Protein AF-A0A6C0ADB4-F1 (afdb_monomer_lite)

Sequence (403 aa):
MIQKIWNLPETEINKILLENSIPLQTEIKNKINCMFFSKLTIQESRILNHHKFETFLLNNNNLEETIDLIEKYNKTSLYQKAKKQWEEEWFEFIKNNLDKKWDWSGISCNPNVTWEIVKNNPQIPWDYYFLSRNPNITWEIVQNNPHIPWKYTALSSNPSITWEIVKNNPDLPWDYKHLSSNPNITWEIVKNNPHISWDYSYLSSNKNITYEIVQNNPDKKWLFAILSMNEKITLEIVKNNPDKKWEIMYLSKHISFEIFQENPNEDWDYGLLSINKNITWQIVQDNPDIPFDFSVLSENPNITFDIIKNNPDKEWNFYFLSTNPNITWEIVKNNPNIDWDYNCLSSNNPERIKEEYISKIIKEYYYKECILKVTSKRFINYMEDYNDIEGLNKYCNEKIDLL

pLDDT: mean 79.95, std 23.56, range [30.11, 98.5]

Secondary structure (DSSP, 8-state):
-HHHHTTS-HHHHHHHHHHTT----HHHHHHHHHHGGGS--HHHHHH---TTTHHHHTT---HHHHHHHHHHHHTSHHHHHHHHHHHHHHHHHHHTTTTS---HHHHHH-TT--HHHHHH-TTS---HHHHHH-TT--HHHHHH-TTS---HHHHTT-TT--HHHHHH-TTS---HHHHHT-TT--HHHHHH-TTS---HHHHTT-TT--HHHHHH-TTS---HHHHTTSTT--HHHHHH-TTS---GGGGGGT--HHHHHH-TTS---HHHHHT-TT--HHHHHH-TTS---HHHHTT-TT--HHHHHH-TTS---HHHHHH-TT--HHHHHH-TTS---HHHHHH---HHHHHHHHHHHHHHHHHHHHHHHHHHHHHHHHHHH---HHHHHHHHHHHTT--

Foldseek 3Di:
DVVVLVPDPPVVNVVVCVVVVPDPDPVVVVVVVVVVLPDDDPVRLLVPPDPVVVVVCVPDVDPVVVVVVSVVCCPDPLLVVLLLVVLVVQVVLCVVPVVADADLLLLLQFQSDAPVNCVVCVVDPHDLLSVLQHQNCAPVNCVVCVVDPHDQQNVLQHQNDAPVNCVVCVVDPHDQASVLLHQRDAPVNCVVCVVDPHDQASVLQHLRDAVVNCVVCVVDPHDQCNVLLHLRDDPVNCVVCVVDPHDPQNVLQEYAPVVCVVCVPDPHDLLSVLQHQNDAPVNCVVCVVRPHDQCSVLQHQRCAPVNCVVCVVTPHHQASVLQHLNDGSVNCVVCVVDPHRNHNVSNHHNPVVSSVSSSVSVSVVVVVVVCVVVVVVVVVVVVVVDPDPPVVVVVVVVCVVVD

Structure (mmCIF, N/CA/C/O backbone):
data_AF-A0A6C0ADB4-F1
#
_entry.id   AF-A0A6C0ADB4-F1
#
loop_
_atom_site.group_PDB
_atom_site.id
_atom_site.type_symbol
_atom_site.label_atom_id
_atom_site.label_alt_id
_atom_site.label_comp_id
_atom_site.label_asym_id
_atom_site.label_entity_id
_atom_site.label_seq_id
_atom_site.pdbx_PDB_ins_code
_atom_site.Cartn_x
_atom_site.Cartn_y
_atom_site.Cartn_z
_atom_site.occupancy
_atom_site.B_iso_or_equiv
_atom_site.auth_seq_id
_atom_site.auth_comp_id
_atom_site.auth_asym_id
_atom_site.auth_atom_id
_atom_site.pdbx_PDB_model_num
ATOM 1 N N . MET A 1 1 ? 10.273 13.196 49.709 1.00 34.47 1 MET A N 1
ATOM 2 C CA . MET A 1 1 ? 11.655 12.682 49.555 1.00 34.47 1 MET A CA 1
ATOM 3 C C . MET A 1 1 ? 11.838 12.020 48.191 1.00 34.47 1 MET A C 1
ATOM 5 O O . MET A 1 1 ? 12.609 12.536 47.401 1.00 34.47 1 MET A O 1
ATOM 9 N N . ILE A 1 2 ? 11.040 10.998 47.853 1.00 32.66 2 ILE A N 1
ATOM 10 C CA . ILE A 1 2 ? 11.085 10.282 46.558 1.00 32.66 2 ILE A CA 1
ATOM 11 C C . ILE A 1 2 ? 10.893 11.209 45.334 1.00 32.66 2 ILE A C 1
ATOM 13 O O . ILE A 1 2 ? 11.660 11.127 44.386 1.00 32.66 2 ILE A O 1
ATOM 17 N N . GLN A 1 3 ? 9.967 12.176 45.387 1.00 31.34 3 GLN A N 1
ATOM 18 C CA . GLN A 1 3 ? 9.755 13.156 44.302 1.00 31.34 3 GLN A CA 1
ATOM 19 C C . GLN A 1 3 ? 10.945 14.097 44.033 1.00 31.34 3 GLN A C 1
ATOM 21 O O . GLN A 1 3 ? 11.078 14.595 42.924 1.00 31.34 3 GLN A O 1
ATOM 26 N N . LYS A 1 4 ? 11.809 14.351 45.028 1.00 39.28 4 LYS A N 1
ATOM 27 C CA . LYS A 1 4 ? 13.002 15.201 44.852 1.00 39.28 4 LYS A CA 1
ATOM 28 C C . LYS A 1 4 ? 14.192 14.424 44.278 1.00 39.28 4 LYS A C 1
ATOM 30 O O . LYS A 1 4 ? 15.042 15.028 43.647 1.00 39.28 4 LYS A O 1
ATOM 35 N N . ILE A 1 5 ? 14.225 13.104 44.481 1.00 42.75 5 ILE A N 1
ATOM 36 C CA . ILE A 1 5 ? 15.261 12.195 43.961 1.00 42.75 5 ILE A CA 1
ATOM 37 C C . ILE A 1 5 ? 15.022 11.893 42.468 1.00 42.75 5 ILE A C 1
ATOM 39 O O . ILE A 1 5 ? 15.966 11.653 41.730 1.00 42.75 5 ILE A O 1
ATOM 43 N N . TRP A 1 6 ? 13.769 11.975 42.010 1.00 43.44 6 TRP A N 1
ATOM 44 C CA . TRP A 1 6 ? 13.327 11.606 40.658 1.00 43.44 6 TRP A CA 1
ATOM 45 C C . TRP A 1 6 ? 13.907 12.456 39.508 1.00 43.44 6 TRP A C 1
ATOM 47 O O . TRP A 1 6 ? 13.959 11.984 38.379 1.00 43.44 6 TRP A O 1
ATOM 57 N N . ASN A 1 7 ? 14.351 13.689 39.782 1.00 43.03 7 ASN A N 1
ATOM 58 C CA . ASN A 1 7 ? 14.869 14.619 38.765 1.00 43.03 7 ASN A CA 1
ATOM 59 C C . ASN A 1 7 ? 16.397 14.801 38.825 1.00 43.03 7 ASN A C 1
ATOM 61 O O . ASN A 1 7 ? 16.923 15.708 38.182 1.00 43.03 7 ASN A O 1
ATOM 65 N N . LEU A 1 8 ? 17.100 13.997 39.628 1.00 43.34 8 LEU A N 1
ATOM 66 C CA . LEU A 1 8 ? 18.549 14.104 39.792 1.00 43.34 8 LEU A CA 1
ATOM 67 C C . LEU A 1 8 ? 19.284 13.111 38.874 1.00 43.34 8 LEU A C 1
ATOM 69 O O . LEU A 1 8 ? 18.779 12.011 38.638 1.00 43.34 8 LEU A O 1
ATOM 73 N N . PRO A 1 9 ? 20.483 13.454 38.376 1.00 49.09 9 PRO A N 1
ATOM 74 C CA . PRO A 1 9 ? 21.352 12.518 37.670 1.00 49.09 9 PRO A CA 1
ATOM 75 C C . PRO A 1 9 ? 21.715 11.301 38.536 1.00 49.09 9 PRO A C 1
ATOM 77 O O . PRO A 1 9 ? 21.880 11.409 39.752 1.00 49.09 9 PRO A O 1
ATOM 80 N N . GLU A 1 10 ? 21.905 10.140 37.905 1.00 43.78 10 GLU A N 1
ATOM 81 C CA . GLU A 1 10 ? 22.172 8.850 38.571 1.00 43.78 10 GLU A CA 1
ATOM 82 C C . GLU A 1 10 ? 23.351 8.902 39.563 1.00 43.78 10 GLU A C 1
ATOM 84 O O . GLU A 1 10 ? 23.330 8.269 40.621 1.00 43.78 10 GLU A O 1
ATOM 89 N N . THR 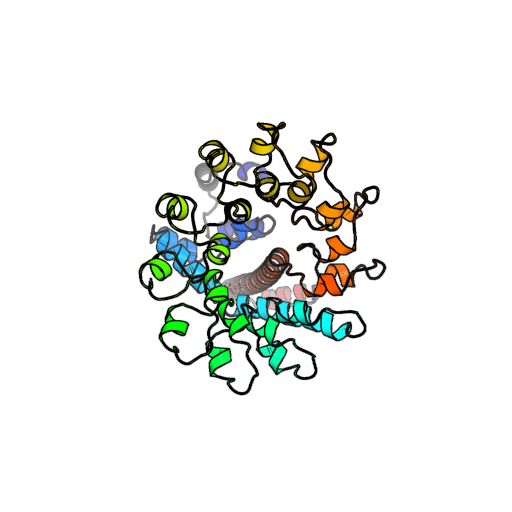A 1 11 ? 24.363 9.715 39.266 1.00 50.94 11 THR A N 1
ATOM 90 C CA . THR A 1 11 ? 25.536 9.931 40.120 1.00 50.94 11 THR A CA 1
ATOM 91 C C . THR A 1 11 ? 25.194 10.616 41.448 1.00 50.94 11 THR A C 1
ATOM 93 O O . THR A 1 11 ? 25.764 10.256 42.480 1.00 50.94 11 THR A O 1
ATOM 96 N N . GLU A 1 12 ? 24.236 11.544 41.466 1.00 51.84 12 GLU A N 1
ATOM 97 C CA . GLU A 1 12 ? 23.754 12.200 42.689 1.00 51.84 12 GLU A CA 1
ATOM 98 C C . GLU A 1 12 ? 22.813 11.301 43.490 1.00 51.84 12 GLU A C 1
ATOM 100 O O . GLU A 1 12 ? 22.896 11.268 44.717 1.00 51.84 12 GLU A O 1
ATOM 105 N N . ILE A 1 13 ? 21.979 10.505 42.815 1.00 51.22 13 ILE A N 1
ATOM 106 C CA . ILE A 1 13 ? 21.108 9.522 43.474 1.00 51.22 13 ILE A CA 1
ATOM 107 C C . ILE A 1 13 ? 21.956 8.494 44.233 1.00 51.22 13 ILE A C 1
ATOM 109 O O . ILE A 1 13 ? 21.712 8.240 45.413 1.00 51.22 13 ILE A O 1
ATOM 113 N N . ASN A 1 14 ? 22.995 7.955 43.593 1.00 51.50 14 ASN A N 1
ATOM 114 C CA . ASN A 1 14 ? 23.898 6.987 44.216 1.00 51.50 14 ASN A CA 1
ATOM 115 C C . ASN A 1 14 ? 24.648 7.582 45.416 1.00 51.50 14 ASN A C 1
ATOM 117 O O . ASN A 1 14 ? 24.813 6.906 46.431 1.00 51.50 14 ASN A O 1
ATOM 121 N N . LYS A 1 15 ? 25.038 8.860 45.340 1.00 53.69 15 LYS A N 1
ATOM 122 C CA . LYS A 1 15 ? 25.683 9.581 46.444 1.00 53.69 15 LYS A CA 1
ATOM 123 C C . LYS A 1 15 ? 24.743 9.770 47.639 1.00 53.69 15 LYS A C 1
ATOM 125 O O . LYS A 1 15 ? 25.134 9.466 48.761 1.00 53.69 15 LYS A O 1
ATOM 130 N N . ILE A 1 16 ? 23.493 10.176 47.405 1.00 55.81 16 ILE A N 1
ATOM 131 C CA . ILE A 1 16 ? 22.473 10.331 48.459 1.00 55.81 16 ILE A CA 1
ATOM 132 C C . ILE A 1 16 ? 22.200 8.993 49.161 1.00 55.81 16 ILE A C 1
ATOM 134 O O . ILE A 1 16 ? 22.056 8.950 50.383 1.00 55.81 16 ILE A O 1
ATOM 138 N N . LEU A 1 17 ? 22.136 7.894 48.405 1.00 52.66 17 LEU A N 1
ATOM 139 C CA . LEU A 1 17 ? 21.907 6.554 48.956 1.00 52.66 17 LEU A CA 1
ATOM 140 C C . LEU A 1 17 ? 23.078 6.083 49.835 1.00 52.66 17 LEU A C 1
ATOM 142 O O . LEU A 1 17 ? 22.845 5.542 50.917 1.00 52.66 17 LEU A O 1
ATOM 146 N N . LEU A 1 18 ? 24.315 6.360 49.410 1.00 53.22 18 LEU A N 1
ATOM 147 C CA . LEU A 1 18 ? 25.540 6.098 50.175 1.00 53.22 18 LEU A CA 1
ATOM 148 C C . LEU A 1 18 ? 25.619 6.931 51.462 1.00 53.22 18 LEU A C 1
ATOM 150 O O . LEU A 1 18 ? 25.933 6.390 52.518 1.00 53.22 18 LEU A O 1
ATOM 154 N N . GLU A 1 19 ? 25.292 8.222 51.397 1.00 53.72 19 GLU A N 1
ATOM 155 C CA . GLU A 1 19 ? 25.334 9.137 52.548 1.00 53.72 19 GLU A CA 1
ATOM 156 C C . GLU A 1 19 ? 24.292 8.801 53.626 1.00 53.72 19 GLU A C 1
ATOM 158 O O . GLU A 1 19 ? 24.505 9.089 54.802 1.00 53.72 19 GLU A O 1
ATOM 163 N N . ASN A 1 20 ? 23.183 8.158 53.250 1.00 55.97 20 ASN A N 1
ATOM 164 C CA . ASN A 1 20 ? 22.130 7.743 54.182 1.00 55.97 20 ASN A CA 1
ATOM 165 C C . ASN A 1 20 ? 22.253 6.275 54.621 1.00 55.97 20 ASN A C 1
ATOM 167 O O . ASN A 1 20 ? 21.330 5.750 55.246 1.00 55.97 20 ASN A O 1
ATOM 171 N N . SER A 1 21 ? 23.367 5.603 54.303 1.00 47.84 21 SER A N 1
ATOM 172 C CA . SER A 1 21 ? 23.598 4.182 54.610 1.00 47.84 21 SER A CA 1
ATOM 173 C C . SER A 1 21 ? 22.460 3.267 54.135 1.00 47.84 21 SER A C 1
ATOM 175 O O . SER A 1 21 ? 22.171 2.245 54.758 1.00 47.84 21 SER A O 1
ATOM 177 N N . ILE A 1 22 ? 21.790 3.636 53.038 1.00 49.16 22 ILE A N 1
ATOM 178 C CA . ILE A 1 22 ? 20.719 2.835 52.444 1.00 49.16 22 ILE A CA 1
ATOM 179 C C . ILE A 1 22 ? 21.397 1.789 51.550 1.00 49.16 22 ILE A C 1
ATOM 181 O O . ILE A 1 22 ? 22.058 2.168 50.579 1.00 49.16 22 ILE A O 1
ATOM 185 N N . PRO A 1 23 ? 21.271 0.480 51.840 1.00 45.97 23 PRO A N 1
ATOM 186 C CA . PRO A 1 23 ? 21.972 -0.547 51.084 1.00 45.97 23 PRO A CA 1
ATOM 187 C C . PRO A 1 23 ? 21.552 -0.520 49.614 1.00 45.97 23 PRO A C 1
ATOM 189 O O . PRO A 1 23 ? 20.361 -0.563 49.298 1.00 45.97 23 PRO A O 1
ATOM 192 N N . LEU A 1 24 ? 22.532 -0.522 48.709 1.00 45.38 24 LEU A N 1
ATOM 193 C CA . LEU A 1 24 ? 22.334 -0.667 47.264 1.00 45.38 24 LEU A CA 1
ATOM 194 C C . LEU A 1 24 ? 21.999 -2.133 46.933 1.00 45.38 24 LEU A C 1
ATOM 196 O O . LEU A 1 24 ? 22.671 -2.799 46.153 1.00 45.38 24 LEU A O 1
ATOM 200 N N . GLN A 1 25 ? 20.983 -2.685 47.595 1.00 42.66 25 GLN A N 1
ATOM 201 C CA . GLN A 1 25 ? 20.485 -4.015 47.292 1.00 42.66 25 GLN A CA 1
ATOM 202 C C . GLN A 1 25 ? 19.661 -3.954 46.006 1.00 42.66 25 GLN A C 1
ATOM 204 O O . GLN A 1 25 ? 18.804 -3.085 45.818 1.00 42.66 25 GLN A O 1
ATOM 209 N N . THR A 1 26 ? 19.903 -4.932 45.133 1.00 40.53 26 THR A N 1
ATOM 210 C CA . THR A 1 26 ? 19.229 -5.219 43.854 1.00 40.53 26 THR A CA 1
ATOM 211 C C . THR A 1 26 ? 17.698 -5.077 43.915 1.00 40.53 26 THR A C 1
ATOM 213 O O . THR A 1 26 ? 17.037 -4.808 42.915 1.00 40.53 26 THR A O 1
ATOM 216 N N . GLU A 1 27 ? 17.118 -5.208 45.104 1.00 36.97 27 GLU A N 1
ATOM 217 C CA . GLU A 1 27 ? 15.690 -5.132 45.388 1.00 36.97 27 GLU A CA 1
ATOM 218 C C . GLU A 1 27 ? 15.066 -3.729 45.239 1.00 36.97 27 GLU A C 1
ATOM 220 O O . GLU A 1 27 ? 13.923 -3.616 44.787 1.00 36.97 27 GLU A O 1
ATOM 225 N N . ILE A 1 28 ? 15.806 -2.649 45.532 1.00 37.28 28 ILE A N 1
ATOM 226 C CA . ILE A 1 28 ? 15.326 -1.265 45.328 1.00 37.28 28 ILE A CA 1
ATOM 227 C C . ILE A 1 28 ? 15.392 -0.893 43.840 1.00 37.28 28 ILE A C 1
ATOM 229 O O . ILE A 1 28 ? 14.445 -0.309 43.312 1.00 37.28 28 ILE A O 1
ATOM 233 N N . LYS A 1 29 ? 16.449 -1.329 43.140 1.00 36.91 29 LYS A N 1
ATOM 234 C CA . LYS A 1 29 ? 16.604 -1.174 41.681 1.00 36.91 29 LYS A CA 1
ATOM 235 C C . LYS A 1 29 ? 15.442 -1.843 40.928 1.00 36.91 29 LYS A C 1
ATOM 237 O O . LYS A 1 29 ? 14.834 -1.242 40.047 1.00 36.91 29 LYS A O 1
ATOM 242 N N . ASN A 1 30 ? 15.026 -3.028 41.382 1.00 37.62 30 ASN A N 1
ATOM 243 C CA . ASN A 1 30 ? 13.865 -3.744 40.845 1.00 37.62 30 ASN A CA 1
ATOM 244 C C . ASN A 1 30 ? 12.519 -3.052 41.137 1.00 37.62 30 ASN A C 1
ATOM 246 O O . ASN A 1 30 ? 11.629 -3.064 40.285 1.00 37.62 30 ASN A O 1
ATOM 250 N N . LYS A 1 31 ? 12.350 -2.429 42.314 1.00 35.28 31 LYS A N 1
ATOM 251 C CA . LYS A 1 31 ? 11.133 -1.665 42.663 1.00 35.28 31 LYS A CA 1
ATOM 252 C C . LYS A 1 31 ? 10.981 -0.386 41.833 1.00 35.28 31 LYS A C 1
ATOM 254 O O . LYS A 1 31 ? 9.856 -0.057 41.465 1.00 35.28 31 LYS A O 1
ATOM 259 N N . ILE A 1 32 ? 12.082 0.296 41.515 1.00 37.03 32 ILE A N 1
ATOM 260 C CA . ILE A 1 32 ? 12.092 1.494 40.656 1.00 37.03 32 ILE A CA 1
ATOM 261 C C . ILE A 1 32 ? 11.785 1.112 39.197 1.00 37.03 32 ILE A C 1
ATOM 263 O O . ILE A 1 32 ? 10.931 1.737 38.568 1.00 37.03 32 ILE A O 1
ATOM 267 N N . ASN A 1 33 ? 12.365 0.015 38.697 1.00 38.72 33 ASN A N 1
ATOM 268 C CA . ASN A 1 33 ? 12.122 -0.485 37.338 1.00 38.72 33 ASN A CA 1
ATOM 269 C C . ASN A 1 33 ? 10.662 -0.911 37.091 1.00 38.72 33 ASN A C 1
ATOM 271 O O . ASN A 1 33 ? 10.145 -0.732 35.993 1.00 38.72 33 ASN A O 1
ATOM 275 N N . CYS A 1 34 ? 9.956 -1.418 38.108 1.00 34.22 34 CYS A N 1
ATOM 276 C CA . CYS A 1 34 ? 8.541 -1.787 37.975 1.00 34.22 34 CYS A CA 1
ATOM 277 C C . CYS A 1 34 ? 7.600 -0.575 37.820 1.00 34.22 34 CYS A C 1
ATOM 279 O O . CYS A 1 34 ? 6.528 -0.711 37.234 1.00 34.22 34 CYS A O 1
ATOM 281 N N . MET A 1 35 ? 7.976 0.611 38.316 1.00 32.97 35 MET A N 1
ATOM 282 C CA . MET A 1 35 ? 7.147 1.825 38.209 1.00 32.97 35 MET A CA 1
ATOM 283 C C . MET A 1 35 ? 7.303 2.539 36.854 1.00 32.97 35 MET A C 1
ATOM 285 O O . MET A 1 35 ? 6.391 3.251 36.426 1.00 32.97 35 MET A O 1
ATOM 289 N N . PHE A 1 36 ? 8.410 2.292 36.144 1.00 37.78 36 PHE A N 1
ATOM 290 C CA . PHE A 1 36 ? 8.696 2.825 34.804 1.00 37.78 36 PHE A CA 1
ATOM 291 C C . PHE A 1 36 ? 7.737 2.314 33.710 1.00 37.78 36 PHE A C 1
ATOM 293 O O . PHE A 1 36 ? 7.550 2.980 32.696 1.00 37.78 36 PHE A O 1
ATOM 300 N N . PHE A 1 37 ? 7.063 1.177 33.925 1.00 37.50 37 PHE A N 1
ATOM 301 C CA . PHE A 1 37 ? 6.172 0.552 32.935 1.00 37.50 37 PHE A CA 1
ATOM 302 C C . PHE A 1 37 ? 4.933 1.385 32.561 1.00 37.50 37 PHE A C 1
ATOM 304 O O . PHE A 1 37 ? 4.320 1.128 31.529 1.00 37.50 37 PHE A O 1
ATOM 311 N N . SER A 1 38 ? 4.562 2.387 33.363 1.00 37.09 38 SER A N 1
ATOM 312 C CA . SER A 1 38 ? 3.322 3.158 33.177 1.00 37.09 38 SER A CA 1
ATOM 313 C C . SER A 1 38 ? 3.396 4.289 32.137 1.00 37.09 38 SER A C 1
ATOM 315 O O . SER A 1 38 ? 2.377 4.930 31.889 1.00 37.09 38 SER A O 1
ATOM 317 N N . LYS A 1 39 ? 4.567 4.562 31.532 1.00 38.84 39 LYS A N 1
ATOM 318 C CA . LYS A 1 39 ? 4.771 5.743 30.660 1.00 38.84 39 LYS A CA 1
ATOM 319 C C . LYS A 1 39 ? 5.607 5.524 29.389 1.00 38.84 39 LYS A C 1
ATOM 321 O O . LYS A 1 39 ? 5.992 6.500 28.757 1.00 38.84 39 LYS A O 1
ATOM 326 N N . LEU A 1 40 ? 5.889 4.283 28.999 1.00 42.22 40 LEU A N 1
ATOM 327 C CA . LEU A 1 40 ? 6.779 4.015 27.861 1.00 42.22 40 LEU A CA 1
ATOM 328 C C . LEU A 1 40 ? 6.115 4.343 26.515 1.00 42.22 40 LEU A C 1
ATOM 330 O O . LEU A 1 40 ? 5.024 3.852 26.210 1.00 42.22 40 LEU A O 1
ATOM 334 N N . THR A 1 41 ? 6.810 5.115 25.685 1.00 44.16 41 THR A N 1
ATOM 335 C CA . THR A 1 41 ? 6.448 5.372 24.285 1.00 44.16 41 THR A CA 1
ATOM 336 C C . THR A 1 41 ? 6.658 4.129 23.404 1.00 44.16 41 THR A C 1
ATOM 338 O O . THR A 1 41 ? 7.281 3.140 23.803 1.00 44.16 41 THR A O 1
ATOM 341 N N . ILE A 1 42 ? 6.138 4.155 22.169 1.00 40.69 42 ILE A N 1
ATOM 342 C CA . ILE A 1 42 ? 6.242 3.049 21.194 1.00 40.69 42 ILE A CA 1
ATOM 343 C C . ILE A 1 42 ? 7.711 2.659 20.939 1.00 40.69 42 ILE A C 1
ATOM 345 O O . ILE A 1 42 ? 8.036 1.471 20.922 1.00 40.69 42 ILE A O 1
ATOM 349 N N . GLN A 1 43 ? 8.613 3.638 20.824 1.00 37.03 43 GLN A N 1
ATOM 350 C CA . GLN A 1 43 ? 10.052 3.414 20.639 1.00 37.03 43 GLN A CA 1
ATOM 351 C C . GLN A 1 43 ? 10.727 2.844 21.895 1.00 37.03 43 GLN A C 1
ATOM 353 O O . GLN A 1 43 ? 11.501 1.895 21.796 1.00 37.03 43 GLN A O 1
ATOM 358 N N . GLU A 1 44 ? 10.386 3.336 23.083 1.00 38.91 44 GLU A N 1
ATOM 359 C CA . GLU A 1 44 ? 10.965 2.847 24.343 1.00 38.91 44 GLU A CA 1
ATOM 360 C C . GLU A 1 44 ? 10.487 1.429 24.682 1.00 38.91 44 GLU A C 1
ATOM 362 O O . GLU A 1 44 ? 11.246 0.623 25.216 1.00 38.91 44 GLU A O 1
ATOM 367 N N . SER A 1 45 ? 9.265 1.068 24.279 1.00 41.28 45 SER A N 1
ATOM 368 C CA . SER A 1 45 ? 8.768 -0.306 24.403 1.00 41.28 45 SER A CA 1
ATOM 369 C C . SER A 1 45 ? 9.481 -1.309 23.487 1.00 41.28 45 SER A C 1
ATOM 371 O O . SER A 1 45 ? 9.496 -2.497 23.797 1.00 41.28 45 SER A O 1
ATOM 373 N N . ARG A 1 46 ? 10.121 -0.841 22.404 1.00 39.28 46 ARG A N 1
ATOM 374 C CA . ARG A 1 46 ? 11.007 -1.659 21.554 1.00 39.28 46 ARG A CA 1
ATOM 375 C C . ARG A 1 46 ? 12.399 -1.842 22.175 1.00 39.28 46 ARG A C 1
ATOM 377 O O . ARG A 1 46 ? 13.027 -2.873 21.948 1.00 39.28 46 ARG A O 1
ATOM 384 N N . ILE A 1 47 ? 12.854 -0.869 22.972 1.00 38.56 47 ILE A N 1
ATOM 385 C CA . ILE A 1 47 ? 14.169 -0.854 23.642 1.00 38.56 47 ILE A CA 1
ATOM 386 C C . ILE A 1 47 ? 14.157 -1.676 24.940 1.00 38.56 47 ILE A C 1
ATOM 388 O O . ILE A 1 47 ? 15.147 -2.327 25.263 1.00 38.56 47 ILE A O 1
ATOM 392 N N . LEU A 1 48 ? 13.037 -1.725 25.667 1.00 38.69 48 LEU A N 1
ATOM 393 C CA . LEU A 1 48 ? 12.943 -2.402 26.969 1.00 38.69 48 LEU A CA 1
ATOM 394 C C . LEU A 1 48 ? 12.792 -3.940 26.888 1.00 38.69 48 LEU A C 1
ATOM 396 O O . LEU A 1 48 ? 12.156 -4.573 27.735 1.00 38.69 48 LEU A O 1
ATOM 400 N N . ASN A 1 49 ? 13.401 -4.563 25.880 1.00 48.19 49 ASN A N 1
ATOM 401 C CA . ASN A 1 49 ? 13.549 -6.009 25.775 1.00 48.19 49 ASN A CA 1
ATOM 402 C C . ASN A 1 49 ? 14.632 -6.519 26.753 1.00 48.19 49 ASN A C 1
ATOM 404 O O . ASN A 1 49 ? 15.761 -6.789 26.373 1.00 48.19 49 ASN A O 1
ATOM 408 N N . HIS A 1 50 ? 14.226 -6.765 28.005 1.00 42.62 50 HIS A N 1
ATOM 409 C CA . HIS A 1 50 ? 14.781 -7.762 28.943 1.00 42.62 50 HIS A CA 1
ATOM 410 C C . HIS A 1 50 ? 16.070 -7.443 29.746 1.00 42.62 50 HIS A C 1
ATOM 412 O O . HIS A 1 50 ? 17.117 -7.093 29.220 1.00 42.62 50 HIS A O 1
ATOM 418 N N . HIS A 1 51 ? 16.065 -7.830 31.031 1.00 39.72 51 HIS A N 1
ATOM 419 C CA . HIS A 1 51 ? 17.208 -7.915 31.973 1.00 39.72 51 HIS A CA 1
ATOM 420 C C . HIS A 1 51 ? 18.372 -8.847 31.535 1.00 39.72 51 HIS A C 1
ATOM 422 O O . HIS A 1 51 ? 19.303 -9.084 32.294 1.00 39.72 51 HIS A O 1
ATOM 428 N N . LYS A 1 52 ? 18.312 -9.423 30.325 1.00 43.06 52 LYS A N 1
ATOM 429 C CA . LYS A 1 52 ? 19.421 -10.165 29.689 1.00 43.06 52 LYS A CA 1
ATOM 430 C C . LYS A 1 52 ? 20.152 -9.316 28.638 1.00 43.06 52 LYS A C 1
ATOM 432 O O . LYS A 1 52 ? 21.265 -9.654 28.261 1.00 43.06 52 LYS A O 1
ATOM 437 N N . PHE A 1 53 ? 19.533 -8.220 28.203 1.00 38.06 53 PHE A N 1
ATOM 438 C CA . PHE A 1 53 ? 20.048 -7.258 27.236 1.00 38.06 53 PHE A CA 1
ATOM 439 C C . PHE A 1 53 ? 20.973 -6.231 27.903 1.00 38.06 53 PHE A C 1
ATOM 441 O O . PHE A 1 53 ? 22.022 -5.926 27.355 1.00 38.06 53 PHE A O 1
ATOM 448 N N . GLU A 1 54 ? 20.693 -5.814 29.146 1.00 38.47 54 GLU A N 1
ATOM 449 C CA . GLU A 1 54 ? 21.628 -5.000 29.951 1.00 38.47 54 GLU A CA 1
ATOM 450 C C . GLU A 1 54 ? 22.956 -5.726 30.217 1.00 38.47 54 GLU A C 1
ATOM 452 O O . GLU A 1 54 ? 24.025 -5.141 30.075 1.00 38.47 54 GLU A O 1
ATOM 457 N N . THR A 1 55 ? 22.912 -7.021 30.555 1.00 41.81 55 THR A N 1
ATOM 458 C CA . THR A 1 55 ? 24.122 -7.838 30.774 1.00 41.81 55 THR A CA 1
ATOM 459 C C . THR A 1 55 ? 24.903 -8.084 29.477 1.00 41.81 55 THR A C 1
ATOM 461 O O . THR A 1 55 ? 26.088 -8.393 29.528 1.00 41.81 55 THR A O 1
ATOM 464 N N . PHE A 1 56 ? 24.256 -7.954 28.316 1.00 38.50 56 PHE A N 1
ATOM 465 C CA . PHE A 1 56 ? 24.883 -8.098 27.003 1.00 38.50 56 PHE A CA 1
ATOM 466 C C . PHE A 1 56 ? 25.473 -6.768 26.504 1.00 38.50 56 PHE A C 1
ATOM 468 O O . PHE A 1 56 ? 26.628 -6.749 26.094 1.00 38.50 56 PHE A O 1
ATOM 475 N N . LEU A 1 57 ? 24.753 -5.647 26.647 1.00 35.16 57 LEU A N 1
ATOM 476 C CA . LEU A 1 57 ? 25.234 -4.294 26.326 1.00 35.16 57 LEU A CA 1
ATOM 477 C C . LEU A 1 57 ? 26.429 -3.865 27.185 1.00 35.16 57 LEU A C 1
ATOM 479 O O . LEU A 1 57 ? 27.352 -3.241 26.677 1.00 35.16 57 LEU A O 1
ATOM 483 N N . LEU A 1 58 ? 26.454 -4.241 28.469 1.00 39.53 58 LEU A N 1
ATOM 484 C CA . LEU A 1 58 ? 27.615 -4.005 29.338 1.00 39.53 58 LEU A CA 1
ATOM 485 C C . LEU A 1 58 ? 28.867 -4.782 28.895 1.00 39.53 58 LEU A C 1
ATOM 487 O O . LEU A 1 58 ? 29.970 -4.411 29.284 1.00 39.53 58 LEU A O 1
ATOM 491 N N . ASN A 1 59 ? 28.701 -5.845 28.100 1.00 38.06 59 ASN A N 1
ATOM 492 C CA . ASN A 1 59 ? 29.789 -6.730 27.689 1.00 38.06 59 ASN A CA 1
ATOM 493 C C . ASN A 1 59 ? 30.207 -6.565 26.218 1.00 38.06 59 ASN A C 1
ATOM 495 O O . ASN A 1 59 ? 31.365 -6.830 25.913 1.00 38.06 59 ASN A O 1
ATOM 499 N N . ASN A 1 60 ? 29.325 -6.124 25.314 1.00 35.09 60 ASN A N 1
ATOM 500 C CA . ASN A 1 60 ? 29.622 -5.998 23.884 1.00 35.09 60 ASN A CA 1
ATOM 501 C C . ASN A 1 60 ? 29.020 -4.709 23.301 1.00 35.09 60 ASN A C 1
ATOM 503 O O . ASN A 1 60 ? 27.839 -4.645 22.965 1.00 35.09 60 ASN A O 1
ATOM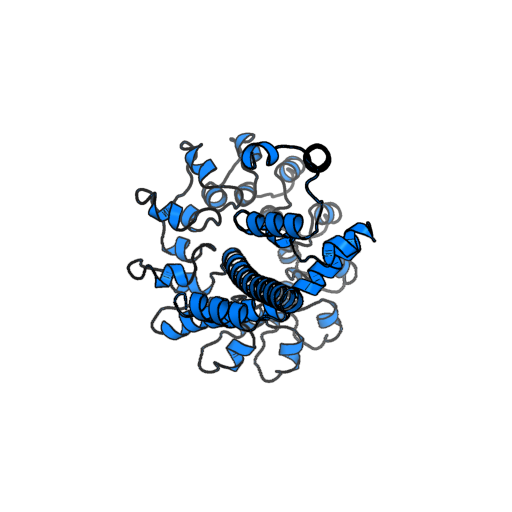 507 N N . ASN A 1 61 ? 29.861 -3.683 23.145 1.00 39.03 61 ASN A N 1
ATOM 508 C CA . ASN A 1 61 ? 29.548 -2.391 22.519 1.00 39.03 61 ASN A CA 1
ATOM 509 C C . ASN A 1 61 ? 29.349 -2.493 20.985 1.00 39.03 61 ASN A C 1
ATOM 511 O O . ASN A 1 61 ? 29.996 -1.755 20.242 1.00 39.03 61 ASN A O 1
ATOM 515 N N . ASN A 1 62 ? 28.504 -3.397 20.476 1.00 41.78 62 ASN A N 1
ATOM 516 C CA . ASN A 1 62 ? 28.270 -3.525 19.032 1.00 41.78 62 ASN A CA 1
ATOM 517 C C . ASN A 1 62 ? 26.791 -3.335 18.644 1.00 41.78 62 ASN A C 1
ATOM 519 O O . ASN A 1 62 ? 25.912 -4.131 18.980 1.00 41.78 62 ASN A O 1
ATOM 523 N N . LEU A 1 63 ? 26.531 -2.248 17.916 1.00 35.72 63 LEU A N 1
ATOM 524 C CA . LEU A 1 63 ? 25.211 -1.824 17.449 1.00 35.72 63 LEU A CA 1
ATOM 525 C C . LEU A 1 63 ? 24.662 -2.739 16.332 1.00 35.72 63 LEU A C 1
ATOM 527 O O . LEU A 1 63 ? 23.449 -2.901 16.225 1.00 35.72 63 LEU A O 1
ATOM 531 N N . GLU A 1 64 ? 25.530 -3.386 15.546 1.00 37.22 64 GLU A N 1
ATOM 532 C CA . GLU A 1 64 ? 25.138 -4.285 14.444 1.00 37.22 64 GLU A CA 1
ATOM 533 C C . GLU A 1 64 ? 24.524 -5.607 14.942 1.00 37.22 64 GLU A C 1
ATOM 535 O O . GLU A 1 64 ? 23.470 -6.012 14.458 1.00 37.22 64 GLU A O 1
ATOM 540 N N . GLU A 1 65 ? 25.087 -6.231 15.985 1.00 38.78 65 GLU A N 1
ATOM 541 C CA . GLU A 1 65 ? 24.524 -7.460 16.588 1.00 38.78 65 GLU A CA 1
ATOM 542 C C . GLU A 1 65 ? 23.156 -7.225 17.250 1.00 38.78 65 GLU A C 1
ATOM 544 O O . GLU A 1 65 ? 22.334 -8.137 17.371 1.00 38.78 65 GLU A O 1
ATOM 549 N N . THR A 1 66 ? 22.889 -5.986 17.665 1.00 35.69 66 THR A N 1
ATOM 550 C CA . THR A 1 66 ? 21.627 -5.592 18.297 1.00 35.69 66 THR A CA 1
ATOM 551 C C . THR A 1 66 ? 20.480 -5.539 17.282 1.00 35.69 66 THR A C 1
ATOM 553 O O . THR A 1 66 ? 19.366 -5.960 17.596 1.00 35.69 66 THR A O 1
ATOM 556 N N . ILE A 1 67 ? 20.748 -5.086 16.054 1.00 39.38 67 ILE A N 1
ATOM 557 C CA . ILE A 1 67 ? 19.771 -5.063 14.953 1.00 39.38 67 ILE A CA 1
ATOM 558 C C . ILE A 1 67 ? 19.439 -6.496 14.511 1.00 39.38 67 ILE A C 1
ATOM 560 O O . ILE A 1 67 ? 18.264 -6.845 14.385 1.00 39.38 67 ILE A O 1
ATOM 564 N N . ASP A 1 68 ? 20.454 -7.353 14.405 1.00 40.84 68 ASP A N 1
ATOM 565 C CA . ASP A 1 68 ? 20.318 -8.767 14.029 1.00 40.84 68 ASP A CA 1
ATOM 566 C C . ASP A 1 68 ? 19.484 -9.564 15.060 1.00 40.84 68 ASP A C 1
ATOM 568 O O . ASP A 1 68 ? 18.658 -10.419 14.724 1.00 40.84 68 ASP A O 1
ATOM 572 N N . LEU A 1 69 ? 19.626 -9.237 16.351 1.00 40.22 69 LEU A N 1
ATOM 573 C CA . LEU A 1 69 ? 18.819 -9.808 17.434 1.00 40.22 69 LEU A CA 1
ATOM 574 C C . LEU A 1 69 ? 17.370 -9.309 17.433 1.00 40.22 69 LEU A C 1
ATOM 576 O O . LEU A 1 69 ? 16.477 -10.107 17.717 1.00 40.22 69 LEU A O 1
ATOM 580 N N . ILE A 1 70 ? 17.120 -8.041 17.098 1.00 44.66 70 ILE A N 1
ATOM 581 C CA . ILE A 1 70 ? 15.767 -7.479 16.940 1.00 44.66 70 ILE A CA 1
ATOM 582 C C . ILE A 1 70 ? 15.054 -8.134 15.747 1.00 44.66 70 ILE A C 1
ATOM 584 O O . ILE A 1 70 ? 13.899 -8.546 15.880 1.00 44.66 70 ILE A O 1
ATOM 588 N N . GLU A 1 71 ? 15.740 -8.339 14.620 1.00 42.75 71 GLU A N 1
ATOM 589 C CA . GLU A 1 71 ? 15.203 -9.095 13.478 1.00 42.75 71 GLU A CA 1
ATOM 590 C C . GLU A 1 71 ? 14.939 -10.568 13.821 1.00 42.75 71 GLU A C 1
ATOM 592 O O . GLU A 1 71 ? 13.914 -11.139 13.429 1.00 42.75 71 GLU A O 1
ATOM 597 N N . LYS A 1 72 ? 15.808 -11.188 14.626 1.00 41.72 72 LYS A N 1
ATOM 598 C CA . LYS A 1 72 ? 15.609 -12.546 15.150 1.00 41.72 72 LYS A CA 1
ATOM 599 C C . LYS A 1 72 ? 14.457 -12.625 16.162 1.00 41.72 72 LYS A C 1
ATOM 601 O O . LYS A 1 72 ? 13.796 -13.660 16.237 1.00 41.72 72 LYS A O 1
ATOM 606 N N . TYR A 1 73 ? 14.169 -11.549 16.901 1.00 43.66 73 TYR A N 1
ATOM 607 C CA . TYR A 1 73 ? 13.064 -11.472 17.867 1.00 43.66 73 TYR A CA 1
ATOM 608 C C . TYR A 1 73 ? 11.711 -11.123 17.231 1.00 43.66 73 TYR A C 1
ATOM 610 O O . TYR A 1 73 ? 10.687 -11.623 17.693 1.00 43.66 73 TYR A O 1
ATOM 618 N N . ASN A 1 74 ? 11.678 -10.374 16.125 1.00 47.44 74 ASN A N 1
ATOM 619 C CA 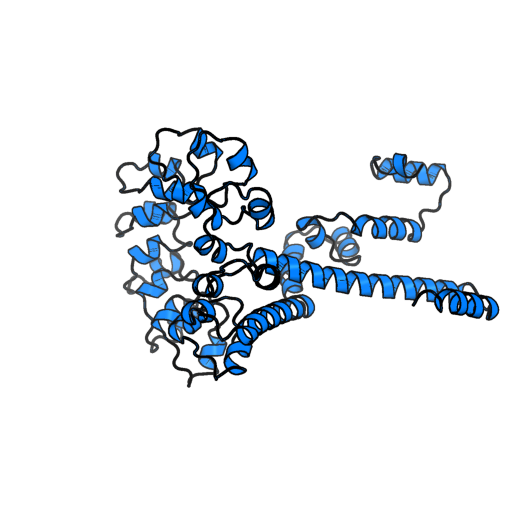. ASN A 1 74 ? 10.475 -10.219 15.286 1.00 47.44 74 ASN A CA 1
ATOM 620 C C . ASN A 1 74 ? 9.986 -11.569 14.713 1.00 47.44 74 ASN A C 1
ATOM 622 O O . ASN A 1 74 ? 8.817 -11.733 14.363 1.00 47.44 74 ASN A O 1
ATOM 626 N N . LYS A 1 75 ? 10.861 -12.583 14.693 1.00 47.81 75 LYS A N 1
ATOM 627 C CA . LYS A 1 75 ? 10.538 -13.989 14.402 1.00 47.81 75 LYS A CA 1
ATOM 628 C C . LYS A 1 75 ? 10.168 -14.816 15.648 1.00 47.81 75 LYS A C 1
ATOM 630 O O . LYS A 1 75 ? 10.143 -16.043 15.577 1.00 47.81 75 LYS A O 1
ATOM 635 N N . THR A 1 76 ? 9.885 -14.202 16.801 1.00 58.81 76 THR A N 1
ATOM 636 C CA . THR A 1 76 ? 9.398 -14.951 17.972 1.00 58.81 76 THR A CA 1
ATOM 637 C C . THR A 1 76 ? 7.993 -15.502 17.740 1.00 58.81 76 THR A C 1
ATOM 639 O O . THR A 1 76 ? 7.134 -14.863 17.133 1.00 58.81 76 THR A O 1
ATOM 642 N N . SER A 1 77 ? 7.744 -16.687 18.306 1.00 67.38 77 SER A N 1
ATOM 643 C CA . SER A 1 77 ? 6.427 -17.337 18.336 1.00 67.38 77 SER A CA 1
ATOM 644 C C . SER A 1 77 ? 5.308 -16.394 18.811 1.00 67.38 77 SER A C 1
ATOM 646 O O . SER A 1 77 ? 4.201 -16.461 18.290 1.00 67.38 77 SER A O 1
ATOM 648 N N . LEU A 1 78 ? 5.589 -15.462 19.734 1.00 74.50 78 LEU A N 1
ATOM 649 C CA . LEU A 1 78 ? 4.575 -14.561 20.288 1.00 74.50 78 LEU A CA 1
ATOM 650 C C . LEU A 1 78 ? 4.112 -13.468 19.309 1.00 74.50 78 LEU A C 1
ATOM 652 O O . LEU A 1 78 ? 2.907 -13.268 19.199 1.00 74.50 78 LEU A O 1
ATOM 656 N N . TYR A 1 79 ? 5.021 -12.801 18.581 1.00 80.19 79 TYR A N 1
ATOM 657 C CA . TYR A 1 79 ? 4.627 -11.829 17.547 1.00 80.19 79 TYR A CA 1
ATOM 658 C C . TYR A 1 79 ? 3.802 -12.516 16.461 1.00 80.19 79 TYR A C 1
ATOM 660 O O . TYR A 1 79 ? 2.716 -12.055 16.130 1.00 80.19 79 TYR A O 1
ATOM 668 N N . GLN A 1 80 ? 4.274 -13.664 15.962 1.00 82.56 80 GLN A N 1
ATOM 669 C CA . GLN A 1 80 ? 3.547 -14.424 14.943 1.00 82.56 80 GLN A CA 1
ATOM 670 C C . GLN A 1 80 ? 2.183 -14.901 15.455 1.00 82.56 80 GLN A C 1
ATOM 672 O O . GLN A 1 80 ? 1.206 -14.859 14.715 1.00 82.56 80 GLN A O 1
ATOM 677 N N . LYS A 1 81 ? 2.080 -15.284 16.734 1.00 85.69 81 LYS A N 1
ATOM 678 C CA . LYS A 1 81 ? 0.807 -15.649 17.367 1.00 85.69 81 LYS A CA 1
ATOM 679 C C . LYS A 1 81 ? -0.150 -14.460 17.476 1.00 85.69 81 LYS A C 1
ATOM 681 O O . LYS A 1 81 ? -1.315 -14.610 17.134 1.00 85.69 81 LYS A O 1
ATOM 686 N N . ALA A 1 82 ? 0.328 -13.294 17.909 1.00 86.88 82 ALA A N 1
ATOM 687 C CA . ALA A 1 82 ? -0.483 -12.079 18.001 1.00 86.88 82 ALA A CA 1
ATOM 688 C C . ALA A 1 82 ? -0.911 -11.567 16.614 1.00 86.88 82 ALA A C 1
ATOM 690 O O . ALA A 1 82 ? -2.064 -11.193 16.421 1.00 86.88 82 ALA A O 1
ATOM 691 N N . LYS A 1 83 ? -0.006 -11.612 15.628 1.00 89.06 83 LYS A N 1
ATOM 692 C CA . LYS A 1 83 ? -0.293 -11.295 14.224 1.00 89.06 83 LYS A CA 1
ATOM 693 C C . LYS A 1 83 ? -1.362 -12.226 13.652 1.00 89.06 83 LYS A C 1
ATOM 695 O O . LYS A 1 83 ? -2.319 -11.745 13.058 1.00 89.06 83 LYS A O 1
ATOM 700 N N . LYS A 1 84 ? -1.219 -13.536 13.869 1.00 90.56 84 LYS A N 1
ATOM 701 C CA . LYS A 1 84 ? -2.211 -14.530 13.451 1.00 90.56 84 LYS A CA 1
ATOM 702 C C . LYS A 1 84 ? -3.568 -14.279 14.111 1.00 90.56 84 LYS A C 1
ATOM 704 O O . LYS A 1 84 ? -4.577 -14.298 13.422 1.00 90.56 84 LYS A O 1
ATOM 709 N N . GLN A 1 85 ? -3.584 -13.974 15.410 1.00 92.19 85 GLN A N 1
ATOM 710 C CA . GLN A 1 85 ? -4.814 -13.639 16.131 1.00 92.19 85 GLN A CA 1
ATOM 711 C C . GLN A 1 85 ? -5.517 -12.411 15.525 1.00 92.19 85 GLN A C 1
ATOM 713 O O . GLN A 1 85 ? -6.719 -12.453 15.291 1.00 92.19 85 GLN A O 1
ATOM 718 N N . TRP A 1 86 ? -4.772 -11.350 15.204 1.00 92.25 86 TRP A N 1
ATOM 719 C CA . TRP A 1 86 ? -5.307 -10.171 14.515 1.00 92.25 86 TRP A CA 1
ATOM 720 C C . TRP A 1 86 ? -5.927 -10.514 13.152 1.00 92.25 86 TRP A C 1
ATOM 722 O O . TRP A 1 86 ? -7.022 -10.058 12.832 1.00 92.25 86 TRP A O 1
ATOM 732 N N . GLU A 1 87 ? -5.235 -11.317 12.341 1.00 93.44 87 GLU A N 1
ATOM 733 C CA . GLU A 1 87 ? -5.697 -11.735 11.008 1.00 93.44 87 GLU A CA 1
ATOM 734 C C . GLU A 1 87 ? -6.962 -12.602 11.083 1.00 93.44 87 GLU A C 1
ATOM 736 O O . GLU A 1 87 ? -7.880 -12.435 10.277 1.00 93.44 87 GLU A O 1
ATOM 741 N N . GLU A 1 88 ? -7.041 -13.484 12.080 1.00 92.88 88 GLU A N 1
ATOM 742 C CA . GLU A 1 88 ? -8.227 -14.290 12.370 1.00 92.88 88 GLU A CA 1
ATOM 743 C C . GLU A 1 88 ? -9.402 -13.413 12.825 1.00 92.88 88 GLU A C 1
ATOM 745 O O . GLU A 1 88 ? -10.487 -13.526 12.259 1.00 92.88 88 GLU A O 1
ATOM 750 N N . GLU A 1 89 ? -9.202 -12.497 13.777 1.00 93.62 89 GLU A N 1
ATOM 751 C CA . GLU A 1 89 ? -10.248 -11.582 14.264 1.00 93.62 89 GLU A CA 1
ATOM 752 C C . GLU A 1 89 ? -10.776 -10.655 13.157 1.00 93.62 89 GLU A C 1
ATOM 754 O O . GLU A 1 89 ? -11.991 -10.462 13.034 1.00 93.62 89 GLU A O 1
ATOM 759 N N . TRP A 1 90 ? -9.886 -10.131 12.308 1.00 94.06 90 TRP A N 1
ATOM 760 C CA . TRP A 1 90 ? -10.258 -9.351 11.125 1.00 94.06 90 TRP A CA 1
ATOM 761 C C . TRP A 1 90 ? -11.136 -10.161 10.170 1.00 94.06 90 TRP A C 1
ATOM 763 O O . TRP A 1 90 ? -12.182 -9.693 9.714 1.00 94.06 90 TRP A O 1
ATOM 773 N N . PHE A 1 91 ? -10.739 -11.398 9.873 1.00 95.06 91 PHE A N 1
ATOM 774 C CA . PHE A 1 91 ? -11.490 -12.230 8.945 1.00 95.06 91 PHE A CA 1
ATOM 775 C C . PHE A 1 91 ? -12.812 -12.733 9.544 1.00 95.06 91 PHE A C 1
ATOM 777 O O . PHE A 1 91 ? -13.814 -12.838 8.835 1.00 95.06 91 PHE A O 1
ATOM 784 N N . GLU A 1 92 ? -12.871 -12.984 10.854 1.00 95.25 92 GLU A N 1
ATOM 785 C CA . GLU A 1 92 ? -14.127 -13.249 11.564 1.00 95.25 92 GLU A CA 1
ATOM 786 C C . GLU A 1 92 ? -15.100 -12.074 11.451 1.00 95.25 92 GLU A C 1
ATOM 788 O O . GLU A 1 92 ? -16.299 -12.287 11.260 1.00 95.25 92 GLU A O 1
ATOM 793 N N . PHE A 1 93 ? -14.620 -10.829 11.516 1.00 95.06 93 PHE A N 1
ATOM 794 C CA . PHE A 1 93 ? -15.476 -9.668 11.273 1.00 95.06 93 PHE A CA 1
ATOM 795 C C . PHE A 1 93 ? -16.103 -9.708 9.872 1.00 95.06 93 PHE A C 1
ATOM 797 O O . PHE A 1 93 ? -17.311 -9.503 9.752 1.00 95.06 93 PHE A O 1
ATOM 804 N N . ILE A 1 94 ? -15.334 -10.049 8.835 1.00 95.50 94 ILE A N 1
ATOM 805 C CA . ILE A 1 94 ? -15.857 -10.206 7.467 1.00 95.50 94 ILE A CA 1
ATOM 806 C C . ILE A 1 94 ? -16.905 -11.324 7.410 1.00 95.50 94 ILE A C 1
ATOM 808 O O . ILE A 1 94 ? -18.010 -11.111 6.910 1.00 95.50 94 ILE A O 1
ATOM 812 N N . LYS A 1 95 ? -16.601 -12.503 7.969 1.00 95.31 95 LYS A N 1
ATOM 813 C CA . LYS A 1 95 ? -17.520 -13.656 7.977 1.00 95.31 95 LYS A CA 1
ATOM 814 C C . LYS A 1 95 ? -18.841 -13.374 8.689 1.00 95.31 95 LYS A C 1
ATOM 816 O O . LYS A 1 95 ? -19.883 -13.864 8.264 1.00 95.31 95 LYS A O 1
ATOM 821 N N . ASN A 1 96 ? -18.810 -12.580 9.753 1.00 95.81 96 ASN A N 1
ATOM 822 C CA . ASN A 1 96 ? -20.014 -12.201 10.491 1.00 95.81 96 ASN A CA 1
ATOM 823 C C . ASN A 1 96 ? -20.855 -11.129 9.779 1.00 95.81 96 ASN A C 1
ATOM 825 O O . ASN A 1 96 ? -21.951 -10.826 10.239 1.00 95.81 96 ASN A O 1
ATOM 829 N N . ASN A 1 97 ? -20.361 -10.567 8.672 1.00 95.94 97 ASN A N 1
ATOM 830 C CA . ASN A 1 97 ? -21.008 -9.500 7.908 1.00 95.94 97 ASN A CA 1
ATOM 831 C C . ASN A 1 97 ? -21.048 -9.830 6.403 1.00 95.94 97 ASN A C 1
ATOM 833 O O . ASN A 1 97 ? -20.880 -8.944 5.566 1.00 95.94 97 ASN A O 1
ATOM 837 N N . LEU A 1 98 ? -21.222 -11.104 6.027 1.00 95.56 98 LEU A N 1
ATOM 838 C CA . LEU A 1 98 ? -21.243 -11.533 4.615 1.00 95.56 98 LEU A CA 1
ATOM 839 C C . LEU A 1 98 ? -22.436 -10.981 3.814 1.00 95.56 98 LEU A C 1
ATOM 841 O O . LEU A 1 98 ? -22.415 -11.030 2.588 1.00 95.56 98 LEU A O 1
ATOM 845 N N . ASP A 1 99 ? -23.465 -10.462 4.486 1.00 95.38 99 ASP A N 1
ATOM 846 C CA . ASP A 1 99 ? -24.602 -9.761 3.878 1.00 95.38 99 ASP A CA 1
ATOM 847 C C . ASP A 1 99 ? -24.229 -8.370 3.332 1.00 95.38 99 ASP A C 1
ATOM 849 O O . ASP A 1 99 ? -24.975 -7.790 2.538 1.00 95.38 99 ASP A O 1
ATOM 853 N N . LYS A 1 100 ? -23.077 -7.826 3.740 1.00 95.44 100 LYS A N 1
ATOM 854 C CA . LYS A 1 100 ? -22.580 -6.524 3.291 1.00 95.44 100 LYS A CA 1
ATOM 855 C C . LYS A 1 100 ? -21.939 -6.611 1.907 1.00 95.44 100 LYS A C 1
ATOM 857 O O . LYS A 1 100 ? -21.480 -7.658 1.456 1.00 95.44 100 LYS A O 1
ATOM 862 N N . LYS A 1 101 ? -21.892 -5.467 1.220 1.00 95.44 101 LYS A N 1
ATOM 863 C CA . LYS A 1 101 ? -21.343 -5.343 -0.138 1.00 95.44 101 LYS A CA 1
ATOM 864 C C . LYS A 1 101 ? -19.814 -5.261 -0.118 1.00 95.44 101 LYS A C 1
ATOM 866 O O . LYS A 1 101 ? -19.247 -4.197 -0.340 1.00 95.44 101 LYS A O 1
ATOM 871 N N . TRP A 1 102 ? -19.165 -6.384 0.156 1.00 96.25 102 TRP A N 1
ATOM 872 C CA . TRP A 1 102 ? -17.710 -6.506 0.085 1.00 96.25 102 TRP A CA 1
ATOM 873 C C . TRP A 1 102 ? -17.199 -6.506 -1.363 1.00 96.25 102 TRP A C 1
ATOM 875 O O . TRP A 1 102 ? -17.819 -7.095 -2.251 1.00 96.25 102 TRP A O 1
ATOM 885 N N . ASP A 1 103 ? -16.037 -5.896 -1.585 1.00 96.62 103 ASP A N 1
ATOM 886 C CA . ASP A 1 103 ? -15.204 -6.127 -2.761 1.00 96.62 103 ASP A CA 1
ATOM 887 C C . ASP A 1 103 ? -14.241 -7.289 -2.498 1.00 96.62 103 ASP A C 1
ATOM 889 O O . ASP A 1 103 ? -13.227 -7.165 -1.806 1.00 96.62 103 ASP A O 1
ATOM 893 N N . TRP A 1 104 ? -14.537 -8.440 -3.092 1.00 96.81 104 TRP A N 1
ATOM 894 C CA . TRP A 1 104 ? -13.691 -9.619 -2.947 1.00 96.81 104 TRP A CA 1
ATOM 895 C C . TRP A 1 104 ? -12.326 -9.468 -3.617 1.00 96.81 104 TRP A C 1
ATOM 897 O O . TRP A 1 104 ? -11.388 -10.143 -3.191 1.00 96.81 104 TRP A O 1
ATOM 907 N N . SER A 1 105 ? -12.172 -8.565 -4.591 1.00 96.81 105 SER A N 1
ATOM 908 C CA . SER A 1 105 ? -10.866 -8.217 -5.162 1.00 96.81 105 SER A CA 1
ATOM 909 C C . SER A 1 105 ? -9.989 -7.525 -4.120 1.00 96.81 105 SER A C 1
ATOM 911 O O . SER A 1 105 ? -8.883 -7.995 -3.839 1.00 96.81 105 SER A O 1
ATOM 913 N N . GLY A 1 106 ? -10.517 -6.471 -3.487 1.00 95.38 106 GLY A N 1
ATOM 914 C CA . GLY A 1 106 ? -9.886 -5.753 -2.381 1.00 95.38 106 GLY A CA 1
ATOM 915 C C . GLY A 1 106 ? -9.505 -6.665 -1.218 1.00 95.38 106 GLY A C 1
ATOM 916 O O . GLY A 1 106 ? -8.340 -6.693 -0.812 1.00 95.38 106 GLY A O 1
ATOM 917 N N . ILE A 1 107 ? -10.444 -7.502 -0.756 1.00 96.75 107 ILE A N 1
ATOM 918 C CA . ILE A 1 107 ? -10.176 -8.498 0.296 1.00 96.75 107 ILE A CA 1
ATOM 919 C C . ILE A 1 107 ? -9.057 -9.449 -0.146 1.00 96.75 107 ILE A C 1
ATOM 921 O O . ILE A 1 107 ? -8.120 -9.688 0.608 1.00 96.75 107 ILE A O 1
ATOM 925 N N . SER A 1 108 ? -9.107 -9.970 -1.374 1.00 97.44 108 SER A N 1
ATOM 926 C CA . SER A 1 108 ? -8.126 -10.941 -1.878 1.00 97.44 108 SER A CA 1
ATOM 927 C C . SER A 1 108 ? -6.699 -10.389 -1.928 1.00 97.44 108 SER A C 1
ATOM 929 O O . SER A 1 108 ? -5.753 -11.129 -1.662 1.00 97.44 108 SER A O 1
ATOM 931 N N . CYS A 1 109 ? -6.501 -9.102 -2.228 1.00 95.38 109 CYS A N 1
ATOM 932 C CA . CYS A 1 109 ? -5.170 -8.484 -2.170 1.00 95.38 109 CYS A CA 1
ATOM 933 C C . CYS A 1 109 ? -4.771 -7.948 -0.784 1.00 95.38 109 CYS A C 1
ATOM 935 O O . CYS A 1 109 ? -3.636 -7.495 -0.628 1.00 95.38 109 CYS A O 1
ATOM 937 N N . ASN A 1 110 ? -5.657 -8.005 0.215 1.00 94.50 110 ASN A N 1
ATOM 938 C CA . ASN A 1 110 ? -5.410 -7.446 1.541 1.00 94.50 110 ASN A CA 1
ATOM 939 C C . ASN A 1 110 ? -4.293 -8.221 2.277 1.00 94.50 110 ASN A C 1
ATOM 941 O O . ASN A 1 110 ? -4.369 -9.449 2.385 1.00 94.50 110 ASN A O 1
ATOM 945 N N . PRO A 1 111 ? -3.275 -7.552 2.847 1.00 92.31 111 PRO A N 1
ATOM 946 C CA . PRO A 1 111 ? -2.164 -8.218 3.534 1.00 92.31 111 PRO A CA 1
ATOM 947 C C . PRO A 1 111 ? -2.536 -8.834 4.894 1.00 92.31 111 PRO A C 1
ATOM 949 O O . PRO A 1 111 ? -1.670 -9.410 5.554 1.00 92.31 111 PRO A O 1
ATOM 952 N N . ASN A 1 112 ? -3.799 -8.753 5.325 1.00 92.62 112 ASN A N 1
ATOM 953 C CA . ASN A 1 112 ? -4.326 -9.569 6.423 1.00 92.62 112 ASN A CA 1
ATOM 954 C C . ASN A 1 112 ? -4.840 -10.943 5.959 1.00 92.62 112 ASN A C 1
ATOM 956 O O . ASN A 1 112 ? -5.017 -11.836 6.783 1.00 92.62 112 ASN A O 1
ATOM 960 N N . VAL A 1 113 ? -5.040 -11.156 4.653 1.00 95.62 113 VAL A N 1
ATOM 961 C CA . VAL A 1 113 ? -5.388 -12.473 4.104 1.00 95.62 113 VAL A CA 1
ATOM 962 C C . VAL A 1 113 ? -4.133 -13.326 3.987 1.00 95.62 113 VAL A C 1
ATOM 964 O O . VAL A 1 113 ? -3.191 -12.982 3.273 1.00 95.62 113 VAL A O 1
ATOM 967 N N . THR A 1 114 ? -4.132 -14.469 4.668 1.00 96.12 114 THR A N 1
ATOM 968 C CA . THR A 1 114 ? -3.086 -15.491 4.557 1.00 96.12 114 THR A CA 1
ATOM 969 C C . THR A 1 114 ? -3.568 -16.677 3.732 1.00 96.12 114 THR A C 1
ATOM 971 O O . THR A 1 114 ? -4.770 -16.915 3.585 1.00 96.12 114 THR A O 1
ATOM 974 N N . TRP A 1 115 ? -2.635 -17.486 3.228 1.00 96.56 115 TRP A N 1
ATOM 975 C CA . TRP A 1 115 ? -3.005 -18.725 2.544 1.00 96.56 115 TRP A CA 1
ATOM 976 C C . TRP A 1 115 ? -3.775 -19.701 3.448 1.00 96.56 115 TRP A C 1
ATOM 978 O O . TRP A 1 115 ? -4.659 -20.404 2.965 1.00 96.56 115 TRP A O 1
ATOM 988 N N . GLU A 1 116 ? -3.506 -19.720 4.759 1.00 96.38 116 GLU A N 1
ATOM 989 C CA . GLU A 1 116 ? -4.285 -20.524 5.711 1.00 96.38 116 GLU A CA 1
ATOM 990 C C . GLU A 1 116 ? -5.754 -20.079 5.757 1.00 96.38 116 GLU A C 1
ATOM 992 O O . GLU A 1 116 ? -6.646 -20.927 5.721 1.00 96.38 116 GLU A O 1
ATOM 997 N N . ILE A 1 117 ? -6.016 -18.764 5.767 1.00 97.19 117 ILE A N 1
ATOM 998 C CA . ILE A 1 117 ? -7.378 -18.210 5.709 1.00 97.19 117 ILE A CA 1
ATOM 999 C C . ILE A 1 117 ? -8.076 -18.642 4.415 1.00 97.19 117 ILE A C 1
ATOM 1001 O O . ILE A 1 117 ? -9.199 -19.143 4.474 1.00 97.19 117 ILE A O 1
ATOM 1005 N N . VAL A 1 118 ? -7.409 -18.513 3.264 1.00 97.75 118 VAL A N 1
ATOM 1006 C CA . VAL A 1 118 ? -7.970 -18.909 1.958 1.00 97.75 118 VAL A CA 1
ATOM 1007 C C . VAL A 1 118 ? -8.286 -20.406 1.931 1.00 97.75 118 VAL A C 1
ATOM 1009 O O . VAL A 1 118 ? -9.405 -20.802 1.606 1.00 97.75 118 VAL A O 1
ATOM 1012 N N . LYS A 1 119 ? -7.326 -21.245 2.335 1.00 96.75 119 LYS A N 1
ATOM 1013 C CA . LYS A 1 119 ? -7.453 -22.709 2.347 1.00 96.75 119 LYS A CA 1
ATOM 1014 C C . LYS A 1 119 ? -8.578 -23.195 3.262 1.00 96.75 119 LYS A C 1
ATOM 1016 O O . LYS A 1 119 ? -9.280 -24.139 2.907 1.00 96.75 119 LYS A O 1
ATOM 1021 N N . ASN A 1 120 ? -8.748 -22.570 4.425 1.00 97.00 120 ASN A N 1
ATOM 1022 C CA . ASN A 1 120 ? -9.771 -22.955 5.399 1.00 97.00 120 ASN A CA 1
ATOM 1023 C C . ASN A 1 120 ? -11.170 -22.425 5.049 1.00 97.00 120 ASN A C 1
ATOM 1025 O O . ASN A 1 120 ? -12.142 -22.839 5.675 1.00 97.00 120 ASN A O 1
ATOM 1029 N N . ASN A 1 121 ? -11.287 -21.527 4.066 1.00 96.94 121 ASN A N 1
ATOM 1030 C CA . ASN A 1 121 ? -12.553 -20.913 3.669 1.00 96.94 121 ASN A CA 1
ATOM 1031 C C . ASN A 1 121 ? -12.750 -20.971 2.141 1.00 96.94 121 ASN A C 1
ATOM 1033 O O . ASN A 1 121 ? -12.845 -19.924 1.493 1.00 96.94 121 ASN A O 1
ATOM 1037 N N . PRO A 1 122 ? -12.816 -22.175 1.539 1.00 95.81 122 PRO A N 1
ATOM 1038 C CA . PRO A 1 122 ? -12.914 -22.346 0.086 1.00 95.81 122 PRO A CA 1
ATOM 1039 C C . PRO A 1 122 ? -14.256 -21.888 -0.509 1.00 95.81 122 PRO A C 1
ATOM 1041 O O . PRO A 1 122 ? -14.364 -21.716 -1.718 1.00 95.81 122 PRO A O 1
ATOM 1044 N N . GLN A 1 123 ? -15.286 -21.708 0.320 1.00 95.31 123 GLN A N 1
ATOM 1045 C CA . GLN A 1 123 ? -16.604 -21.207 -0.082 1.00 95.31 123 GLN A CA 1
ATOM 1046 C C . GLN A 1 123 ? -16.623 -19.701 -0.370 1.00 95.31 123 GLN A C 1
ATOM 1048 O O . GLN A 1 123 ? -17.592 -19.193 -0.930 1.00 95.31 123 GLN A O 1
ATOM 1053 N N . ILE A 1 124 ? -15.591 -18.980 0.067 1.00 96.06 124 ILE A N 1
ATOM 1054 C CA . ILE A 1 124 ? -15.467 -17.542 -0.145 1.00 96.06 124 ILE A CA 1
ATOM 1055 C C . ILE A 1 124 ? -15.047 -17.297 -1.600 1.00 96.06 124 ILE A C 1
ATOM 1057 O O . ILE A 1 124 ? -14.153 -17.991 -2.092 1.00 96.06 124 ILE A O 1
ATOM 1061 N N . PRO A 1 125 ? -15.668 -16.337 -2.307 1.00 95.88 125 PRO A N 1
ATOM 1062 C CA . PRO A 1 125 ? -15.394 -16.086 -3.720 1.00 95.88 125 PRO A CA 1
ATOM 1063 C C . PRO A 1 125 ? -14.092 -15.291 -3.903 1.00 95.88 125 PRO A C 1
ATOM 1065 O O . PRO A 1 125 ? -14.099 -14.147 -4.349 1.00 95.88 125 PRO A O 1
ATOM 1068 N N . TRP A 1 126 ? -12.963 -15.898 -3.539 1.00 97.31 126 TRP A N 1
ATOM 1069 C CA . TRP A 1 126 ? -11.644 -15.293 -3.677 1.00 97.31 126 TRP A CA 1
ATOM 1070 C C . TRP A 1 126 ? -11.317 -14.962 -5.136 1.00 97.31 126 TRP A C 1
ATOM 1072 O O . TRP A 1 126 ? -11.447 -15.806 -6.028 1.00 97.31 126 TRP A O 1
ATOM 1082 N N . ASP A 1 127 ? -10.807 -13.756 -5.376 1.00 97.81 127 ASP A N 1
ATOM 1083 C CA . ASP A 1 127 ? -10.278 -13.372 -6.677 1.00 97.81 127 ASP A CA 1
ATOM 1084 C C . ASP A 1 127 ? -8.816 -13.824 -6.787 1.00 97.81 127 ASP A C 1
ATOM 1086 O O . ASP A 1 127 ? -7.901 -13.247 -6.193 1.00 97.81 127 ASP A O 1
ATOM 1090 N N . TYR A 1 128 ? -8.579 -14.864 -7.587 1.00 97.44 128 TYR A N 1
ATOM 1091 C CA . TYR A 1 128 ? -7.246 -15.433 -7.776 1.00 97.44 128 TYR A CA 1
ATOM 1092 C C . TYR A 1 128 ? -6.261 -14.509 -8.499 1.00 97.44 128 TYR A C 1
ATOM 1094 O O . TYR A 1 128 ? -5.052 -14.703 -8.355 1.00 97.44 128 TYR A O 1
ATOM 1102 N N . TYR A 1 129 ? -6.719 -13.506 -9.252 1.00 97.88 129 TYR A N 1
ATOM 1103 C CA . TYR A 1 129 ? -5.833 -12.476 -9.794 1.00 97.88 129 TYR A CA 1
ATOM 1104 C C . TYR A 1 129 ? -5.277 -11.608 -8.665 1.00 97.88 129 TYR A C 1
ATOM 1106 O O . TYR A 1 129 ? -4.062 -11.450 -8.560 1.00 97.88 129 TYR A O 1
ATOM 1114 N N . PHE A 1 130 ? -6.134 -11.111 -7.773 1.00 97.62 130 PHE A N 1
ATOM 1115 C CA . PHE A 1 130 ? -5.708 -10.269 -6.651 1.00 97.62 130 PHE A CA 1
ATOM 1116 C C . PHE A 1 130 ? -5.007 -11.056 -5.538 1.00 97.62 130 PHE A C 1
ATOM 1118 O O . PHE A 1 130 ? -4.004 -10.572 -5.014 1.00 97.62 130 PHE A O 1
ATOM 1125 N N . LEU A 1 131 ? -5.413 -12.302 -5.265 1.00 97.75 131 LEU A N 1
ATOM 1126 C CA . LEU A 1 131 ? -4.651 -13.218 -4.403 1.00 97.75 131 LEU A CA 1
ATOM 1127 C C . LEU A 1 131 ? -3.237 -13.439 -4.944 1.00 97.75 131 LEU A C 1
ATOM 1129 O O . LEU A 1 131 ? -2.277 -13.401 -4.186 1.00 97.75 131 LEU A O 1
ATOM 1133 N N . SER A 1 132 ? -3.076 -13.617 -6.258 1.00 98.25 132 SER A N 1
ATOM 1134 C CA . SER A 1 132 ? -1.748 -13.784 -6.868 1.00 98.25 132 SER A CA 1
ATOM 1135 C C . SER A 1 132 ? -0.847 -12.556 -6.678 1.00 98.25 132 SER A C 1
ATOM 1137 O O . SER A 1 132 ? 0.371 -12.691 -6.737 1.00 98.25 132 SER A O 1
ATOM 1139 N N . ARG A 1 133 ? -1.405 -11.362 -6.433 1.00 96.81 133 ARG A N 1
ATOM 1140 C CA . ARG A 1 133 ? -0.642 -10.141 -6.098 1.00 96.81 133 ARG A CA 1
ATOM 1141 C C . ARG A 1 133 ? -0.398 -9.974 -4.597 1.00 96.81 133 ARG A C 1
ATOM 1143 O O . ARG A 1 133 ? 0.409 -9.128 -4.220 1.00 96.81 133 ARG A O 1
ATOM 1150 N N . ASN A 1 134 ? -1.099 -10.731 -3.756 1.00 97.12 134 ASN A N 1
ATOM 1151 C CA . ASN A 1 134 ? -1.076 -10.568 -2.309 1.00 97.12 134 ASN A CA 1
ATOM 1152 C C . ASN A 1 134 ? 0.320 -10.905 -1.742 1.00 97.12 134 ASN A C 1
ATOM 1154 O O . ASN A 1 134 ? 0.851 -11.980 -2.042 1.00 97.12 134 ASN A O 1
ATOM 1158 N N . PRO A 1 135 ? 0.915 -10.037 -0.900 1.00 94.75 135 PRO A N 1
ATOM 1159 C CA . PRO A 1 135 ? 2.252 -10.256 -0.344 1.00 94.75 135 PRO A CA 1
ATOM 1160 C C . PRO A 1 135 ? 2.388 -11.542 0.484 1.00 94.75 135 PRO A C 1
ATOM 1162 O O . PRO A 1 135 ? 3.487 -12.086 0.567 1.00 94.75 135 PRO A O 1
ATOM 1165 N N . ASN A 1 136 ? 1.298 -12.064 1.058 1.00 95.56 136 ASN A N 1
ATOM 1166 C CA . ASN A 1 136 ? 1.312 -13.311 1.827 1.00 95.56 136 ASN A CA 1
ATOM 1167 C C . ASN A 1 136 ? 1.249 -14.576 0.951 1.00 95.56 136 ASN A C 1
ATOM 1169 O O . ASN A 1 136 ? 1.367 -15.684 1.477 1.00 95.56 136 ASN A O 1
ATOM 1173 N N . ILE A 1 137 ? 1.070 -14.446 -0.369 1.00 97.88 137 ILE A N 1
ATOM 1174 C CA . ILE A 1 137 ? 1.224 -15.558 -1.314 1.00 97.88 137 ILE A CA 1
ATOM 1175 C C . ILE A 1 137 ? 2.691 -15.628 -1.739 1.00 97.88 137 ILE A C 1
ATOM 1177 O O . ILE A 1 137 ? 3.150 -14.898 -2.617 1.00 97.88 137 ILE A O 1
ATOM 1181 N N . THR A 1 138 ? 3.440 -16.509 -1.077 1.00 98.12 138 THR A N 1
ATOM 1182 C CA . THR A 1 138 ? 4.858 -16.743 -1.360 1.00 98.12 138 THR A CA 1
ATOM 1183 C C . THR A 1 138 ? 5.046 -17.670 -2.557 1.00 98.12 138 THR A C 1
ATOM 1185 O O . THR A 1 138 ? 4.160 -18.448 -2.916 1.00 98.12 138 THR A O 1
ATOM 1188 N N . TRP A 1 139 ? 6.239 -17.646 -3.154 1.00 98.06 139 TRP A N 1
ATOM 1189 C CA . TRP A 1 139 ? 6.580 -18.596 -4.213 1.00 98.06 139 TRP A CA 1
ATOM 1190 C C . TRP A 1 139 ? 6.484 -20.059 -3.752 1.00 98.06 139 TRP A C 1
ATOM 1192 O O . TRP A 1 139 ? 5.994 -20.901 -4.497 1.00 98.06 139 TRP A O 1
ATOM 1202 N N . GLU A 1 140 ? 6.847 -20.355 -2.501 1.00 98.44 140 GLU A N 1
ATOM 1203 C CA . GLU A 1 140 ? 6.676 -21.687 -1.910 1.00 98.44 140 GLU A CA 1
ATOM 1204 C C . GLU A 1 140 ? 5.199 -22.120 -1.883 1.00 98.44 140 GLU A C 1
ATOM 1206 O O . GLU A 1 140 ? 4.880 -23.258 -2.231 1.00 98.44 140 GLU A O 1
ATOM 1211 N N . ILE A 1 141 ? 4.277 -21.214 -1.532 1.00 98.44 141 ILE A N 1
ATOM 1212 C CA . ILE A 1 141 ? 2.833 -21.488 -1.584 1.00 98.44 141 ILE A CA 1
ATOM 1213 C C . ILE A 1 141 ? 2.402 -21.800 -3.020 1.00 98.44 141 ILE A C 1
ATOM 1215 O O . ILE A 1 141 ? 1.667 -22.766 -3.233 1.00 98.44 141 ILE A O 1
ATOM 1219 N N . VAL A 1 142 ? 2.879 -21.035 -4.003 1.00 98.50 142 VAL A N 1
ATOM 1220 C CA . VAL A 1 142 ? 2.572 -21.269 -5.422 1.00 98.50 142 VAL A CA 1
ATOM 1221 C C . VAL A 1 142 ? 3.073 -22.645 -5.873 1.00 98.50 142 VAL A C 1
ATOM 1223 O O . VAL A 1 142 ? 2.302 -23.420 -6.437 1.00 98.50 142 VAL A O 1
ATOM 1226 N N . GLN A 1 143 ? 4.326 -22.988 -5.560 1.00 97.69 143 GLN A N 1
ATOM 1227 C CA . GLN A 1 143 ? 4.938 -24.273 -5.919 1.00 97.69 143 GLN A CA 1
ATOM 1228 C C . GLN A 1 143 ? 4.242 -25.469 -5.263 1.00 97.69 143 GLN A C 1
ATOM 1230 O O . GLN A 1 143 ? 4.020 -26.486 -5.918 1.00 97.69 143 GLN A O 1
ATOM 1235 N N . ASN A 1 144 ? 3.870 -25.349 -3.988 1.00 98.38 144 ASN A N 1
ATOM 1236 C CA . ASN A 1 144 ? 3.216 -26.422 -3.238 1.00 98.38 144 ASN A CA 1
ATOM 1237 C C . ASN A 1 144 ? 1.732 -26.596 -3.603 1.00 98.38 144 ASN A C 1
ATOM 1239 O O . ASN A 1 144 ? 1.123 -27.600 -3.235 1.00 98.38 144 ASN A O 1
ATOM 1243 N N . ASN A 1 145 ? 1.134 -25.644 -4.327 1.00 97.94 145 ASN A N 1
ATOM 1244 C CA . ASN A 1 145 ? -0.277 -25.675 -4.714 1.00 97.94 145 ASN A CA 1
ATOM 1245 C C . ASN A 1 145 ? -0.448 -25.424 -6.227 1.00 97.94 145 ASN A C 1
ATOM 1247 O O . ASN A 1 145 ? -1.121 -24.468 -6.616 1.00 97.94 145 ASN A O 1
ATOM 1251 N N . PRO A 1 146 ? 0.108 -26.286 -7.105 1.00 96.62 146 PRO A N 1
ATOM 1252 C CA . PRO A 1 146 ? 0.133 -26.052 -8.554 1.00 96.62 146 PRO A CA 1
ATOM 1253 C C . PRO A 1 146 ? -1.238 -26.203 -9.235 1.00 96.62 146 PRO A C 1
ATOM 1255 O O . PRO A 1 146 ? -1.411 -25.811 -10.382 1.00 96.62 146 PRO A O 1
ATOM 1258 N N . HIS A 1 147 ? -2.216 -26.789 -8.541 1.00 96.56 147 HIS A N 1
ATOM 1259 C CA . HIS A 1 147 ? -3.591 -26.951 -9.021 1.00 96.56 147 HIS A CA 1
ATOM 1260 C C . HIS A 1 147 ? -4.428 -25.669 -8.875 1.00 96.56 147 HIS A C 1
ATOM 1262 O O . HIS A 1 147 ? -5.517 -25.575 -9.439 1.00 96.56 147 HIS A O 1
ATOM 1268 N N . ILE A 1 148 ? -3.943 -24.696 -8.100 1.00 97.12 148 ILE A N 1
ATOM 1269 C CA . ILE A 1 148 ? -4.597 -23.403 -7.926 1.00 97.12 148 ILE A CA 1
ATOM 1270 C C . ILE A 1 148 ? -4.343 -22.553 -9.179 1.00 97.12 148 ILE A C 1
ATOM 1272 O O . ILE A 1 148 ? -3.212 -22.519 -9.666 1.00 97.12 148 ILE A O 1
ATOM 1276 N N . PRO A 1 149 ? -5.359 -21.849 -9.716 1.00 96.06 149 PRO A N 1
ATOM 1277 C CA . PRO A 1 149 ? -5.238 -21.090 -10.960 1.00 96.06 149 PRO A CA 1
ATOM 1278 C C . PRO A 1 149 ? -4.512 -19.748 -10.757 1.00 96.06 149 PRO A C 1
ATOM 1280 O O . PRO A 1 149 ? -5.066 -18.680 -11.044 1.00 96.06 149 PRO A O 1
ATOM 1283 N N . TRP A 1 150 ? -3.271 -19.795 -10.265 1.00 97.69 150 TRP A N 1
ATOM 1284 C CA . TRP A 1 150 ? -2.426 -18.623 -10.062 1.00 97.69 150 TRP A CA 1
ATOM 1285 C C . TRP A 1 150 ? -2.268 -17.823 -11.357 1.00 97.69 150 TRP A C 1
ATOM 1287 O O . TRP A 1 150 ? -2.073 -18.365 -12.448 1.00 97.69 150 TRP A O 1
ATOM 1297 N N . LYS A 1 151 ? -2.357 -16.502 -11.240 1.00 98.12 151 LYS A N 1
ATOM 1298 C CA . LYS A 1 151 ? -2.251 -15.577 -12.366 1.00 98.12 151 LYS A CA 1
ATOM 1299 C C . LYS A 1 151 ? -0.828 -15.039 -12.422 1.00 98.12 151 LYS A C 1
ATOM 1301 O O . LYS A 1 151 ? -0.468 -14.158 -11.650 1.00 98.12 151 LYS A O 1
ATOM 1306 N N . TYR A 1 152 ? -0.022 -15.554 -13.349 1.00 97.88 152 TYR A N 1
ATOM 1307 C CA . TYR A 1 152 ? 1.390 -15.171 -13.480 1.00 97.88 152 TYR A CA 1
ATOM 1308 C C . TYR A 1 152 ? 1.607 -13.695 -13.820 1.00 97.88 152 TYR A C 1
ATOM 1310 O O . TYR A 1 152 ? 2.570 -13.103 -13.351 1.00 97.88 152 TYR A O 1
ATOM 1318 N N . THR A 1 153 ? 0.674 -13.070 -14.541 1.00 97.12 153 THR A N 1
ATOM 1319 C CA . THR A 1 153 ? 0.668 -11.615 -14.760 1.00 97.12 153 THR A CA 1
ATOM 1320 C C . THR A 1 153 ? 0.604 -10.837 -13.442 1.00 97.12 153 THR A C 1
ATOM 1322 O O . THR A 1 153 ? 1.329 -9.866 -13.247 1.00 97.12 153 THR A O 1
ATOM 1325 N N . ALA A 1 154 ? -0.210 -11.306 -12.497 1.00 97.69 154 ALA A N 1
ATOM 1326 C CA . ALA A 1 154 ? -0.305 -10.759 -11.151 1.00 97.69 154 ALA A CA 1
ATOM 1327 C C . ALA A 1 154 ? 0.905 -11.140 -10.277 1.00 97.69 154 ALA A C 1
ATOM 1329 O O . ALA A 1 154 ? 1.470 -10.258 -9.625 1.00 97.69 154 ALA A O 1
ATOM 1330 N N . LEU A 1 155 ? 1.351 -12.404 -10.307 1.00 98.31 155 LEU A N 1
ATOM 1331 C CA . LEU A 1 155 ? 2.557 -12.856 -9.595 1.00 98.31 155 LEU A CA 1
ATOM 1332 C C . LEU A 1 155 ? 3.798 -12.064 -10.018 1.00 98.31 155 LEU A C 1
ATOM 1334 O O . LEU A 1 155 ? 4.623 -11.737 -9.176 1.00 98.31 155 LEU A O 1
ATOM 1338 N N . SER A 1 156 ? 3.911 -11.674 -11.288 1.00 98.12 156 SER A N 1
ATOM 1339 C CA . SER A 1 156 ? 4.983 -10.795 -11.766 1.00 98.12 156 SER A CA 1
ATOM 1340 C C . SER A 1 156 ? 5.081 -9.479 -10.991 1.00 98.12 156 SER A C 1
ATOM 1342 O O . SER A 1 156 ? 6.169 -8.930 -10.868 1.00 98.12 156 SER A O 1
ATOM 1344 N N . SER A 1 157 ? 3.978 -8.969 -10.436 1.00 96.25 157 SER A N 1
ATOM 1345 C CA . SER A 1 157 ? 3.970 -7.775 -9.574 1.00 96.25 157 SER A CA 1
ATOM 1346 C C . SER A 1 157 ? 4.065 -8.083 -8.072 1.00 96.25 157 SER A C 1
ATOM 1348 O O . SER A 1 157 ? 4.148 -7.160 -7.264 1.00 96.25 157 SER A O 1
ATOM 1350 N N . ASN A 1 158 ? 4.037 -9.360 -7.681 1.00 97.81 158 ASN A N 1
ATOM 1351 C CA . ASN A 1 158 ? 3.992 -9.784 -6.287 1.00 97.81 158 ASN A CA 1
ATOM 1352 C C . ASN A 1 158 ? 5.370 -9.598 -5.609 1.00 97.81 158 ASN A C 1
ATOM 1354 O O . ASN A 1 158 ? 6.382 -10.068 -6.141 1.00 97.81 158 ASN A O 1
ATOM 1358 N N . PRO A 1 159 ? 5.435 -8.960 -4.424 1.00 95.94 159 PRO A N 1
ATOM 1359 C CA . PRO A 1 159 ? 6.690 -8.710 -3.710 1.00 95.94 159 PRO A CA 1
ATOM 1360 C C . PRO A 1 159 ? 7.406 -9.974 -3.209 1.00 95.94 159 PRO A C 1
ATOM 1362 O O . PRO A 1 159 ? 8.573 -9.896 -2.837 1.00 95.94 159 PRO A O 1
ATOM 1365 N N . SER A 1 160 ? 6.753 -11.136 -3.210 1.00 96.94 160 SER A N 1
ATOM 1366 C CA . SER A 1 160 ? 7.369 -12.431 -2.904 1.00 96.94 160 SER A CA 1
ATOM 1367 C C . SER A 1 160 ? 8.076 -13.074 -4.107 1.00 96.94 160 SER A C 1
ATOM 1369 O O . SER A 1 160 ? 8.768 -14.079 -3.939 1.00 96.94 160 SER A O 1
ATOM 1371 N N . ILE A 1 161 ? 7.924 -12.527 -5.320 1.00 98.19 161 ILE A N 1
ATOM 1372 C CA . ILE A 1 161 ? 8.624 -13.001 -6.522 1.00 98.19 161 ILE A CA 1
ATOM 1373 C C . ILE A 1 161 ? 9.919 -12.212 -6.706 1.00 98.19 161 ILE A C 1
ATOM 1375 O O . ILE A 1 161 ? 9.909 -10.994 -6.881 1.00 98.19 161 ILE A O 1
ATOM 1379 N N . THR A 1 162 ? 11.048 -12.917 -6.669 1.00 98.25 162 THR A N 1
ATOM 1380 C CA . THR A 1 162 ? 12.387 -12.354 -6.877 1.00 98.25 162 THR A CA 1
ATOM 1381 C C . THR A 1 162 ? 12.867 -12.597 -8.305 1.00 98.25 162 THR A C 1
ATOM 1383 O O . THR A 1 162 ? 12.385 -13.493 -9.000 1.00 98.25 162 THR A O 1
ATOM 1386 N N . TRP A 1 163 ? 13.874 -11.836 -8.740 1.00 97.88 163 TRP A N 1
ATOM 1387 C CA . TRP A 1 163 ? 14.500 -12.066 -10.042 1.00 97.88 163 TRP A CA 1
ATOM 1388 C C . TRP A 1 163 ? 15.093 -13.477 -10.183 1.00 97.88 163 TRP A C 1
ATOM 1390 O O . TRP A 1 163 ? 14.958 -14.095 -11.235 1.00 97.88 163 TRP A O 1
ATOM 1400 N N . GLU A 1 164 ? 15.678 -14.032 -9.116 1.00 98.38 164 GLU A N 1
ATOM 1401 C CA . GLU A 1 164 ? 16.200 -15.405 -9.128 1.00 98.38 164 GLU A CA 1
ATOM 1402 C C . GLU A 1 164 ? 15.094 -16.450 -9.335 1.00 98.38 164 GLU A C 1
ATOM 1404 O O . GLU A 1 164 ? 15.305 -17.429 -10.046 1.00 98.38 164 GLU A O 1
ATOM 1409 N N . ILE A 1 165 ? 13.890 -16.234 -8.788 1.00 98.50 165 ILE A N 1
ATOM 1410 C CA . ILE A 1 165 ? 12.736 -17.106 -9.059 1.00 98.50 165 ILE A CA 1
ATOM 1411 C C . ILE A 1 165 ? 12.379 -17.072 -10.547 1.00 98.50 165 ILE A C 1
ATOM 1413 O O . ILE A 1 165 ? 12.222 -18.129 -11.156 1.00 98.50 165 ILE A O 1
ATOM 1417 N N . VAL A 1 166 ? 12.295 -15.880 -11.142 1.00 98.44 166 VAL A N 1
ATOM 1418 C CA . VAL A 1 166 ? 11.987 -15.715 -12.572 1.00 98.44 166 VAL A CA 1
ATOM 1419 C C . VAL A 1 166 ? 13.049 -16.399 -13.435 1.00 98.44 166 VAL A C 1
ATOM 1421 O O . VAL A 1 166 ? 12.721 -17.194 -14.312 1.00 98.44 166 VAL A O 1
ATOM 1424 N N . LYS A 1 167 ? 14.329 -16.155 -13.139 1.00 97.56 167 LYS A N 1
ATOM 1425 C CA . LYS A 1 167 ? 15.476 -16.722 -13.860 1.00 97.56 167 LYS A CA 1
ATOM 1426 C C . LYS A 1 167 ? 15.540 -18.249 -13.780 1.00 97.56 167 LYS A C 1
ATOM 1428 O O . LYS A 1 167 ? 15.868 -18.890 -14.773 1.00 97.56 167 LYS A O 1
ATOM 1433 N N . ASN A 1 168 ? 15.224 -18.826 -12.622 1.00 98.31 168 ASN A N 1
ATOM 1434 C CA . ASN A 1 168 ? 15.237 -20.277 -12.416 1.00 98.31 168 ASN A CA 1
ATOM 1435 C C . ASN A 1 168 ? 13.990 -20.981 -12.971 1.00 98.31 168 ASN A C 1
ATOM 1437 O O . ASN A 1 168 ? 13.970 -22.206 -13.034 1.00 98.31 168 ASN A O 1
ATOM 1441 N N . ASN A 1 169 ? 12.958 -20.232 -13.371 1.00 98.00 169 ASN A N 1
ATOM 1442 C CA . ASN A 1 169 ? 11.721 -20.775 -13.929 1.00 98.00 169 ASN A CA 1
ATOM 1443 C C . ASN A 1 169 ? 11.337 -20.034 -15.226 1.00 98.00 169 ASN A C 1
ATOM 1445 O O . ASN A 1 169 ? 10.281 -19.394 -15.270 1.00 98.00 169 ASN A O 1
ATOM 1449 N N . PRO A 1 170 ? 12.184 -20.088 -16.274 1.00 96.56 170 PRO A N 1
ATOM 1450 C CA . PRO A 1 170 ? 12.008 -19.283 -17.484 1.00 96.56 170 PRO A CA 1
ATOM 1451 C C . PRO A 1 170 ? 10.810 -19.716 -18.341 1.00 96.56 170 PRO A C 1
ATOM 1453 O O . PRO A 1 170 ? 10.291 -18.908 -19.102 1.00 96.56 170 PRO A O 1
ATOM 1456 N N . ASP A 1 171 ? 10.356 -20.966 -18.205 1.00 97.25 171 ASP A N 1
ATOM 1457 C CA . ASP A 1 171 ? 9.237 -21.519 -18.984 1.00 97.25 171 ASP A CA 1
ATOM 1458 C C . ASP A 1 171 ? 7.857 -21.068 -18.473 1.00 97.25 171 ASP A C 1
ATOM 1460 O O . ASP A 1 171 ? 6.830 -21.337 -19.100 1.00 97.25 171 ASP A O 1
ATOM 1464 N N . LEU A 1 172 ? 7.806 -20.396 -17.320 1.00 97.12 172 LEU A N 1
ATOM 1465 C CA . LEU A 1 172 ? 6.564 -19.865 -16.772 1.00 97.12 172 LEU A CA 1
ATOM 1466 C C . LEU A 1 172 ? 6.190 -18.546 -17.463 1.00 97.12 172 LEU A C 1
ATOM 1468 O O . LEU A 1 172 ? 7.074 -17.771 -17.835 1.00 97.12 172 LEU A O 1
ATOM 1472 N N . PRO A 1 173 ? 4.887 -18.246 -17.616 1.00 97.06 173 PRO A N 1
ATOM 1473 C CA . PRO A 1 173 ? 4.414 -17.104 -18.396 1.00 97.06 173 PRO A CA 1
ATOM 1474 C C . PRO A 1 173 ? 4.517 -15.784 -17.611 1.00 97.06 173 PRO A C 1
ATOM 1476 O O . PRO A 1 173 ? 3.514 -15.116 -17.351 1.00 97.06 173 PRO A O 1
ATOM 1479 N N . TRP A 1 174 ? 5.733 -15.418 -17.205 1.00 97.75 174 TRP A N 1
ATOM 1480 C CA . TRP A 1 174 ? 6.021 -14.163 -16.523 1.00 97.75 174 TRP A CA 1
ATOM 1481 C C . TRP A 1 174 ? 5.708 -12.964 -17.420 1.00 97.75 174 TRP A C 1
ATOM 1483 O O . TRP A 1 174 ? 6.124 -12.881 -18.574 1.00 97.75 174 TRP A O 1
ATOM 1493 N N . ASP A 1 175 ? 5.010 -11.988 -16.854 1.00 97.75 175 ASP A N 1
ATOM 1494 C CA . ASP A 1 175 ? 4.786 -10.692 -17.478 1.00 97.75 175 ASP A CA 1
ATOM 1495 C C . ASP A 1 175 ? 5.923 -9.721 -17.112 1.00 97.75 175 ASP A C 1
ATOM 1497 O O . ASP A 1 175 ? 6.017 -9.251 -15.974 1.00 97.75 175 ASP A O 1
ATOM 1501 N N . TYR A 1 176 ? 6.794 -9.420 -18.079 1.00 96.94 176 TYR A N 1
ATOM 1502 C CA . TYR A 1 176 ? 7.940 -8.522 -17.886 1.00 96.94 176 TYR A CA 1
ATOM 1503 C C . TYR A 1 176 ? 7.556 -7.048 -17.714 1.00 96.94 176 TYR A C 1
ATOM 1505 O O . TYR A 1 176 ? 8.292 -6.288 -17.077 1.00 96.94 176 TYR A O 1
ATOM 1513 N N . LYS A 1 177 ? 6.383 -6.638 -18.206 1.00 95.94 177 LYS A N 1
ATOM 1514 C CA . LYS A 1 177 ? 5.845 -5.297 -17.963 1.00 95.94 177 LYS A CA 1
ATOM 1515 C C . LYS A 1 177 ? 5.465 -5.150 -16.490 1.00 95.94 177 LYS A C 1
ATOM 1517 O O . LYS A 1 177 ? 5.888 -4.197 -15.847 1.00 95.94 177 LYS A O 1
ATOM 1522 N N . HIS A 1 178 ? 4.778 -6.131 -15.908 1.00 96.12 178 HIS A N 1
ATOM 1523 C CA . HIS A 1 178 ? 4.469 -6.117 -14.472 1.00 96.12 178 HIS A CA 1
ATOM 1524 C C . HIS A 1 178 ? 5.711 -6.334 -13.588 1.00 96.12 178 HIS A C 1
ATOM 1526 O O . HIS A 1 178 ? 5.833 -5.679 -12.548 1.00 96.12 178 HIS A O 1
ATOM 1532 N N . LEU A 1 179 ? 6.680 -7.154 -14.021 1.00 97.62 179 LEU A N 1
ATOM 1533 C CA . LEU A 1 179 ? 7.978 -7.273 -13.339 1.00 97.62 179 LEU A CA 1
ATOM 1534 C C . LEU A 1 179 ? 8.728 -5.938 -13.299 1.00 97.62 179 LEU A C 1
ATOM 1536 O O . LEU A 1 179 ? 9.377 -5.638 -12.306 1.00 97.62 179 LEU A O 1
ATOM 1540 N N . SER A 1 180 ? 8.603 -5.097 -14.326 1.00 97.62 180 SER A N 1
ATOM 1541 C CA . SER A 1 180 ? 9.244 -3.773 -14.355 1.00 97.62 180 SER A CA 1
ATOM 1542 C C . SER A 1 180 ? 8.827 -2.887 -13.165 1.00 97.62 180 SER A C 1
ATOM 1544 O O . SER A 1 180 ? 9.631 -2.109 -12.657 1.00 97.62 180 SER A O 1
ATOM 1546 N N . SER A 1 181 ? 7.601 -3.045 -12.655 1.00 94.62 181 SER A N 1
ATOM 1547 C CA . SER A 1 181 ? 7.122 -2.370 -11.434 1.00 94.62 181 SER A CA 1
ATOM 1548 C C . SER A 1 181 ? 7.370 -3.147 -10.131 1.00 94.62 181 SER A C 1
ATOM 1550 O O . SER A 1 181 ? 7.048 -2.654 -9.051 1.00 94.62 181 SER A O 1
ATOM 1552 N N . ASN A 1 182 ? 7.912 -4.366 -10.197 1.00 96.94 182 ASN A N 1
ATOM 1553 C CA . ASN A 1 182 ? 8.079 -5.226 -9.029 1.00 96.94 182 ASN A CA 1
ATOM 1554 C C . ASN A 1 182 ? 9.184 -4.688 -8.093 1.00 96.94 182 ASN A C 1
ATOM 1556 O O . ASN A 1 182 ? 10.282 -4.361 -8.557 1.00 96.94 182 ASN A O 1
ATOM 1560 N N . PRO A 1 183 ? 8.944 -4.637 -6.768 1.00 95.12 183 PRO A N 1
ATOM 1561 C CA . PRO A 1 183 ? 9.896 -4.089 -5.801 1.00 95.12 183 PRO A CA 1
ATOM 1562 C C . PRO A 1 183 ? 11.213 -4.869 -5.673 1.00 95.12 183 PRO A C 1
ATOM 1564 O O . PRO A 1 183 ? 12.150 -4.336 -5.081 1.00 95.12 183 PRO A O 1
ATOM 1567 N N . ASN A 1 184 ? 11.310 -6.087 -6.210 1.00 96.94 184 ASN A N 1
ATOM 1568 C CA . ASN A 1 184 ? 12.545 -6.876 -6.254 1.00 96.94 184 ASN A CA 1
ATOM 1569 C C . ASN A 1 184 ? 13.336 -6.701 -7.558 1.00 96.94 184 ASN A C 1
ATOM 1571 O O . ASN A 1 184 ? 14.426 -7.258 -7.684 1.00 96.94 184 ASN A O 1
ATOM 1575 N N . ILE A 1 185 ? 12.818 -5.947 -8.532 1.00 97.75 185 ILE A N 1
ATOM 1576 C CA . ILE A 1 185 ? 13.579 -5.569 -9.723 1.00 97.75 185 ILE A CA 1
ATOM 1577 C C . ILE A 1 185 ? 14.346 -4.284 -9.420 1.00 97.75 185 ILE A C 1
ATOM 1579 O O . ILE A 1 185 ? 13.769 -3.230 -9.154 1.00 97.75 185 ILE A O 1
ATOM 1583 N N . THR A 1 186 ? 15.672 -4.395 -9.421 1.00 97.69 186 THR A N 1
ATOM 1584 C CA . THR A 1 186 ? 16.605 -3.283 -9.218 1.00 97.69 186 THR A CA 1
ATOM 1585 C C . THR A 1 186 ? 17.158 -2.803 -10.554 1.00 97.69 186 THR A C 1
ATOM 1587 O O . THR A 1 186 ? 17.122 -3.519 -11.558 1.00 97.69 186 THR A O 1
ATOM 1590 N N . TRP A 1 187 ? 17.734 -1.600 -10.571 1.00 97.50 187 TRP A N 1
ATOM 1591 C CA . TRP A 1 187 ? 18.404 -1.101 -11.770 1.00 97.50 187 TRP A CA 1
ATOM 1592 C C . TRP A 1 187 ? 19.556 -2.002 -12.237 1.00 97.50 187 TRP A C 1
ATOM 1594 O O . TRP A 1 187 ? 19.711 -2.217 -13.436 1.00 97.50 187 TRP A O 1
ATOM 1604 N N . GLU A 1 188 ? 20.315 -2.604 -11.317 1.00 98.19 188 GLU A N 1
ATOM 1605 C CA . GLU A 1 188 ? 21.380 -3.554 -11.669 1.00 98.19 188 GLU A CA 1
ATOM 1606 C C . GLU A 1 188 ? 20.836 -4.801 -12.380 1.00 98.19 188 GLU A C 1
ATOM 1608 O O . GLU A 1 188 ? 21.443 -5.280 -13.336 1.00 98.19 188 GLU A O 1
ATOM 1613 N N . ILE A 1 189 ? 19.659 -5.301 -11.986 1.00 98.31 189 ILE A N 1
ATOM 1614 C CA . ILE A 1 189 ? 18.991 -6.397 -12.704 1.00 98.31 189 ILE A CA 1
ATOM 1615 C C . ILE A 1 189 ? 18.633 -5.960 -14.127 1.00 98.31 189 ILE A C 1
ATOM 1617 O O . ILE A 1 189 ? 18.931 -6.683 -15.078 1.00 98.31 189 ILE A O 1
ATOM 1621 N N . VAL A 1 190 ? 18.047 -4.773 -14.292 1.00 98.25 190 VAL A N 1
ATOM 1622 C CA . VAL A 1 190 ? 17.687 -4.231 -15.614 1.00 98.25 190 VAL A CA 1
ATOM 1623 C C . VAL A 1 190 ? 18.930 -4.087 -16.498 1.00 98.25 190 VAL A C 1
ATOM 1625 O O . VAL A 1 190 ? 18.951 -4.571 -17.629 1.00 98.25 190 VAL A O 1
ATOM 1628 N N . LYS A 1 191 ? 19.995 -3.486 -15.960 1.00 97.50 191 LYS A N 1
ATOM 1629 C CA . LYS A 1 191 ? 21.271 -3.247 -16.647 1.00 97.50 191 LYS A CA 1
ATOM 1630 C C . LYS A 1 191 ? 21.970 -4.541 -17.068 1.00 97.50 191 LYS A C 1
ATOM 1632 O O . LYS A 1 191 ? 22.482 -4.616 -18.181 1.00 97.50 191 LYS A O 1
ATOM 1637 N N . ASN A 1 192 ? 21.969 -5.560 -16.207 1.00 98.19 192 ASN A N 1
ATOM 1638 C CA . ASN A 1 192 ? 22.622 -6.845 -16.474 1.00 98.19 192 ASN A CA 1
ATOM 1639 C C . ASN A 1 192 ? 21.805 -7.767 -17.392 1.00 98.19 192 ASN A C 1
ATOM 1641 O O . ASN A 1 192 ? 22.333 -8.764 -17.881 1.00 98.19 192 ASN A O 1
ATOM 1645 N N . ASN A 1 193 ? 20.539 -7.437 -17.665 1.00 97.62 193 ASN A N 1
ATOM 1646 C CA . ASN A 1 193 ? 19.664 -8.223 -18.534 1.00 97.62 193 ASN A CA 1
ATOM 1647 C C . ASN A 1 193 ? 19.068 -7.358 -19.664 1.00 97.62 193 ASN A C 1
ATOM 1649 O O . ASN A 1 193 ? 17.846 -7.237 -19.768 1.00 97.62 193 ASN A O 1
ATOM 1653 N N . PRO A 1 194 ? 19.906 -6.774 -20.547 1.00 96.12 194 PRO A N 1
ATOM 1654 C CA . PRO A 1 194 ? 19.461 -5.823 -21.570 1.00 96.12 194 PRO A CA 1
ATOM 1655 C C . PRO A 1 194 ? 18.659 -6.466 -22.712 1.00 96.12 194 PRO A C 1
ATOM 1657 O O . PRO A 1 194 ? 18.054 -5.761 -23.513 1.00 96.12 194 PRO A O 1
ATOM 1660 N N . HIS A 1 195 ? 18.670 -7.797 -22.812 1.00 95.56 195 HIS A N 1
ATOM 1661 C CA . HIS A 1 195 ? 17.897 -8.555 -23.799 1.00 95.56 195 HIS A CA 1
ATOM 1662 C C . HIS A 1 195 ? 16.407 -8.651 -23.433 1.00 95.56 195 HIS A C 1
ATOM 1664 O O . HIS A 1 195 ? 15.585 -9.006 -24.276 1.00 95.56 195 HIS A O 1
ATOM 1670 N N . ILE A 1 196 ? 16.053 -8.342 -22.185 1.00 95.75 196 ILE A N 1
ATOM 1671 C CA . ILE A 1 196 ? 14.670 -8.317 -21.723 1.00 95.75 196 ILE A CA 1
ATOM 1672 C C . ILE A 1 196 ? 14.041 -6.990 -22.124 1.00 95.75 196 ILE A C 1
ATOM 1674 O O . ILE A 1 196 ? 14.611 -5.918 -21.922 1.00 95.75 196 ILE A O 1
ATOM 1678 N N . SER A 1 197 ? 12.825 -7.066 -22.660 1.00 94.56 197 SER A N 1
ATOM 1679 C CA . SER A 1 197 ? 12.027 -5.890 -23.005 1.00 94.56 197 SER A CA 1
ATOM 1680 C C . SER A 1 197 ? 11.386 -5.289 -21.752 1.00 94.56 197 SER A C 1
ATOM 1682 O O . SER A 1 197 ? 10.185 -5.428 -21.531 1.00 94.56 197 SER A O 1
ATOM 1684 N N . TRP A 1 198 ? 12.202 -4.656 -20.908 1.00 97.06 198 TRP A N 1
ATOM 1685 C CA . TRP A 1 198 ? 11.729 -3.927 -19.732 1.00 97.06 198 TRP A CA 1
ATOM 1686 C C . TRP A 1 198 ? 10.857 -2.734 -20.137 1.00 97.06 198 TRP A C 1
ATOM 1688 O O . TRP A 1 198 ? 11.174 -1.998 -21.076 1.00 97.06 198 TRP A O 1
ATOM 1698 N N . ASP A 1 199 ? 9.773 -2.517 -19.398 1.00 97.38 199 ASP A N 1
ATOM 1699 C CA . ASP A 1 199 ? 8.872 -1.394 -19.616 1.00 97.38 199 ASP A CA 1
ATOM 1700 C C . ASP A 1 199 ? 9.311 -0.203 -18.753 1.00 97.38 199 ASP A C 1
ATOM 1702 O O . ASP A 1 199 ? 9.112 -0.167 -17.537 1.00 97.38 199 ASP A O 1
ATOM 1706 N N . TYR A 1 200 ? 9.912 0.800 -19.397 1.00 96.94 200 TYR A N 1
ATOM 1707 C CA . TYR A 1 200 ? 10.416 1.997 -18.723 1.00 96.94 200 TYR A CA 1
ATOM 1708 C C . TYR A 1 200 ? 9.317 2.886 -18.131 1.00 96.94 200 TYR A C 1
ATOM 1710 O O . TYR A 1 200 ? 9.593 3.620 -17.184 1.00 96.94 200 TYR A O 1
ATOM 1718 N N . SER A 1 201 ? 8.074 2.783 -18.614 1.00 94.56 201 SER A N 1
ATOM 1719 C CA . SER A 1 201 ? 6.943 3.467 -17.980 1.00 94.56 201 SER A CA 1
ATOM 1720 C C . SER A 1 201 ? 6.611 2.850 -16.620 1.00 94.56 201 SER A C 1
ATOM 1722 O O . SER A 1 201 ? 6.355 3.574 -15.660 1.00 94.56 201 SER A O 1
ATOM 1724 N N . TYR A 1 202 ? 6.717 1.524 -16.500 1.00 95.94 202 TYR A N 1
ATOM 1725 C CA . TYR A 1 202 ? 6.523 0.806 -15.239 1.00 95.94 202 TYR A CA 1
ATOM 1726 C C . TYR A 1 202 ? 7.744 0.941 -14.325 1.00 95.94 202 TYR A C 1
ATOM 1728 O O . TYR A 1 202 ? 7.579 1.126 -13.119 1.00 95.94 202 TYR A O 1
ATOM 1736 N N . LEU A 1 203 ? 8.964 0.954 -14.875 1.00 97.06 203 LEU A N 1
ATOM 1737 C CA . LEU A 1 203 ? 10.170 1.264 -14.100 1.00 97.06 203 LEU A CA 1
ATOM 1738 C C . LEU A 1 203 ? 10.126 2.682 -13.514 1.00 97.06 203 LEU A C 1
ATOM 1740 O O . LEU A 1 203 ? 10.566 2.866 -12.387 1.00 97.06 203 LEU A O 1
ATOM 1744 N N . SER A 1 204 ? 9.549 3.672 -14.207 1.00 96.38 204 SER A N 1
ATOM 1745 C CA . SER A 1 204 ? 9.355 5.020 -13.643 1.00 96.38 204 SER A CA 1
ATOM 1746 C C . SER A 1 204 ? 8.524 5.032 -12.354 1.00 96.38 204 SER A C 1
ATOM 1748 O O . SER A 1 204 ? 8.696 5.932 -11.540 1.00 96.38 204 SER A O 1
ATOM 1750 N N . SER A 1 205 ? 7.654 4.039 -12.145 1.00 93.00 205 SER A N 1
ATOM 1751 C CA . SER A 1 205 ? 6.877 3.878 -10.904 1.00 93.00 205 SER A CA 1
ATOM 1752 C C . SER A 1 205 ? 7.578 3.023 -9.839 1.00 93.00 205 SER A C 1
ATOM 1754 O O . SER A 1 205 ? 7.095 2.898 -8.715 1.00 93.00 205 SER A O 1
ATOM 1756 N N . ASN A 1 206 ? 8.711 2.403 -10.174 1.00 94.31 206 ASN A N 1
ATOM 1757 C CA . ASN A 1 206 ? 9.398 1.464 -9.301 1.00 94.31 206 ASN A CA 1
ATOM 1758 C C . ASN A 1 206 ? 10.249 2.205 -8.257 1.00 94.31 206 ASN A C 1
ATOM 1760 O O . ASN A 1 206 ? 11.128 2.997 -8.595 1.0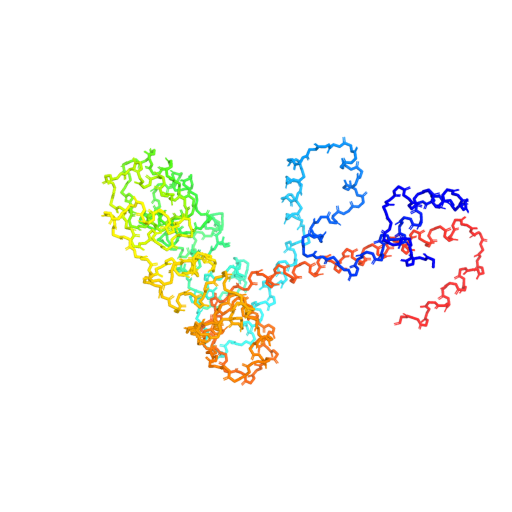0 94.31 206 ASN A O 1
ATOM 1764 N N . LYS A 1 207 ? 10.045 1.887 -6.972 1.00 91.50 207 LYS A N 1
ATOM 1765 C CA . LYS A 1 207 ? 10.743 2.509 -5.829 1.00 91.50 207 LYS A CA 1
ATOM 1766 C C . LYS A 1 207 ? 12.276 2.384 -5.856 1.00 91.50 207 LYS A C 1
ATOM 1768 O O . LYS A 1 207 ? 12.963 3.137 -5.161 1.00 91.50 207 LYS A O 1
ATOM 1773 N N . ASN A 1 208 ? 12.806 1.423 -6.617 1.00 93.69 208 ASN A N 1
ATOM 1774 C CA . ASN A 1 208 ? 14.243 1.199 -6.782 1.00 93.69 208 ASN A CA 1
ATOM 1775 C C . ASN A 1 208 ? 14.867 2.081 -7.874 1.00 93.69 208 ASN A C 1
ATOM 1777 O O . ASN A 1 208 ? 16.089 2.098 -8.008 1.00 93.69 208 ASN A O 1
ATOM 1781 N N . ILE A 1 209 ? 14.060 2.798 -8.658 1.00 94.94 209 ILE A N 1
ATOM 1782 C CA . ILE A 1 209 ? 14.544 3.763 -9.643 1.00 94.94 209 ILE A CA 1
ATOM 1783 C C . ILE A 1 209 ? 14.666 5.130 -8.971 1.00 94.94 209 ILE A C 1
ATOM 1785 O O . ILE A 1 209 ? 13.681 5.744 -8.565 1.00 94.94 209 ILE A O 1
ATOM 1789 N N . THR A 1 210 ? 15.906 5.592 -8.828 1.00 95.56 210 THR A N 1
ATOM 1790 C CA . THR A 1 210 ? 16.236 6.920 -8.301 1.00 95.56 210 THR A CA 1
ATOM 1791 C C . THR A 1 210 ? 16.358 7.932 -9.434 1.00 95.56 210 THR A C 1
ATOM 1793 O O . THR A 1 210 ? 16.583 7.569 -10.591 1.00 95.56 210 THR A O 1
ATOM 1796 N N . TYR A 1 211 ? 16.272 9.223 -9.103 1.00 95.94 211 TYR A N 1
ATOM 1797 C CA . TYR A 1 211 ? 16.527 10.264 -10.095 1.00 95.94 211 TYR A CA 1
ATOM 1798 C C . TYR A 1 211 ? 17.951 10.203 -10.664 1.00 95.94 211 TYR A C 1
ATOM 1800 O O . TYR A 1 211 ? 18.140 10.414 -11.854 1.00 95.94 211 TYR A O 1
ATOM 1808 N N . GLU A 1 212 ? 18.944 9.830 -9.854 1.00 96.81 212 GLU A N 1
ATOM 1809 C CA . GLU A 1 212 ? 20.322 9.632 -10.316 1.00 96.81 212 GLU A CA 1
ATOM 1810 C C . GLU A 1 212 ? 20.411 8.569 -11.426 1.00 96.81 212 GLU A C 1
ATOM 1812 O O . GLU A 1 212 ? 21.080 8.773 -12.439 1.00 96.81 212 GLU A O 1
ATOM 1817 N N . ILE A 1 213 ? 19.685 7.453 -11.285 1.00 97.44 213 ILE A N 1
ATOM 1818 C CA . ILE A 1 213 ? 19.593 6.426 -12.332 1.00 97.44 213 ILE A CA 1
ATOM 1819 C C . ILE A 1 213 ? 18.984 7.016 -13.607 1.00 97.44 213 ILE A C 1
ATOM 1821 O O . ILE A 1 213 ? 19.509 6.789 -14.698 1.00 97.44 213 ILE A O 1
ATOM 1825 N N . VAL A 1 214 ? 17.901 7.783 -13.478 1.00 97.50 214 VAL A N 1
ATOM 1826 C CA . VAL A 1 214 ? 17.230 8.444 -14.609 1.00 97.50 214 VAL A CA 1
ATOM 1827 C C . VAL A 1 214 ? 18.182 9.416 -15.312 1.00 97.50 214 VAL A C 1
ATOM 1829 O O . VAL A 1 214 ? 18.324 9.364 -16.533 1.00 97.50 214 VAL A O 1
ATOM 1832 N N . GLN A 1 215 ? 18.885 10.252 -14.546 1.00 96.31 215 GLN A N 1
ATOM 1833 C CA . GLN A 1 215 ? 19.839 11.245 -15.036 1.00 96.31 215 GLN A CA 1
ATOM 1834 C C . GLN A 1 215 ? 21.024 10.602 -15.767 1.00 96.31 215 GLN A C 1
ATOM 1836 O O . GLN A 1 215 ? 21.432 11.092 -16.819 1.00 96.31 215 GLN A O 1
ATOM 1841 N N . ASN A 1 216 ? 21.543 9.486 -15.252 1.00 97.75 216 ASN A N 1
ATOM 1842 C CA . ASN A 1 216 ? 22.664 8.759 -15.854 1.00 97.75 216 ASN A CA 1
ATOM 1843 C C . ASN A 1 216 ? 22.266 7.916 -17.077 1.00 97.75 216 ASN A C 1
ATOM 1845 O O . ASN A 1 216 ? 23.142 7.417 -17.781 1.00 97.75 216 ASN A O 1
ATOM 1849 N N . ASN A 1 217 ? 20.967 7.743 -17.344 1.00 97.38 217 ASN A N 1
ATOM 1850 C CA . ASN A 1 217 ? 20.453 6.936 -18.455 1.00 97.38 217 ASN A CA 1
ATOM 1851 C C . ASN A 1 217 ? 19.363 7.699 -19.233 1.00 97.38 217 ASN A C 1
ATOM 1853 O O . ASN A 1 217 ? 18.207 7.257 -19.278 1.00 97.38 217 ASN A O 1
ATOM 1857 N N . PRO A 1 218 ? 19.703 8.857 -19.833 1.00 96.00 218 PRO A N 1
ATOM 1858 C CA . PRO A 1 218 ? 18.731 9.757 -20.455 1.00 96.00 218 PRO A CA 1
ATOM 1859 C C . PRO A 1 218 ? 18.169 9.229 -21.783 1.00 96.00 218 PRO A C 1
ATOM 1861 O O . PRO A 1 218 ? 17.177 9.755 -22.279 1.00 96.00 218 PRO A O 1
ATOM 1864 N N . ASP A 1 219 ? 18.788 8.203 -22.374 1.00 95.44 219 ASP A N 1
ATOM 1865 C CA . ASP A 1 219 ? 18.334 7.551 -23.607 1.00 95.44 219 ASP A CA 1
ATOM 1866 C C . ASP A 1 219 ? 17.075 6.696 -23.398 1.00 95.44 219 ASP A C 1
ATOM 1868 O O . ASP A 1 219 ? 16.393 6.328 -24.360 1.00 95.44 219 ASP A O 1
ATOM 1872 N N . LYS A 1 220 ? 16.754 6.360 -22.145 1.00 96.25 220 LYS A N 1
ATOM 1873 C CA . LYS A 1 220 ? 15.589 5.542 -21.818 1.00 96.25 220 LYS A CA 1
ATOM 1874 C C . LYS A 1 220 ? 14.316 6.380 -21.776 1.00 96.25 220 LYS A C 1
ATOM 1876 O O . LYS A 1 220 ? 14.314 7.556 -21.422 1.00 96.25 220 LYS A O 1
ATOM 1881 N N . LYS A 1 221 ? 13.194 5.743 -22.117 1.00 96.00 221 LYS A N 1
ATOM 1882 C CA . LYS A 1 221 ? 11.873 6.383 -22.206 1.00 96.00 221 LYS A CA 1
ATOM 1883 C C . LYS A 1 221 ? 11.213 6.520 -20.830 1.00 96.00 221 LYS A C 1
ATOM 1885 O O . LYS A 1 221 ? 10.165 5.929 -20.585 1.00 96.00 221 LYS A O 1
ATOM 1890 N N . TRP A 1 222 ? 11.846 7.269 -19.934 1.00 97.12 222 TRP A N 1
ATOM 1891 C CA . TRP A 1 222 ? 11.307 7.571 -18.610 1.00 97.12 222 TRP A CA 1
ATOM 1892 C C . TRP A 1 222 ? 10.059 8.457 -18.699 1.00 97.12 222 TRP A C 1
ATOM 1894 O O . TRP A 1 222 ? 10.008 9.398 -19.494 1.00 97.12 222 TRP A O 1
ATOM 1904 N N . LEU A 1 223 ? 9.064 8.187 -17.853 1.00 97.00 223 LEU A N 1
ATOM 1905 C CA . LEU A 1 223 ? 7.881 9.031 -17.699 1.00 97.00 223 LEU A CA 1
ATOM 1906 C C . LEU A 1 223 ? 8.037 9.950 -16.485 1.00 97.00 223 LEU A C 1
ATOM 1908 O O . LEU A 1 223 ? 7.790 9.550 -15.351 1.00 97.00 223 LEU A O 1
ATOM 1912 N N . PHE A 1 224 ? 8.423 11.201 -16.741 1.00 96.88 224 PHE A N 1
ATOM 1913 C CA . PHE A 1 224 ? 8.655 12.218 -15.708 1.00 96.88 224 PHE A CA 1
ATOM 1914 C C . PHE A 1 224 ? 7.403 12.563 -14.894 1.00 96.88 224 PHE A C 1
ATOM 1916 O O . PHE A 1 224 ? 7.509 12.718 -13.685 1.00 96.88 224 PHE A O 1
ATOM 1923 N N . ALA A 1 225 ? 6.219 12.550 -15.511 1.00 94.81 225 ALA A N 1
ATOM 1924 C CA . ALA A 1 225 ? 4.949 12.686 -14.796 1.00 94.81 225 ALA A CA 1
ATOM 1925 C C . ALA A 1 225 ? 4.740 11.593 -13.727 1.00 94.81 225 ALA A C 1
ATOM 1927 O O . ALA A 1 225 ? 4.257 11.879 -12.638 1.00 94.81 225 ALA A O 1
ATOM 1928 N N . ILE A 1 226 ? 5.143 10.345 -14.005 1.00 94.69 226 ILE A N 1
ATOM 1929 C CA . ILE A 1 226 ? 5.066 9.246 -13.026 1.00 94.69 226 ILE A CA 1
ATOM 1930 C C . ILE A 1 226 ? 6.173 9.387 -11.981 1.00 94.69 226 ILE A C 1
ATOM 1932 O O . ILE A 1 226 ? 5.927 9.187 -10.795 1.00 94.69 226 ILE A O 1
ATOM 1936 N N . LEU A 1 227 ? 7.383 9.766 -12.405 1.00 95.94 227 LEU A N 1
ATOM 1937 C CA . LEU A 1 227 ? 8.488 10.028 -11.482 1.00 95.94 227 LEU A CA 1
ATOM 1938 C C . LEU A 1 227 ? 8.125 11.129 -10.477 1.00 95.94 227 LEU A C 1
ATOM 1940 O O . LEU A 1 227 ? 8.471 10.983 -9.311 1.00 95.94 227 LEU A O 1
ATOM 1944 N N . SER A 1 228 ? 7.375 12.165 -10.879 1.00 95.56 228 SER A N 1
ATOM 1945 C CA . SER A 1 228 ? 6.868 13.205 -9.971 1.00 95.56 228 SER A CA 1
ATOM 1946 C C . SER A 1 228 ? 6.085 12.655 -8.777 1.00 95.56 228 SER A C 1
ATOM 1948 O O . SER A 1 228 ? 6.025 13.323 -7.756 1.00 95.56 228 SER A O 1
ATOM 1950 N N . MET A 1 229 ? 5.490 11.461 -8.868 1.00 92.00 229 MET A N 1
ATOM 1951 C CA . MET A 1 229 ? 4.753 10.836 -7.760 1.00 92.00 229 MET A CA 1
ATOM 1952 C C . MET A 1 229 ? 5.659 10.104 -6.756 1.00 92.00 229 MET A C 1
ATOM 1954 O O . MET A 1 229 ? 5.180 9.626 -5.728 1.00 92.00 229 MET A O 1
ATOM 1958 N N . ASN A 1 230 ? 6.947 9.938 -7.061 1.00 91.44 230 ASN A N 1
ATOM 1959 C CA . ASN A 1 230 ? 7.895 9.272 -6.178 1.00 91.44 230 ASN A CA 1
ATOM 1960 C C . ASN A 1 230 ? 8.333 10.238 -5.071 1.00 91.44 230 ASN A C 1
ATOM 1962 O O . ASN A 1 230 ? 8.849 11.316 -5.357 1.00 91.44 230 ASN A O 1
ATOM 1966 N N . GLU A 1 231 ? 8.203 9.818 -3.809 1.00 91.50 231 GLU A N 1
ATOM 1967 C CA . GLU A 1 231 ? 8.527 10.646 -2.638 1.00 91.50 231 GLU A CA 1
ATOM 1968 C C . GLU A 1 231 ? 9.991 11.115 -2.577 1.00 91.50 231 GLU A C 1
ATOM 1970 O O . GLU A 1 231 ? 10.314 12.062 -1.864 1.00 91.50 231 GLU A O 1
ATOM 1975 N N . LYS A 1 232 ? 10.884 10.472 -3.339 1.00 92.88 232 LYS A N 1
ATOM 1976 C CA . LYS A 1 232 ? 12.295 10.863 -3.467 1.00 92.88 232 LYS A CA 1
ATOM 1977 C C . LYS A 1 232 ? 12.534 11.962 -4.509 1.00 92.88 232 LYS A C 1
ATOM 1979 O O . LYS A 1 232 ? 13.655 12.461 -4.593 1.00 92.88 232 LYS A O 1
ATOM 1984 N N . ILE A 1 233 ? 11.537 12.325 -5.318 1.00 95.06 233 ILE A N 1
ATOM 1985 C CA . ILE A 1 233 ? 11.608 13.483 -6.217 1.00 95.06 233 ILE A CA 1
ATOM 1986 C C . ILE A 1 233 ? 11.225 14.734 -5.431 1.00 95.06 233 ILE A C 1
ATOM 1988 O O . ILE A 1 233 ? 10.086 14.893 -4.992 1.00 95.06 233 ILE A O 1
ATOM 1992 N N . THR A 1 234 ? 12.203 15.622 -5.259 1.00 95.75 234 THR A N 1
ATOM 1993 C CA . THR A 1 234 ? 12.053 16.890 -4.541 1.00 95.75 234 THR A CA 1
ATOM 1994 C C . THR A 1 234 ? 11.732 18.033 -5.499 1.00 95.75 234 THR A C 1
ATOM 1996 O O . THR A 1 234 ? 12.039 17.976 -6.693 1.00 95.75 234 THR A O 1
ATOM 1999 N N . LEU A 1 235 ? 11.174 19.121 -4.961 1.00 96.81 235 LEU A N 1
ATOM 2000 C CA . LEU A 1 235 ? 10.951 20.349 -5.727 1.00 96.81 235 LEU A CA 1
ATOM 2001 C C . LEU A 1 235 ? 12.263 20.906 -6.312 1.00 96.81 235 LEU A C 1
ATOM 2003 O O . LEU A 1 235 ? 12.273 21.412 -7.429 1.00 96.81 235 LEU A O 1
ATOM 2007 N N . GLU A 1 236 ? 13.382 20.762 -5.597 1.00 96.62 236 GLU A N 1
ATOM 2008 C CA . GLU A 1 236 ? 14.708 21.162 -6.080 1.00 96.62 236 GLU A CA 1
ATOM 2009 C C . GLU A 1 236 ? 15.130 20.377 -7.332 1.00 96.62 236 GLU A C 1
ATOM 2011 O O . GLU A 1 236 ? 15.582 20.976 -8.308 1.00 96.62 236 GLU A O 1
ATOM 2016 N N . ILE A 1 237 ? 14.937 19.051 -7.347 1.00 96.94 237 ILE A N 1
ATOM 2017 C CA . ILE A 1 237 ? 15.217 18.218 -8.529 1.00 96.94 237 ILE A CA 1
ATOM 2018 C C . ILE A 1 237 ? 14.407 18.713 -9.730 1.00 96.94 237 ILE A C 1
ATOM 2020 O O . ILE A 1 237 ? 14.961 18.858 -10.821 1.00 96.94 237 ILE A O 1
ATOM 2024 N N . VAL A 1 238 ? 13.120 19.001 -9.526 1.00 97.12 238 VAL A N 1
ATOM 2025 C CA . VAL A 1 238 ? 12.232 19.516 -10.576 1.00 97.12 238 VAL A CA 1
ATOM 2026 C C . VAL A 1 238 ? 12.732 20.868 -11.095 1.00 97.12 238 VAL A C 1
ATOM 2028 O O . VAL A 1 238 ? 12.934 21.022 -12.300 1.00 97.12 238 VAL A O 1
ATOM 2031 N N . LYS A 1 239 ? 13.018 21.822 -10.198 1.00 95.56 239 LYS A N 1
ATOM 2032 C CA . LYS A 1 239 ? 13.485 23.176 -10.549 1.00 95.56 239 LYS A CA 1
ATOM 2033 C C . LYS A 1 239 ? 14.844 23.182 -11.254 1.00 95.56 239 LYS A C 1
ATOM 2035 O O . LYS A 1 239 ? 15.049 23.981 -12.164 1.00 95.56 239 LYS A O 1
ATOM 2040 N N . ASN A 1 240 ? 15.746 22.273 -10.890 1.00 97.12 240 ASN A N 1
ATOM 2041 C CA . ASN A 1 240 ? 17.065 22.150 -11.517 1.00 97.12 240 ASN A CA 1
ATOM 2042 C C . ASN A 1 240 ? 17.024 21.481 -12.903 1.00 97.12 240 ASN A C 1
ATOM 2044 O O . ASN A 1 240 ? 18.028 21.500 -13.612 1.00 97.12 240 ASN A O 1
ATOM 2048 N N . ASN A 1 241 ? 15.892 20.889 -13.303 1.00 96.69 241 ASN A N 1
ATOM 2049 C CA . ASN A 1 241 ? 15.748 20.155 -14.564 1.00 96.69 241 ASN A CA 1
ATOM 2050 C C . ASN A 1 241 ? 14.453 20.546 -15.308 1.00 96.69 241 ASN A C 1
ATOM 2052 O O . ASN A 1 241 ? 13.594 19.688 -15.545 1.00 96.69 241 ASN A O 1
ATOM 2056 N N . PRO A 1 242 ? 14.291 21.831 -15.681 1.00 95.69 242 PRO A N 1
ATOM 2057 C CA . PRO A 1 242 ? 13.041 22.362 -16.231 1.00 95.69 242 PRO A CA 1
ATOM 2058 C C . PRO A 1 242 ? 12.743 21.890 -17.663 1.00 95.69 242 PRO A C 1
ATOM 2060 O O . PRO A 1 242 ? 11.634 22.071 -18.155 1.00 95.69 242 PRO A O 1
ATOM 2063 N N . ASP A 1 243 ? 13.715 21.293 -18.358 1.00 95.56 243 ASP A N 1
ATOM 2064 C CA . ASP A 1 243 ? 13.529 20.721 -19.696 1.00 95.56 243 ASP A CA 1
ATOM 2065 C C . ASP A 1 243 ? 12.729 19.408 -19.673 1.00 95.56 243 ASP A C 1
ATOM 2067 O O . ASP A 1 243 ? 12.253 18.938 -20.713 1.00 95.56 243 ASP A O 1
ATOM 2071 N N . LYS A 1 244 ? 12.583 18.793 -18.496 1.00 96.06 244 LYS A N 1
ATOM 2072 C CA . LYS A 1 244 ? 11.818 17.561 -18.323 1.00 96.06 244 LYS A CA 1
ATOM 2073 C C . LYS A 1 244 ? 10.349 17.872 -18.066 1.00 96.06 244 LYS A C 1
ATOM 2075 O O . LYS A 1 244 ? 9.994 18.854 -17.425 1.00 96.06 244 LYS A O 1
ATOM 2080 N N . LYS A 1 245 ? 9.482 16.978 -18.540 1.00 96.19 245 LYS A N 1
ATOM 2081 C CA . LYS A 1 245 ? 8.023 17.082 -18.394 1.00 96.19 245 LYS A CA 1
ATOM 2082 C C . LYS A 1 245 ? 7.568 16.612 -17.009 1.00 96.19 245 LYS A C 1
ATOM 2084 O O . LYS A 1 245 ? 6.931 15.565 -16.894 1.00 96.19 245 LYS A O 1
ATOM 2089 N N . TRP A 1 246 ? 7.995 17.324 -15.973 1.00 96.56 246 TRP A N 1
ATOM 2090 C CA . TRP A 1 246 ? 7.539 17.111 -14.603 1.00 96.56 246 TRP A CA 1
ATOM 2091 C C . TRP A 1 246 ? 6.109 17.612 -14.422 1.00 96.56 246 TRP A C 1
ATOM 2093 O O . TRP A 1 246 ? 5.716 18.606 -15.022 1.00 96.56 246 TRP A O 1
ATOM 2103 N N . GLU A 1 247 ? 5.376 16.956 -13.532 1.00 96.12 247 GLU A N 1
ATOM 2104 C CA . GLU A 1 247 ? 4.069 17.404 -13.051 1.00 96.12 247 GLU A CA 1
ATOM 2105 C C . GLU A 1 247 ? 4.223 17.831 -11.584 1.00 96.12 247 GLU A C 1
ATOM 2107 O O . GLU A 1 247 ? 4.391 16.976 -10.709 1.00 96.12 247 GLU A O 1
ATOM 2112 N N . ILE A 1 248 ? 4.247 19.142 -11.313 1.00 95.44 248 ILE A N 1
ATOM 2113 C CA . ILE A 1 248 ? 4.489 19.689 -9.960 1.00 95.44 248 ILE A CA 1
ATOM 2114 C C . ILE A 1 248 ? 3.355 19.317 -9.004 1.00 95.44 248 ILE A C 1
ATOM 2116 O O . ILE A 1 248 ? 3.624 18.959 -7.860 1.00 95.44 248 ILE A O 1
ATOM 2120 N N . MET A 1 249 ? 2.114 19.293 -9.491 1.00 96.19 249 MET A N 1
ATOM 2121 C CA . MET A 1 249 ? 0.934 18.939 -8.700 1.00 96.19 249 MET A CA 1
ATOM 2122 C C . MET A 1 249 ? 1.075 17.607 -7.946 1.00 96.19 249 MET A C 1
ATOM 2124 O O . MET A 1 249 ? 0.599 17.475 -6.822 1.00 96.19 249 MET A O 1
ATOM 2128 N N . TYR A 1 250 ? 1.782 16.616 -8.508 1.00 96.00 250 TYR A N 1
ATOM 2129 C CA . TYR A 1 250 ? 1.959 15.320 -7.849 1.00 96.00 250 TYR A CA 1
ATOM 2130 C C . TYR A 1 250 ? 2.906 15.367 -6.650 1.00 96.00 250 TYR A C 1
ATOM 2132 O O . TYR A 1 250 ? 2.801 14.504 -5.777 1.00 96.00 250 TYR A O 1
ATOM 2140 N N . LEU A 1 251 ? 3.774 16.380 -6.554 1.00 96.50 251 LEU A N 1
ATOM 2141 C CA . LEU A 1 251 ? 4.608 16.580 -5.370 1.00 96.50 251 LEU A CA 1
ATOM 2142 C C . LEU A 1 251 ? 3.750 16.939 -4.151 1.00 96.50 251 LEU A C 1
ATOM 2144 O O . LEU A 1 251 ? 4.142 16.591 -3.038 1.00 96.50 251 LEU A O 1
ATOM 2148 N N . SER A 1 252 ? 2.558 17.533 -4.328 1.00 96.94 252 SER A N 1
ATOM 2149 C CA . SER A 1 252 ? 1.629 17.838 -3.225 1.00 96.94 252 SER A CA 1
ATOM 2150 C C . SER A 1 252 ? 1.354 16.635 -2.321 1.00 96.94 252 SER A C 1
ATOM 2152 O O . SER A 1 252 ? 1.137 16.814 -1.126 1.00 96.94 252 SER A O 1
ATOM 2154 N N . LYS A 1 253 ? 1.405 15.409 -2.859 1.00 95.06 253 LYS A N 1
ATOM 2155 C CA . LYS A 1 253 ? 1.125 14.163 -2.131 1.00 95.06 253 LYS A CA 1
ATOM 2156 C C . LYS A 1 253 ? 2.176 13.806 -1.069 1.00 95.06 253 LYS A C 1
ATOM 2158 O O . LYS A 1 253 ? 1.871 13.050 -0.145 1.00 95.06 253 LYS A O 1
ATOM 2163 N N . HIS A 1 254 ? 3.405 14.309 -1.188 1.00 94.94 254 HIS A N 1
ATOM 2164 C CA . HIS A 1 254 ? 4.523 13.939 -0.302 1.00 94.94 254 HIS A CA 1
ATOM 2165 C C . HIS A 1 254 ? 5.466 15.086 0.062 1.00 94.94 254 HIS A C 1
ATOM 2167 O O . HIS A 1 254 ? 6.413 14.864 0.819 1.00 94.94 254 HIS A O 1
ATOM 2173 N N . ILE A 1 255 ? 5.236 16.299 -0.444 1.00 96.38 255 ILE A N 1
ATOM 2174 C CA . ILE A 1 255 ? 6.020 17.482 -0.087 1.00 96.38 255 ILE A CA 1
ATOM 2175 C C . ILE A 1 255 ? 5.950 17.737 1.426 1.00 96.38 255 ILE A C 1
ATOM 2177 O O . ILE A 1 255 ? 4.950 17.410 2.077 1.00 96.38 255 ILE A O 1
ATOM 2181 N N . SER A 1 256 ? 7.019 18.281 2.011 1.00 96.56 256 SER A N 1
ATOM 2182 C CA . SER A 1 256 ? 6.953 18.757 3.394 1.00 96.56 256 SER A CA 1
ATOM 2183 C C . SER A 1 256 ? 6.110 20.030 3.456 1.00 96.56 256 SER A C 1
ATOM 2185 O O . SER A 1 256 ? 6.025 20.781 2.478 1.00 96.56 256 SER A O 1
ATOM 2187 N N . PHE A 1 257 ? 5.472 20.273 4.599 1.00 96.25 257 PHE A N 1
ATOM 2188 C CA . PHE A 1 257 ? 4.622 21.448 4.740 1.00 96.25 257 PHE A CA 1
ATOM 2189 C C . PHE A 1 257 ? 5.438 22.749 4.695 1.00 96.25 257 PHE A C 1
ATOM 2191 O O . PHE A 1 257 ? 4.989 23.736 4.121 1.00 96.25 257 PHE A O 1
ATOM 2198 N N . GLU A 1 258 ? 6.676 22.728 5.192 1.00 96.94 258 GLU A N 1
ATOM 2199 C CA . GLU A 1 258 ? 7.601 23.865 5.159 1.00 96.94 258 GLU A CA 1
ATOM 2200 C C . GLU A 1 258 ? 7.943 24.264 3.718 1.00 96.94 258 GLU A C 1
ATOM 2202 O O . GLU A 1 258 ? 7.816 25.430 3.352 1.00 96.94 258 GLU A O 1
ATOM 2207 N N . ILE A 1 259 ? 8.301 23.296 2.864 1.00 96.94 259 ILE A N 1
ATOM 2208 C CA . ILE A 1 259 ? 8.631 23.581 1.458 1.00 96.94 259 ILE A CA 1
ATOM 2209 C C . ILE A 1 259 ? 7.404 24.117 0.715 1.00 96.94 259 ILE A C 1
ATOM 2211 O O . ILE A 1 259 ? 7.531 25.033 -0.100 1.00 96.94 259 ILE A O 1
ATOM 2215 N N . PHE A 1 260 ? 6.219 23.572 0.997 1.00 97.06 260 PHE A N 1
ATOM 2216 C CA . PHE A 1 260 ? 4.966 24.094 0.458 1.00 97.06 260 PHE A CA 1
ATOM 2217 C C . PHE A 1 260 ? 4.771 25.577 0.835 1.00 97.06 260 PHE A C 1
ATOM 2219 O O . PHE A 1 260 ? 4.524 26.401 -0.046 1.00 97.06 260 PHE A O 1
ATOM 2226 N N . GLN A 1 261 ? 4.966 25.941 2.109 1.00 95.75 261 GLN A N 1
ATOM 2227 C CA . GLN A 1 261 ? 4.826 27.323 2.590 1.00 95.75 261 GLN A CA 1
ATOM 2228 C C . GLN A 1 261 ? 5.857 28.284 1.985 1.00 95.75 261 GLN A C 1
ATOM 2230 O O . GLN A 1 261 ? 5.530 29.430 1.682 1.00 95.75 261 GLN A O 1
ATOM 2235 N N . GLU A 1 262 ? 7.095 27.832 1.785 1.00 97.50 262 GLU A N 1
ATOM 2236 C CA . GLU A 1 262 ? 8.159 28.629 1.160 1.00 97.50 262 GLU A CA 1
ATOM 2237 C C . GLU A 1 262 ? 7.924 28.878 -0.339 1.00 97.50 262 GLU A C 1
ATOM 2239 O O . GLU A 1 262 ? 8.520 29.785 -0.923 1.00 97.50 262 GLU A O 1
ATOM 2244 N N . ASN A 1 263 ? 7.053 28.090 -0.977 1.00 97.25 263 ASN A N 1
ATOM 2245 C CA . ASN A 1 263 ? 6.820 28.115 -2.419 1.00 97.25 263 ASN A CA 1
ATOM 2246 C C . ASN A 1 263 ? 5.316 28.243 -2.747 1.00 97.25 263 ASN A C 1
ATOM 2248 O O . ASN A 1 263 ? 4.768 27.387 -3.440 1.00 97.25 263 ASN A O 1
ATOM 2252 N N . PRO A 1 264 ? 4.623 29.311 -2.307 1.00 94.81 264 PRO A N 1
ATOM 2253 C CA . PRO A 1 264 ? 3.160 29.402 -2.385 1.00 94.81 264 PRO A CA 1
ATOM 2254 C C . PRO A 1 264 ? 2.606 29.593 -3.807 1.00 94.81 264 PRO A C 1
ATOM 2256 O O . PRO A 1 264 ? 1.409 29.446 -4.015 1.00 94.81 264 PRO A O 1
ATOM 2259 N N . ASN A 1 265 ? 3.459 29.946 -4.775 1.00 94.69 265 ASN A N 1
ATOM 2260 C CA . ASN A 1 265 ? 3.058 30.246 -6.155 1.00 94.69 265 ASN A CA 1
ATOM 2261 C C . ASN A 1 265 ? 3.218 29.057 -7.117 1.00 94.69 265 ASN A C 1
ATOM 2263 O O . ASN A 1 265 ? 3.012 29.222 -8.318 1.00 94.69 265 ASN A O 1
ATOM 2267 N N . GLU A 1 266 ? 3.653 27.898 -6.624 1.00 95.62 266 GLU A N 1
ATOM 2268 C CA . GLU A 1 266 ? 3.723 26.687 -7.442 1.00 95.62 266 GLU A CA 1
ATOM 2269 C C . GLU A 1 266 ? 2.321 26.099 -7.656 1.00 95.62 266 GLU A C 1
ATOM 2271 O O . GLU A 1 266 ? 1.393 26.371 -6.893 1.00 95.62 266 GLU A O 1
ATOM 2276 N N . ASP A 1 267 ? 2.174 25.278 -8.696 1.00 94.69 267 ASP A N 1
ATOM 2277 C CA . ASP A 1 267 ? 0.908 24.633 -9.065 1.00 94.69 267 ASP A CA 1
ATOM 2278 C C . ASP A 1 267 ? 0.590 23.447 -8.136 1.00 94.69 267 ASP A C 1
ATOM 2280 O O . ASP A 1 267 ? 0.694 22.274 -8.507 1.00 94.69 267 ASP A O 1
ATOM 2284 N N . TRP A 1 268 ? 0.295 23.757 -6.873 1.00 96.06 268 TRP A N 1
ATOM 2285 C CA . TRP A 1 268 ? -0.048 22.772 -5.854 1.00 96.06 268 TRP A CA 1
ATOM 2286 C C . TRP A 1 268 ? -1.493 22.296 -5.998 1.00 96.06 268 TRP A C 1
ATOM 2288 O O . TRP A 1 268 ? -2.436 23.084 -5.973 1.00 96.06 268 TRP A O 1
ATOM 2298 N N . ASP A 1 269 ? -1.679 20.979 -6.027 1.00 96.94 269 ASP A N 1
ATOM 2299 C CA . ASP A 1 269 ? -2.998 20.368 -5.874 1.00 96.94 269 ASP A CA 1
ATOM 2300 C C . ASP A 1 269 ? -3.355 20.241 -4.383 1.00 96.94 269 ASP A C 1
ATOM 2302 O O . ASP A 1 269 ? -2.693 19.516 -3.632 1.00 96.94 269 ASP A O 1
ATOM 2306 N N . TYR A 1 270 ? -4.395 20.957 -3.949 1.00 95.94 270 TYR A N 1
ATOM 2307 C CA . TYR A 1 270 ? -4.844 20.970 -2.554 1.00 95.94 270 TYR A CA 1
ATOM 2308 C C . TYR A 1 270 ? -5.554 19.680 -2.125 1.00 95.94 270 TYR A C 1
ATOM 2310 O O . TYR A 1 270 ? -5.534 19.349 -0.938 1.00 95.94 270 TYR A O 1
ATOM 2318 N N . GLY A 1 271 ? -6.132 18.912 -3.051 1.00 96.12 271 GLY A N 1
ATOM 2319 C CA . GLY A 1 271 ? -6.695 17.592 -2.756 1.00 96.12 271 GLY A CA 1
ATOM 2320 C C . GLY A 1 271 ? -5.590 16.578 -2.458 1.00 96.12 271 GLY A C 1
ATOM 2321 O O . GLY A 1 271 ? -5.621 15.890 -1.437 1.00 96.12 271 GLY A O 1
ATOM 2322 N N . LEU A 1 272 ? -4.543 16.548 -3.284 1.00 95.94 272 LEU A N 1
ATOM 2323 C CA . LEU A 1 272 ? -3.348 15.733 -3.048 1.00 95.94 272 LEU A CA 1
ATOM 2324 C C . LEU A 1 272 ? -2.590 16.175 -1.795 1.00 95.94 272 LEU A C 1
ATOM 2326 O O . LEU A 1 272 ? -2.089 15.326 -1.057 1.00 95.94 272 LEU A O 1
ATOM 2330 N N . LEU A 1 273 ? -2.543 17.480 -1.521 1.00 96.62 273 LEU A N 1
ATOM 2331 C CA . LEU A 1 273 ? -2.007 18.001 -0.265 1.00 96.62 273 LEU A CA 1
ATOM 2332 C C . LEU A 1 273 ? -2.846 17.520 0.926 1.00 96.62 273 LEU A C 1
ATOM 2334 O O . LEU A 1 273 ? -2.295 17.134 1.949 1.00 96.62 273 LEU A O 1
ATOM 2338 N N . SER A 1 274 ? -4.169 17.461 0.784 1.00 96.69 274 SER A N 1
ATOM 2339 C CA . SER A 1 274 ? -5.080 17.014 1.843 1.00 96.69 274 SER A CA 1
ATOM 2340 C C . SER A 1 274 ? -4.882 15.545 2.235 1.00 96.69 274 SER A C 1
ATOM 2342 O O . SER A 1 274 ? -5.019 15.226 3.411 1.00 96.69 274 SER A O 1
ATOM 2344 N N . ILE A 1 275 ? -4.480 14.647 1.326 1.00 95.25 275 ILE A N 1
ATOM 2345 C CA . ILE A 1 275 ? -4.105 13.252 1.674 1.00 95.25 275 ILE A CA 1
ATOM 2346 C C . ILE A 1 275 ? -2.631 13.069 2.061 1.00 95.25 275 ILE A C 1
ATOM 2348 O O . ILE A 1 275 ? -2.209 11.955 2.382 1.00 95.25 275 ILE A O 1
ATOM 2352 N N . ASN A 1 276 ? -1.813 14.119 2.000 1.00 95.75 276 ASN A N 1
ATOM 2353 C CA . ASN A 1 276 ? -0.383 14.008 2.251 1.00 95.75 276 ASN A CA 1
ATOM 2354 C C . ASN A 1 276 ? -0.116 13.610 3.714 1.00 95.75 276 ASN A C 1
ATOM 2356 O O . ASN A 1 276 ? -0.572 14.258 4.657 1.00 95.75 276 ASN A O 1
ATOM 2360 N N . LYS A 1 277 ? 0.684 12.551 3.905 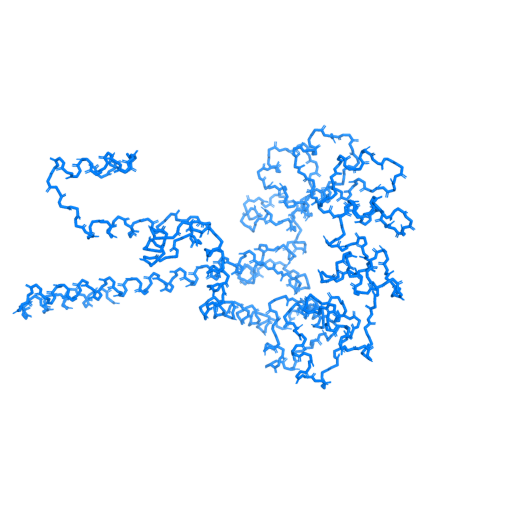1.00 93.31 277 LYS A N 1
ATOM 2361 C CA . LYS A 1 277 ? 1.051 11.998 5.223 1.00 93.31 277 LYS A CA 1
ATOM 2362 C C . LYS A 1 277 ? 1.836 12.964 6.120 1.00 93.31 277 LYS A C 1
ATOM 2364 O O . LYS A 1 277 ? 1.983 12.689 7.308 1.00 93.31 277 LYS A O 1
ATOM 2369 N N . ASN A 1 278 ? 2.356 14.059 5.572 1.00 94.69 278 ASN A N 1
ATOM 2370 C CA . ASN A 1 278 ? 3.026 15.118 6.325 1.00 94.69 278 ASN A CA 1
ATOM 2371 C C . ASN A 1 278 ? 2.034 16.160 6.869 1.00 94.69 278 ASN A C 1
ATOM 2373 O O . ASN A 1 278 ? 2.388 16.926 7.762 1.00 94.69 278 ASN A O 1
ATOM 2377 N N . ILE A 1 279 ? 0.795 16.190 6.368 1.00 96.75 279 ILE A N 1
ATOM 2378 C CA . ILE A 1 279 ? -0.255 17.076 6.871 1.00 96.75 279 ILE A CA 1
ATOM 2379 C C . ILE A 1 279 ? -0.897 16.429 8.091 1.00 96.75 279 ILE A C 1
ATOM 2381 O O . ILE A 1 279 ? -1.498 15.358 8.015 1.00 96.75 279 ILE A O 1
ATOM 2385 N N . THR A 1 280 ? -0.732 17.081 9.239 1.00 97.25 280 THR A N 1
ATOM 2386 C CA . THR A 1 280 ? -1.339 16.679 10.509 1.00 97.25 280 THR A CA 1
ATOM 2387 C C . THR A 1 280 ? -2.597 17.492 10.772 1.00 97.25 280 THR A C 1
ATOM 2389 O O . THR A 1 280 ? -2.771 18.581 10.227 1.00 97.25 280 THR A O 1
ATOM 2392 N N . TRP A 1 281 ? -3.454 17.011 11.672 1.00 97.31 281 TRP A N 1
ATOM 2393 C CA . TRP A 1 281 ? -4.609 17.795 12.102 1.00 97.31 281 TRP A CA 1
ATOM 2394 C C . TRP A 1 281 ? -4.221 19.163 12.687 1.00 97.31 281 TRP A C 1
ATOM 2396 O O . TRP A 1 281 ? -4.882 20.152 12.399 1.00 97.31 281 TRP A O 1
ATOM 2406 N N . GLN A 1 282 ? -3.104 19.244 13.420 1.00 98.00 282 GLN A N 1
ATOM 2407 C CA . GLN A 1 282 ? -2.592 20.511 13.950 1.00 98.00 282 GLN A CA 1
ATOM 2408 C C . GLN A 1 282 ? -2.258 21.504 12.824 1.00 98.00 282 GLN A C 1
ATOM 2410 O O . GLN A 1 282 ? -2.645 22.664 12.900 1.00 98.00 282 GLN A O 1
ATOM 2415 N N . ILE A 1 283 ? -1.627 21.037 11.740 1.00 98.00 283 ILE A N 1
ATOM 2416 C CA . ILE A 1 283 ? -1.348 21.867 10.556 1.00 98.00 283 ILE A CA 1
ATOM 2417 C C . ILE A 1 283 ? -2.646 22.406 9.944 1.00 98.00 283 ILE A C 1
ATOM 2419 O O . ILE A 1 283 ? -2.715 23.589 9.615 1.00 98.00 283 ILE A O 1
ATOM 2423 N N . VAL A 1 284 ? -3.677 21.565 9.823 1.00 97.75 284 VAL A N 1
ATOM 2424 C CA . VAL A 1 284 ? -4.989 21.983 9.300 1.00 97.75 284 VAL A CA 1
ATOM 2425 C C . VAL A 1 284 ? -5.617 23.061 10.191 1.00 97.75 284 VAL A C 1
ATOM 2427 O O . VAL A 1 284 ? -6.175 24.029 9.683 1.00 97.75 284 VAL A O 1
ATOM 2430 N N . GLN A 1 285 ? -5.500 22.931 11.515 1.00 96.88 285 GLN A N 1
ATOM 2431 C CA . GLN A 1 285 ? -6.038 23.908 12.467 1.00 96.88 285 GLN A CA 1
ATOM 2432 C C . GLN A 1 285 ? -5.275 25.237 12.458 1.00 96.88 285 GLN A C 1
ATOM 2434 O O . GLN A 1 285 ? -5.897 26.296 12.533 1.00 96.88 285 GLN A O 1
ATOM 2439 N N . ASP A 1 286 ? -3.949 25.185 12.355 1.00 98.06 286 ASP A N 1
ATOM 2440 C CA . ASP A 1 286 ? -3.085 26.367 12.413 1.00 98.06 286 ASP A CA 1
ATOM 2441 C C . ASP A 1 286 ? -3.110 27.193 11.119 1.00 98.06 286 ASP A C 1
ATOM 2443 O O . ASP A 1 286 ? -2.659 28.337 11.113 1.00 98.06 286 ASP A O 1
ATOM 2447 N N . ASN A 1 287 ? -3.641 26.639 10.022 1.00 97.12 287 ASN A N 1
ATOM 2448 C CA . ASN A 1 287 ? -3.633 27.269 8.701 1.00 97.12 287 ASN A CA 1
ATOM 2449 C C . ASN A 1 287 ? -5.037 27.286 8.059 1.00 97.12 287 ASN A C 1
ATOM 2451 O O . ASN A 1 287 ? -5.239 26.665 7.014 1.00 97.12 287 ASN A O 1
ATOM 2455 N N . PRO A 1 288 ? -6.012 28.008 8.645 1.00 95.44 288 PRO A N 1
ATOM 2456 C CA . PRO A 1 288 ? -7.405 28.003 8.185 1.00 95.44 288 PRO A CA 1
ATOM 2457 C C . PRO A 1 288 ? -7.617 28.630 6.798 1.00 95.44 288 PRO A C 1
ATOM 2459 O O . PRO A 1 288 ? -8.647 28.387 6.176 1.00 95.44 288 PRO A O 1
ATOM 2462 N N . ASP A 1 289 ? -6.661 29.430 6.315 1.00 95.50 289 ASP A N 1
ATOM 2463 C CA . ASP A 1 289 ? -6.726 30.073 4.998 1.00 95.50 289 ASP A CA 1
ATOM 2464 C C . ASP A 1 289 ? -6.321 29.129 3.851 1.00 95.50 289 ASP A C 1
ATOM 2466 O O . ASP A 1 289 ? -6.560 29.433 2.680 1.00 95.50 289 ASP A O 1
ATOM 2470 N N . ILE A 1 290 ? -5.706 27.982 4.163 1.00 95.69 290 ILE A N 1
ATOM 2471 C CA . ILE A 1 290 ? -5.385 26.961 3.164 1.00 95.69 290 ILE A CA 1
ATOM 2472 C C . ILE A 1 290 ? -6.667 26.176 2.856 1.00 95.69 290 ILE A C 1
ATOM 2474 O O . ILE A 1 290 ? -7.279 25.633 3.780 1.00 95.69 290 ILE A O 1
ATOM 2478 N N . PRO A 1 291 ? -7.068 26.051 1.577 1.00 95.75 291 PRO A N 1
ATOM 2479 C CA . PRO A 1 291 ? -8.286 25.349 1.190 1.00 95.75 291 PRO A CA 1
ATOM 2480 C C . PRO A 1 291 ? -8.087 23.825 1.221 1.00 95.75 291 PRO A C 1
ATOM 2482 O O . PRO A 1 291 ? -8.121 23.161 0.186 1.00 95.75 291 PRO A O 1
ATOM 2485 N N . PHE A 1 292 ? -7.855 23.258 2.407 1.00 96.38 292 PHE A N 1
ATOM 2486 C CA . PHE A 1 292 ? -7.849 21.808 2.583 1.00 96.38 292 PHE A CA 1
ATOM 2487 C C . PHE A 1 292 ? -9.229 21.228 2.254 1.00 96.38 292 PHE A C 1
ATOM 2489 O O . PHE A 1 292 ? -10.261 21.719 2.717 1.00 96.38 292 PHE A O 1
ATOM 2496 N N . ASP A 1 293 ? -9.241 20.153 1.476 1.00 96.31 293 ASP A N 1
ATOM 2497 C CA . ASP A 1 293 ? -10.452 19.427 1.118 1.00 96.31 293 ASP A CA 1
ATOM 2498 C C . ASP A 1 293 ? -10.794 18.452 2.254 1.00 96.31 293 ASP A C 1
ATOM 2500 O O . ASP A 1 293 ? -10.134 17.430 2.433 1.00 96.31 293 ASP A O 1
ATOM 2504 N N . PHE A 1 294 ? -11.822 18.774 3.046 1.00 96.12 294 PHE A N 1
ATOM 2505 C CA . PHE A 1 294 ? -12.255 17.952 4.185 1.00 96.12 294 PHE A CA 1
ATOM 2506 C C . PHE A 1 294 ? -12.830 16.593 3.776 1.00 96.12 294 PHE A C 1
ATOM 2508 O O . PHE A 1 294 ? -12.675 15.607 4.507 1.00 96.12 294 PHE A O 1
ATOM 2515 N N . SER A 1 295 ? -13.436 16.510 2.591 1.00 95.38 295 SER A N 1
ATOM 2516 C CA . SER A 1 295 ? -13.890 15.237 2.046 1.00 95.38 295 SER A CA 1
ATOM 2517 C C . SER A 1 295 ? -12.674 14.338 1.835 1.00 95.38 295 SER A C 1
ATOM 2519 O O . SER A 1 295 ? -12.635 13.223 2.350 1.00 95.38 295 SER A O 1
ATOM 2521 N N . VAL A 1 296 ? -11.625 14.847 1.196 1.00 95.31 296 VAL A N 1
ATOM 2522 C CA . VAL A 1 296 ? -10.399 14.090 0.908 1.00 95.31 296 VAL A CA 1
ATOM 2523 C C . VAL A 1 296 ? -9.518 13.875 2.154 1.00 95.31 296 VAL A C 1
ATOM 2525 O O . VAL A 1 296 ? -8.949 12.797 2.324 1.00 95.31 296 VAL A O 1
ATOM 2528 N N . LEU A 1 297 ? -9.476 14.822 3.099 1.00 96.19 297 LEU A N 1
ATOM 2529 C CA . LEU A 1 297 ? -8.838 14.650 4.419 1.00 96.19 297 LEU A CA 1
ATOM 2530 C C . LEU A 1 297 ? -9.404 13.452 5.188 1.00 96.19 297 LEU A C 1
ATOM 2532 O O . LEU A 1 297 ? -8.718 12.909 6.053 1.00 96.19 297 LEU A O 1
ATOM 2536 N N . SER A 1 298 ? -10.628 13.019 4.878 1.00 95.19 298 SER A N 1
ATOM 2537 C CA . SER A 1 298 ? -11.228 11.833 5.493 1.00 95.19 298 SER A CA 1
ATOM 2538 C C . SER A 1 298 ? -10.390 10.571 5.269 1.00 95.19 298 SER A C 1
ATOM 2540 O O . SER A 1 298 ? -10.442 9.680 6.107 1.00 95.19 298 SER A O 1
ATOM 2542 N N . GLU A 1 299 ? -9.584 10.499 4.204 1.00 93.94 299 GLU A N 1
ATOM 2543 C CA . GLU A 1 299 ? -8.657 9.390 3.920 1.00 93.94 299 GLU A CA 1
ATOM 2544 C C . GLU A 1 299 ? -7.275 9.566 4.587 1.00 93.94 299 GLU A C 1
ATOM 2546 O O . GLU A 1 299 ? -6.500 8.613 4.699 1.00 93.94 299 GLU A O 1
ATOM 2551 N N . ASN A 1 300 ? -6.940 10.772 5.058 1.00 94.38 300 ASN A N 1
ATOM 2552 C CA . ASN A 1 300 ? -5.589 11.092 5.511 1.00 94.38 300 ASN A CA 1
ATOM 2553 C C . ASN A 1 300 ? -5.195 10.283 6.774 1.00 94.38 300 ASN A C 1
ATOM 2555 O O . ASN A 1 300 ? -5.922 10.287 7.774 1.00 94.38 300 ASN A O 1
ATOM 2559 N N . PRO A 1 301 ? -4.007 9.641 6.791 1.00 92.12 301 PRO A N 1
ATOM 2560 C CA . PRO A 1 301 ? -3.555 8.790 7.897 1.00 92.12 301 PRO A CA 1
ATOM 2561 C C . PRO A 1 301 ? -3.313 9.521 9.227 1.00 92.12 301 PRO A C 1
ATOM 2563 O O . PRO A 1 301 ? -3.156 8.864 10.258 1.00 92.12 301 PRO A O 1
ATOM 2566 N N . ASN A 1 302 ? -3.269 10.853 9.244 1.00 93.56 302 ASN A N 1
ATOM 2567 C CA . ASN A 1 302 ? -3.171 11.654 10.468 1.00 93.56 302 ASN A CA 1
ATOM 2568 C C . ASN A 1 302 ? -4.529 12.146 10.980 1.00 93.56 302 ASN A C 1
ATOM 2570 O O . ASN A 1 302 ? -4.588 12.771 12.041 1.00 93.56 302 ASN A O 1
ATOM 2574 N N . ILE A 1 303 ? -5.614 11.867 10.257 1.00 94.19 303 ILE A N 1
ATOM 2575 C CA . ILE A 1 303 ? -6.978 12.135 10.700 1.00 94.19 303 ILE A CA 1
ATOM 2576 C C . ILE A 1 303 ? -7.517 10.859 11.343 1.00 94.19 303 ILE A C 1
ATOM 2578 O O . ILE A 1 303 ? -7.742 9.843 10.686 1.00 94.19 303 ILE A O 1
ATOM 2582 N N . THR A 1 304 ? -7.666 10.896 12.666 1.00 93.75 304 THR A N 1
ATOM 2583 C CA . THR A 1 304 ? -8.207 9.783 13.451 1.00 93.75 304 THR A CA 1
ATOM 2584 C C . THR A 1 304 ? -9.726 9.876 13.541 1.00 93.75 304 THR A C 1
ATOM 2586 O O . THR A 1 304 ? -10.320 10.947 13.398 1.00 93.75 304 THR A O 1
ATOM 2589 N N . PHE A 1 305 ? -10.376 8.757 13.856 1.00 92.94 305 PHE A N 1
ATOM 2590 C CA . PHE A 1 305 ? -11.822 8.748 14.069 1.00 92.94 305 PHE A CA 1
ATOM 2591 C C . PHE A 1 305 ? -12.266 9.674 15.220 1.00 92.94 305 PHE A C 1
ATOM 2593 O O . PHE A 1 305 ? -13.325 10.295 15.141 1.00 92.94 305 PHE A O 1
ATOM 2600 N N . ASP A 1 306 ? -11.438 9.837 16.259 1.00 94.94 306 ASP A N 1
ATOM 2601 C CA . ASP A 1 306 ? -11.710 10.774 17.356 1.00 94.94 306 ASP A CA 1
ATOM 2602 C C . ASP A 1 306 ? -11.686 12.236 16.895 1.00 94.94 306 ASP A C 1
ATOM 2604 O O . ASP A 1 306 ? -12.518 13.031 17.335 1.00 94.94 306 ASP A O 1
ATOM 2608 N N . ILE A 1 307 ? -10.773 12.601 15.986 1.00 96.38 307 ILE A N 1
ATOM 2609 C CA . ILE A 1 307 ? -10.746 13.942 15.384 1.00 96.38 307 ILE A CA 1
ATOM 2610 C C . ILE A 1 307 ? -12.067 14.209 14.662 1.00 96.38 307 ILE A C 1
ATOM 2612 O O . ILE A 1 307 ? -12.684 15.248 14.885 1.00 96.38 307 ILE A O 1
ATOM 2616 N N . ILE A 1 308 ? -12.542 13.252 13.869 1.00 94.50 308 ILE A N 1
ATOM 2617 C CA . ILE A 1 308 ? -13.805 13.368 13.128 1.00 94.50 308 ILE A CA 1
ATOM 2618 C C . ILE A 1 308 ? -14.984 13.524 14.089 1.00 94.50 308 ILE A C 1
ATOM 2620 O O . ILE A 1 308 ? -15.792 14.441 13.945 1.00 94.50 308 ILE A O 1
ATOM 2624 N N . LYS A 1 309 ? -15.050 12.685 15.128 1.00 94.06 309 LYS A N 1
ATOM 2625 C CA . LYS A 1 309 ? -16.112 12.732 16.141 1.00 94.06 309 LYS A CA 1
ATOM 2626 C C . LYS A 1 309 ? -16.149 14.058 16.906 1.00 94.06 309 LYS A C 1
ATOM 2628 O O . LYS A 1 309 ? -17.230 14.526 17.257 1.00 94.06 309 LYS A O 1
ATOM 2633 N N . ASN A 1 310 ? -14.986 14.650 17.167 1.00 97.06 310 ASN A N 1
ATOM 2634 C CA . ASN A 1 310 ? -14.866 15.919 17.886 1.00 97.06 310 ASN A CA 1
ATOM 2635 C C . ASN A 1 310 ? -15.097 17.150 16.997 1.00 97.06 310 ASN A C 1
ATOM 2637 O O . ASN A 1 310 ? -15.268 18.242 17.531 1.00 97.06 310 ASN A O 1
ATOM 2641 N N . ASN A 1 311 ? -15.118 16.988 15.671 1.00 96.56 311 ASN A N 1
ATOM 2642 C CA . ASN A 1 311 ? -15.306 18.073 14.705 1.00 96.56 311 ASN A CA 1
ATOM 2643 C C . ASN A 1 311 ? -16.408 17.714 13.688 1.00 96.56 311 ASN A C 1
ATOM 2645 O O . ASN A 1 311 ? -16.128 17.607 12.491 1.00 96.56 311 ASN A O 1
ATOM 2649 N N . PRO A 1 312 ? -17.657 17.479 14.138 1.00 94.75 312 PRO A N 1
ATOM 2650 C CA . PRO A 1 312 ? -18.745 17.016 13.274 1.00 94.75 312 PRO A CA 1
ATOM 2651 C C . PRO A 1 312 ? -19.263 18.091 12.306 1.00 94.75 312 PRO A C 1
ATOM 2653 O O . PRO A 1 312 ? -20.069 17.782 11.436 1.00 94.75 312 PRO A O 1
ATOM 2656 N N . ASP A 1 313 ? -18.844 19.348 12.471 1.00 95.12 313 ASP A N 1
ATOM 2657 C CA . ASP A 1 313 ? -19.191 20.474 11.601 1.00 95.12 313 ASP A CA 1
ATOM 2658 C C . ASP A 1 313 ? -18.445 20.458 10.260 1.00 95.12 313 ASP A C 1
ATOM 2660 O O . ASP A 1 313 ? -18.828 21.185 9.345 1.00 95.12 313 ASP A O 1
ATOM 2664 N N . LYS A 1 314 ? -17.376 19.663 10.135 1.00 95.19 314 LYS A N 1
ATOM 2665 C CA . LYS A 1 314 ? -16.610 19.554 8.890 1.00 95.19 314 LYS A CA 1
ATOM 2666 C C . LYS A 1 314 ? -17.277 18.601 7.907 1.00 95.19 314 LYS A C 1
ATOM 2668 O O . LYS A 1 314 ? -17.926 17.632 8.297 1.00 95.19 314 LYS A O 1
ATOM 2673 N N . GLU A 1 315 ? -17.061 18.860 6.622 1.00 94.94 315 GLU A N 1
ATOM 2674 C CA . GLU A 1 315 ? -17.610 18.082 5.506 1.00 94.94 315 GLU A CA 1
ATOM 2675 C C . GLU A 1 315 ? -16.850 16.759 5.306 1.00 94.94 315 GLU A C 1
ATOM 2677 O O . GLU A 1 315 ? -16.232 16.514 4.272 1.00 94.94 315 GLU A O 1
ATOM 2682 N N . TRP A 1 316 ? -16.863 15.899 6.327 1.00 94.75 316 TRP A N 1
ATOM 2683 C CA . TRP A 1 316 ? -16.253 14.576 6.261 1.00 94.75 316 TRP A CA 1
ATOM 2684 C C . TRP A 1 3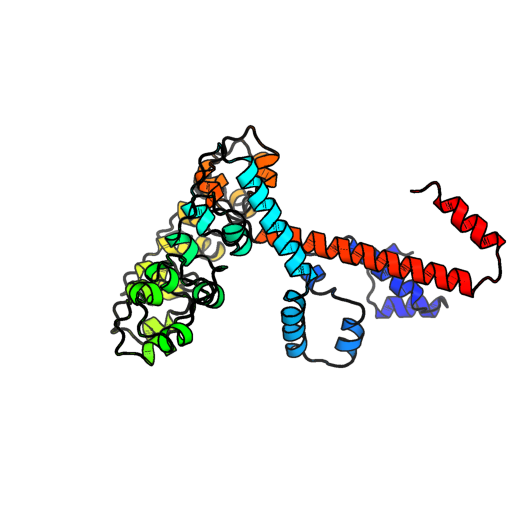16 ? -17.000 13.668 5.284 1.00 94.75 316 TRP A C 1
ATOM 2686 O O . TRP A 1 316 ? -18.232 13.620 5.248 1.00 94.75 316 TRP A O 1
ATOM 2696 N N . ASN A 1 317 ? -16.242 12.883 4.530 1.00 94.62 317 ASN A N 1
ATOM 2697 C CA . ASN A 1 317 ? -16.749 11.938 3.554 1.00 94.62 317 ASN A CA 1
ATOM 2698 C C . ASN A 1 317 ? -16.575 10.509 4.076 1.00 94.62 317 ASN A C 1
ATOM 2700 O O . ASN A 1 317 ? -15.460 10.001 4.171 1.00 94.62 317 ASN A O 1
ATOM 2704 N N . PHE A 1 318 ? -17.683 9.836 4.387 1.00 89.50 318 PHE A N 1
ATOM 2705 C CA . PHE A 1 318 ? -17.659 8.490 4.969 1.00 89.50 318 PHE A CA 1
ATOM 2706 C C . PHE A 1 318 ? -17.217 7.386 3.993 1.00 89.50 318 PHE A C 1
ATOM 2708 O O . PHE A 1 318 ? -16.710 6.352 4.437 1.00 89.50 318 PHE A O 1
ATOM 2715 N N . TYR A 1 319 ? -17.325 7.615 2.680 1.00 91.75 319 TYR A N 1
ATOM 2716 C CA . TYR A 1 319 ? -16.747 6.729 1.665 1.00 91.75 319 TYR A CA 1
ATOM 2717 C C . TYR A 1 319 ? -15.212 6.762 1.745 1.00 91.75 319 TYR A C 1
ATOM 2719 O O . TYR A 1 319 ? -14.583 5.723 1.931 1.00 91.75 319 TYR A O 1
ATOM 2727 N N . PHE A 1 320 ? -14.605 7.954 1.730 1.00 92.94 320 PHE A N 1
ATOM 2728 C CA . PHE A 1 320 ? -13.151 8.111 1.901 1.00 92.94 320 PHE A CA 1
ATOM 2729 C C . PHE A 1 320 ? -12.680 7.767 3.314 1.00 92.94 320 PHE A C 1
ATOM 2731 O O . PHE A 1 320 ? -11.598 7.222 3.507 1.00 92.94 320 PHE A O 1
ATOM 2738 N N . LEU A 1 321 ? -13.516 7.987 4.324 1.00 92.06 321 LEU A N 1
ATOM 2739 C CA . LEU A 1 321 ? -13.207 7.539 5.673 1.00 92.06 321 LEU A CA 1
ATOM 2740 C C . LEU A 1 321 ? -13.086 6.015 5.746 1.00 92.06 321 LEU A C 1
ATOM 2742 O O . LEU A 1 321 ? -12.240 5.493 6.462 1.00 92.06 321 LEU A O 1
ATOM 2746 N N . SER A 1 322 ? -13.891 5.286 4.976 1.00 93.62 322 SER A N 1
ATOM 2747 C CA . SER A 1 322 ? -13.838 3.823 4.936 1.00 93.62 322 SER A CA 1
ATOM 2748 C C . SER A 1 322 ? -12.520 3.289 4.345 1.00 93.62 322 SER A C 1
ATOM 2750 O O . SER A 1 322 ? -12.156 2.144 4.626 1.00 93.62 322 SER A O 1
ATOM 2752 N N . THR A 1 323 ? -11.763 4.101 3.591 1.00 90.81 323 THR A N 1
ATOM 2753 C CA . THR A 1 323 ? -10.398 3.772 3.129 1.00 90.81 323 THR A CA 1
ATOM 2754 C C . THR A 1 323 ? -9.298 4.244 4.085 1.00 90.81 323 THR A C 1
ATOM 2756 O O . THR A 1 323 ? -8.145 3.839 3.930 1.00 90.81 323 THR A O 1
ATOM 2759 N N . ASN A 1 324 ? -9.627 5.045 5.104 1.00 92.19 324 ASN A N 1
ATOM 2760 C CA . ASN A 1 324 ? -8.650 5.594 6.039 1.00 92.19 324 ASN A CA 1
ATOM 2761 C C . ASN A 1 324 ? -7.992 4.481 6.881 1.00 92.19 324 ASN A C 1
ATOM 2763 O O . ASN A 1 324 ? -8.699 3.699 7.529 1.00 92.19 324 ASN A O 1
ATOM 2767 N N . PRO A 1 325 ? -6.650 4.433 6.965 1.00 89.75 325 PRO A N 1
ATOM 2768 C CA . PRO A 1 325 ? -5.926 3.376 7.673 1.00 89.75 325 PRO A CA 1
ATOM 2769 C C . PRO A 1 325 ? -6.107 3.391 9.201 1.00 89.75 325 PRO A C 1
ATOM 2771 O O . PRO A 1 325 ? -5.677 2.456 9.874 1.00 89.75 325 PRO A O 1
ATOM 2774 N N . ASN A 1 326 ? -6.724 4.424 9.780 1.00 89.56 326 ASN A N 1
ATOM 2775 C CA . ASN A 1 326 ? -7.100 4.444 11.196 1.00 89.56 326 ASN A CA 1
ATOM 2776 C C . ASN A 1 326 ? -8.483 3.835 11.459 1.00 89.56 326 ASN A C 1
ATOM 2778 O O . ASN A 1 326 ? -8.847 3.665 12.622 1.00 89.56 326 ASN A O 1
ATOM 2782 N N . ILE A 1 327 ? -9.267 3.515 10.426 1.00 92.12 327 ILE A N 1
ATOM 2783 C CA . ILE A 1 327 ? -10.587 2.901 10.582 1.00 92.12 327 ILE A CA 1
ATOM 2784 C C . ILE A 1 327 ? -10.442 1.385 10.630 1.00 92.12 327 ILE A C 1
ATOM 2786 O O . ILE A 1 327 ? -10.210 0.714 9.628 1.00 92.12 327 ILE A O 1
ATOM 2790 N N . THR A 1 328 ? -10.578 0.836 11.835 1.00 91.69 328 THR A N 1
ATOM 2791 C CA . THR A 1 328 ? -10.521 -0.606 12.080 1.00 91.69 328 THR A CA 1
ATOM 2792 C C . THR A 1 328 ? -11.904 -1.239 12.077 1.00 91.69 328 THR A C 1
ATOM 2794 O O . THR A 1 328 ? -12.923 -0.575 12.280 1.00 91.69 328 THR A O 1
ATOM 2797 N N . TRP A 1 329 ? -11.952 -2.565 11.944 1.00 90.38 329 TRP A N 1
ATOM 2798 C CA . TRP A 1 329 ? -13.194 -3.316 12.117 1.00 90.38 329 TRP A CA 1
ATOM 2799 C C . TRP A 1 329 ? -13.812 -3.129 13.507 1.00 90.38 329 TRP A C 1
ATOM 2801 O O . TRP A 1 329 ? -15.028 -3.214 13.640 1.00 90.38 329 TRP A O 1
ATOM 2811 N N . GLU A 1 330 ? -13.011 -2.855 14.544 1.00 91.44 330 GLU A N 1
ATOM 2812 C CA . GLU A 1 330 ? -13.523 -2.537 15.880 1.00 91.44 330 GLU A CA 1
ATOM 2813 C C . GLU A 1 330 ? -14.270 -1.203 15.883 1.00 91.44 330 GLU A C 1
ATOM 2815 O O . GLU A 1 330 ? -15.359 -1.117 16.448 1.00 91.44 330 GLU A O 1
ATOM 2820 N N . ILE A 1 331 ? -13.731 -0.178 15.211 1.00 93.62 331 ILE A N 1
ATOM 2821 C CA . ILE A 1 331 ? -14.411 1.114 15.046 1.00 93.62 331 ILE A CA 1
ATOM 2822 C C . ILE A 1 331 ? -15.718 0.917 14.282 1.00 93.62 331 ILE A C 1
ATOM 2824 O O . ILE A 1 331 ? -16.760 1.382 14.743 1.00 93.62 331 ILE A O 1
ATOM 2828 N N . VAL A 1 332 ? -15.693 0.177 13.173 1.00 94.88 332 VAL A N 1
ATOM 2829 C CA . VAL A 1 332 ? -16.895 -0.117 12.379 1.00 94.88 332 VAL A CA 1
ATOM 2830 C C . VAL A 1 332 ? -17.935 -0.864 13.224 1.00 94.88 332 VAL A C 1
ATOM 2832 O O . VAL A 1 332 ? -19.092 -0.453 13.299 1.00 94.88 332 VAL A O 1
ATOM 2835 N N . LYS A 1 333 ? -17.515 -1.911 13.944 1.00 93.38 333 LYS A N 1
ATOM 2836 C CA . LYS A 1 333 ? -18.369 -2.713 14.835 1.00 93.38 333 LYS A CA 1
ATOM 2837 C C . LYS A 1 333 ? -18.984 -1.889 15.969 1.00 93.38 333 LYS A C 1
ATOM 2839 O O . LYS A 1 333 ? -20.143 -2.107 16.314 1.00 93.38 333 LYS A O 1
ATOM 2844 N N . ASN A 1 334 ? -18.227 -0.959 16.548 1.00 95.25 334 ASN A N 1
ATOM 2845 C CA . ASN A 1 334 ? -18.675 -0.127 17.668 1.00 95.25 334 ASN A CA 1
ATOM 2846 C C . ASN A 1 334 ? -19.521 1.078 17.230 1.00 95.25 334 ASN A C 1
ATOM 2848 O O . ASN A 1 334 ? -20.151 1.713 18.073 1.00 95.25 334 ASN A O 1
ATOM 2852 N N . ASN A 1 335 ? -19.562 1.388 15.932 1.00 94.81 335 ASN A N 1
ATOM 2853 C CA . ASN A 1 335 ? -20.322 2.507 15.379 1.00 94.81 335 ASN A CA 1
ATOM 2854 C C . ASN A 1 335 ? -21.235 2.039 14.225 1.00 94.81 335 ASN A C 1
ATOM 2856 O O . ASN A 1 335 ? -21.077 2.506 13.096 1.00 94.81 335 ASN A O 1
ATOM 2860 N N . PRO A 1 336 ? -22.212 1.145 14.486 1.00 93.25 336 PRO A N 1
ATOM 2861 C CA . PRO A 1 336 ? -23.028 0.514 13.442 1.00 93.25 336 PRO A CA 1
ATOM 2862 C C . PRO A 1 336 ? -24.027 1.462 12.761 1.00 93.25 336 PRO A C 1
ATOM 2864 O O . PRO A 1 336 ? -24.594 1.111 11.733 1.00 93.25 336 PRO A O 1
ATOM 2867 N N . ASN A 1 337 ? -24.267 2.643 13.340 1.00 92.38 337 ASN A N 1
ATOM 2868 C CA . ASN A 1 337 ? -25.183 3.648 12.789 1.00 92.38 337 ASN A CA 1
ATOM 2869 C C . ASN A 1 337 ? -24.528 4.540 11.724 1.00 92.38 337 ASN A C 1
ATOM 2871 O O . ASN A 1 337 ? -25.214 5.357 11.116 1.00 92.38 337 ASN A O 1
ATOM 2875 N N . ILE A 1 338 ? -23.210 4.432 11.542 1.00 91.25 338 ILE A N 1
ATOM 2876 C CA . ILE A 1 338 ? -22.498 5.119 10.467 1.00 91.25 338 ILE A CA 1
ATOM 2877 C C . ILE A 1 338 ? -22.645 4.281 9.197 1.00 91.25 338 ILE A C 1
ATOM 2879 O O . ILE A 1 338 ? -22.485 3.060 9.232 1.00 91.25 338 ILE A O 1
ATOM 2883 N N . ASP A 1 339 ? -22.947 4.947 8.084 1.00 90.62 339 ASP A N 1
ATOM 2884 C CA . ASP A 1 339 ? -23.065 4.314 6.772 1.00 90.62 339 ASP A CA 1
ATOM 2885 C C . ASP A 1 339 ? -21.671 4.043 6.189 1.00 90.62 339 ASP A C 1
ATOM 2887 O O . ASP A 1 339 ? -21.147 4.792 5.366 1.00 90.62 339 ASP A O 1
ATOM 2891 N N . TRP A 1 340 ? -21.020 3.009 6.720 1.00 94.38 340 TRP A N 1
ATOM 2892 C CA . TRP A 1 340 ? -19.700 2.577 6.276 1.00 94.38 340 TRP A CA 1
ATOM 2893 C C . TRP A 1 340 ? -19.758 1.975 4.875 1.00 94.38 340 TRP A C 1
ATOM 2895 O O . TRP A 1 340 ? -20.591 1.109 4.588 1.00 94.38 340 TRP A O 1
ATOM 2905 N N . ASP A 1 341 ? -18.800 2.348 4.030 1.00 95.19 341 ASP A N 1
ATOM 2906 C CA . ASP A 1 341 ? -18.648 1.736 2.720 1.00 95.19 341 ASP A CA 1
ATOM 2907 C C . ASP A 1 341 ? -17.825 0.441 2.837 1.00 95.19 341 ASP A C 1
ATOM 2909 O O . ASP A 1 341 ? -16.598 0.438 2.961 1.00 95.19 341 ASP A O 1
ATOM 2913 N N . TYR A 1 342 ? -18.520 -0.697 2.799 1.00 95.00 342 TYR A N 1
ATOM 2914 C CA . TYR A 1 342 ? -17.903 -2.023 2.887 1.00 95.00 342 TYR A CA 1
ATOM 2915 C C . TYR A 1 342 ? -17.065 -2.400 1.654 1.00 95.00 342 TYR A C 1
ATOM 2917 O O . TYR A 1 342 ? -16.171 -3.245 1.756 1.00 95.00 342 TYR A O 1
ATOM 2925 N N . ASN A 1 343 ? -17.296 -1.762 0.504 1.00 94.19 343 ASN A N 1
ATOM 2926 C CA . ASN A 1 343 ? -16.447 -1.927 -0.671 1.00 94.19 343 ASN A CA 1
ATOM 2927 C C . ASN A 1 343 ? -15.072 -1.298 -0.393 1.00 94.19 343 ASN A C 1
ATOM 2929 O O . ASN A 1 343 ? -14.053 -1.970 -0.525 1.00 94.19 343 ASN A O 1
ATOM 2933 N N . CYS A 1 344 ? -15.040 -0.080 0.145 1.00 92.88 344 CYS A N 1
ATOM 2934 C CA . CYS A 1 344 ? -13.814 0.587 0.588 1.00 92.88 344 CYS A CA 1
ATOM 2935 C C . CYS A 1 344 ? -13.106 -0.153 1.733 1.00 92.88 344 CYS A C 1
ATOM 2937 O O . CYS A 1 344 ? -11.893 -0.373 1.667 1.00 92.88 344 CYS A O 1
ATOM 2939 N N . LEU A 1 345 ? -13.852 -0.610 2.748 1.00 94.12 345 LEU A N 1
ATOM 2940 C CA . LEU A 1 345 ? -13.293 -1.366 3.881 1.00 94.12 345 LEU A CA 1
ATOM 2941 C C . LEU A 1 345 ? -12.596 -2.665 3.449 1.00 94.12 345 LEU A C 1
ATOM 2943 O O . LEU A 1 345 ? -11.685 -3.126 4.131 1.00 94.12 345 LEU A O 1
ATOM 2947 N N . SER A 1 346 ? -12.996 -3.244 2.314 1.00 93.44 346 SER A N 1
ATOM 2948 C CA . SER A 1 346 ? -12.395 -4.464 1.752 1.00 93.44 346 SER A CA 1
ATOM 2949 C C . SER A 1 346 ? -10.890 -4.325 1.520 1.00 93.44 346 SER A C 1
ATOM 2951 O O . SER A 1 346 ? -10.115 -5.250 1.776 1.00 93.44 346 SER A O 1
ATOM 2953 N N . SER A 1 347 ? -10.480 -3.147 1.049 1.00 85.38 347 SER A N 1
ATOM 2954 C CA . SER A 1 347 ? -9.092 -2.825 0.706 1.00 85.38 347 SER A CA 1
ATOM 2955 C C . SER A 1 347 ? -8.344 -2.132 1.847 1.00 85.38 347 SER A C 1
ATOM 2957 O O . SER A 1 347 ? -7.148 -1.874 1.724 1.00 85.38 347 SER A O 1
ATOM 2959 N N . ASN A 1 348 ? -9.024 -1.830 2.957 1.00 89.25 348 ASN A N 1
ATOM 2960 C CA . ASN A 1 348 ? -8.433 -1.117 4.081 1.00 89.25 348 ASN A CA 1
ATOM 2961 C C . ASN A 1 348 ? -7.410 -2.005 4.815 1.00 89.25 348 ASN A C 1
ATOM 2963 O O . ASN A 1 348 ? -7.670 -3.168 5.139 1.00 89.25 348 ASN A O 1
ATOM 2967 N N . ASN A 1 349 ? -6.231 -1.445 5.075 1.00 85.31 349 ASN A N 1
ATOM 2968 C CA . ASN A 1 349 ? -5.130 -2.113 5.751 1.00 85.31 349 ASN A CA 1
ATOM 2969 C C . ASN A 1 349 ? -4.588 -1.235 6.896 1.00 85.31 349 ASN A C 1
ATOM 2971 O O . ASN A 1 349 ? -3.664 -0.444 6.687 1.00 85.31 349 ASN A O 1
ATOM 2975 N N . PRO A 1 350 ? -5.134 -1.375 8.115 1.00 82.88 350 PRO A N 1
ATOM 2976 C CA . PRO A 1 350 ? -4.730 -0.574 9.265 1.00 82.88 350 PRO A CA 1
ATOM 2977 C C . PRO A 1 350 ? -3.417 -1.085 9.893 1.00 82.88 350 PRO A C 1
ATOM 2979 O O . PRO A 1 350 ? -3.401 -1.543 11.037 1.00 82.88 350 PRO A O 1
ATOM 2982 N N . GLU A 1 351 ? -2.295 -1.024 9.160 1.00 80.00 351 GLU A N 1
ATOM 2983 C CA . GLU A 1 351 ? -0.991 -1.573 9.597 1.00 80.00 351 GLU A CA 1
ATOM 2984 C C . GLU A 1 351 ? -0.520 -1.001 10.933 1.00 80.00 351 GLU A C 1
ATOM 2986 O O . GLU A 1 351 ? -0.048 -1.734 11.800 1.00 80.00 351 GLU A O 1
ATOM 2991 N N . ARG A 1 352 ? -0.683 0.311 11.129 1.00 76.19 352 ARG A N 1
ATOM 2992 C CA . ARG A 1 352 ? -0.317 0.967 12.387 1.00 76.19 352 ARG A CA 1
ATOM 2993 C C . ARG A 1 352 ? -1.112 0.399 13.561 1.00 76.19 352 ARG A C 1
ATOM 2995 O O . ARG A 1 352 ? -0.524 0.091 14.594 1.00 76.19 352 ARG A O 1
ATOM 3002 N N . ILE A 1 353 ? -2.424 0.232 13.401 1.00 82.06 353 ILE A N 1
ATOM 3003 C CA . ILE A 1 353 ? -3.278 -0.280 14.478 1.00 82.06 353 ILE A CA 1
ATOM 3004 C C . ILE A 1 353 ? -3.021 -1.771 14.718 1.00 82.06 353 ILE A C 1
ATOM 3006 O O . ILE A 1 353 ? -2.997 -2.205 15.868 1.00 82.06 353 ILE A O 1
ATOM 3010 N N . LYS A 1 354 ? -2.726 -2.542 13.663 1.00 85.62 354 LYS A N 1
ATOM 3011 C CA . LYS A 1 354 ? -2.238 -3.925 13.777 1.00 85.62 354 LYS A CA 1
ATOM 3012 C C . LYS A 1 354 ? -0.987 -4.000 14.651 1.00 85.62 354 LYS A C 1
ATOM 3014 O O . LYS A 1 354 ? -0.919 -4.818 15.565 1.00 85.62 354 LYS A O 1
ATOM 3019 N N . GLU A 1 355 ? -0.012 -3.129 14.410 1.00 80.81 355 GLU A N 1
ATOM 3020 C CA . GLU A 1 355 ? 1.212 -3.057 15.215 1.00 80.81 355 GLU A CA 1
ATOM 3021 C C . GLU A 1 355 ? 0.938 -2.621 16.665 1.00 80.81 355 GLU A C 1
ATOM 3023 O O . GLU A 1 355 ? 1.514 -3.183 17.600 1.00 80.81 355 GLU A O 1
ATOM 3028 N N . GLU A 1 356 ? 0.021 -1.676 16.894 1.00 79.06 356 GLU A N 1
ATOM 3029 C CA . GLU A 1 356 ? -0.403 -1.272 18.243 1.00 79.06 356 GLU A CA 1
ATOM 3030 C C . GLU A 1 356 ? -1.096 -2.422 19.000 1.00 79.06 356 GLU A C 1
ATOM 3032 O O . GLU A 1 356 ? -0.777 -2.675 20.168 1.00 79.06 356 GLU A O 1
ATOM 3037 N N . TYR A 1 357 ? -1.971 -3.178 18.333 1.00 84.88 357 TYR A N 1
ATOM 3038 C CA . TYR A 1 357 ? -2.622 -4.373 18.874 1.00 84.88 357 TYR A CA 1
ATOM 3039 C C . TYR A 1 357 ? -1.607 -5.462 19.237 1.00 84.88 357 TYR A C 1
ATOM 3041 O O . TYR A 1 357 ? -1.604 -5.968 20.364 1.00 84.88 357 TYR A O 1
ATOM 3049 N N . ILE A 1 358 ? -0.693 -5.786 18.319 1.00 80.62 358 ILE A N 1
ATOM 3050 C CA . ILE A 1 358 ? 0.359 -6.780 18.561 1.00 80.62 358 ILE A CA 1
ATOM 3051 C C . ILE A 1 358 ? 1.243 -6.333 19.733 1.00 80.62 358 ILE A C 1
ATOM 3053 O O . ILE A 1 358 ? 1.521 -7.124 20.639 1.00 80.62 358 ILE A O 1
ATOM 3057 N N . SER A 1 359 ? 1.629 -5.053 19.772 1.00 73.81 359 SER A N 1
ATOM 3058 C CA . SER A 1 359 ? 2.396 -4.468 20.877 1.00 73.81 359 SER A CA 1
ATOM 3059 C C . SER A 1 359 ? 1.674 -4.624 22.215 1.00 73.81 359 SER A C 1
ATOM 3061 O O . SER A 1 359 ? 2.301 -5.000 23.209 1.00 73.81 359 SER A O 1
ATOM 3063 N N . LYS A 1 360 ? 0.358 -4.389 22.256 1.00 78.00 360 LYS A N 1
ATOM 3064 C CA . LYS A 1 360 ? -0.465 -4.554 23.461 1.00 78.00 360 LYS A CA 1
ATOM 3065 C C . LYS A 1 360 ? -0.459 -6.000 23.962 1.00 78.00 360 LYS A C 1
ATOM 3067 O O . LYS A 1 360 ? -0.151 -6.216 25.133 1.00 78.00 360 LYS A O 1
ATOM 3072 N N . ILE A 1 361 ? -0.716 -6.984 23.097 1.00 78.12 361 ILE A N 1
ATOM 3073 C CA . ILE A 1 361 ? -0.703 -8.412 23.476 1.00 78.12 361 ILE A CA 1
ATOM 3074 C C . ILE A 1 361 ? 0.663 -8.823 24.026 1.00 78.12 361 ILE A C 1
ATOM 3076 O O . ILE A 1 361 ? 0.755 -9.493 25.058 1.00 78.12 361 ILE A O 1
ATOM 3080 N N . ILE A 1 362 ? 1.734 -8.401 23.355 1.00 72.44 362 ILE A N 1
ATOM 3081 C CA . ILE A 1 362 ? 3.102 -8.700 23.779 1.00 72.44 362 ILE A CA 1
ATOM 3082 C C . ILE A 1 362 ? 3.378 -8.084 25.159 1.00 72.44 362 ILE A C 1
ATOM 3084 O O . ILE A 1 362 ? 3.882 -8.775 26.050 1.00 72.44 362 ILE A O 1
ATOM 3088 N N . LYS A 1 363 ? 3.003 -6.815 25.371 1.00 66.12 363 LYS A N 1
ATOM 3089 C CA . LYS A 1 363 ? 3.138 -6.126 26.666 1.00 66.12 363 LYS A CA 1
ATOM 3090 C C . LYS A 1 363 ? 2.377 -6.852 27.773 1.00 66.12 363 LYS A C 1
ATOM 3092 O O . LYS A 1 363 ? 2.945 -7.083 28.837 1.00 66.12 363 LYS A O 1
ATOM 3097 N N . GLU A 1 364 ? 1.132 -7.252 27.531 1.00 72.50 364 GLU A N 1
ATOM 3098 C CA . GLU A 1 364 ? 0.310 -7.973 28.510 1.00 72.50 364 GLU A CA 1
ATOM 3099 C C . GLU A 1 364 ? 0.890 -9.346 28.871 1.00 72.50 364 GLU A C 1
ATOM 3101 O O . GLU A 1 364 ? 0.914 -9.714 30.048 1.00 72.50 364 GLU A O 1
ATOM 3106 N N . TYR A 1 365 ? 1.388 -10.095 27.885 1.00 71.56 365 TYR A N 1
ATOM 3107 C CA . TYR A 1 365 ? 2.042 -11.384 28.113 1.00 71.56 365 TYR A CA 1
ATOM 3108 C C . TYR A 1 365 ? 3.268 -11.232 29.019 1.00 71.56 365 TYR A C 1
ATOM 3110 O O . TYR A 1 365 ? 3.370 -11.901 30.049 1.00 71.56 365 TYR A O 1
ATOM 3118 N N . TYR A 1 366 ? 4.178 -10.313 28.683 1.00 59.62 366 TYR A N 1
ATOM 3119 C CA . TYR A 1 366 ? 5.383 -10.099 29.484 1.00 59.62 366 TYR A CA 1
ATOM 3120 C C . TYR A 1 366 ? 5.078 -9.502 30.853 1.00 59.62 366 TYR A C 1
ATOM 3122 O O . TYR A 1 366 ? 5.731 -9.871 31.825 1.00 59.62 366 TYR A O 1
ATOM 3130 N N . TYR A 1 367 ? 4.069 -8.637 30.965 1.00 57.00 367 TYR A N 1
ATOM 3131 C CA . TYR A 1 367 ? 3.607 -8.134 32.255 1.00 57.00 367 TYR A CA 1
ATOM 3132 C C . TYR A 1 367 ? 3.163 -9.283 33.171 1.00 57.00 367 TYR A C 1
ATOM 3134 O O . TYR A 1 367 ? 3.623 -9.369 34.311 1.00 57.00 367 TYR A O 1
ATOM 3142 N N . LYS A 1 368 ? 2.355 -10.220 32.656 1.00 60.03 368 LYS A N 1
ATOM 3143 C CA . LYS A 1 368 ? 1.924 -11.420 33.394 1.00 60.03 368 LYS A CA 1
ATOM 3144 C C . LYS A 1 368 ? 3.107 -12.313 33.777 1.00 60.03 368 LYS A C 1
ATOM 3146 O O . LYS A 1 368 ? 3.241 -12.663 34.945 1.00 60.03 368 LYS A O 1
ATOM 3151 N N . GLU A 1 369 ? 4.002 -12.620 32.840 1.00 55.78 369 GLU A N 1
ATOM 3152 C CA . GLU A 1 369 ? 5.199 -13.439 33.094 1.00 55.78 369 GLU A CA 1
ATOM 3153 C C . GLU A 1 369 ? 6.142 -12.811 34.133 1.00 55.78 369 GLU A C 1
ATOM 3155 O O . GLU A 1 369 ? 6.677 -13.499 35.008 1.00 55.78 369 GLU A O 1
ATOM 3160 N N . CYS A 1 370 ? 6.342 -11.494 34.072 1.00 47.84 370 CYS A N 1
ATOM 3161 C CA . CYS A 1 370 ? 7.149 -10.752 35.036 1.00 47.84 370 CYS A CA 1
ATOM 3162 C C . CYS A 1 370 ? 6.502 -10.744 36.422 1.00 47.84 370 CYS A C 1
ATOM 3164 O O . CYS A 1 370 ? 7.194 -11.007 37.407 1.00 47.84 370 CYS A O 1
ATOM 3166 N N . ILE A 1 371 ? 5.189 -10.507 36.518 1.00 45.91 371 ILE A N 1
ATOM 3167 C CA . ILE A 1 371 ? 4.458 -10.604 37.788 1.00 45.91 371 ILE A CA 1
ATOM 3168 C C . ILE A 1 371 ? 4.573 -12.004 38.369 1.00 45.91 371 ILE A C 1
ATOM 3170 O O . ILE A 1 371 ? 4.854 -12.130 39.561 1.00 45.91 371 ILE A O 1
ATOM 3174 N N . LEU A 1 372 ? 4.397 -13.045 37.555 1.00 43.81 372 LEU A N 1
ATOM 3175 C CA . LEU A 1 372 ? 4.517 -14.431 37.996 1.00 43.81 372 LEU A CA 1
ATOM 3176 C C . LEU A 1 372 ? 5.914 -14.694 38.557 1.00 43.81 372 LEU A C 1
ATOM 3178 O O . LEU A 1 372 ? 6.030 -15.120 39.699 1.00 43.81 372 LEU A O 1
ATOM 3182 N N . LYS A 1 373 ? 6.980 -14.322 37.841 1.00 46.88 373 LYS A N 1
ATOM 3183 C CA . LYS A 1 373 ? 8.366 -14.496 38.314 1.00 46.88 373 LYS A CA 1
ATOM 3184 C C . LYS A 1 373 ? 8.685 -13.696 39.574 1.00 46.88 373 LYS A C 1
ATOM 3186 O O . LYS A 1 373 ? 9.347 -14.218 40.467 1.00 46.88 373 LYS A O 1
ATOM 3191 N N . VAL A 1 374 ? 8.228 -12.446 39.673 1.00 43.12 374 VAL A N 1
ATOM 3192 C CA . VAL A 1 374 ? 8.420 -11.611 40.873 1.00 43.12 374 VAL A CA 1
ATOM 3193 C C . VAL A 1 374 ? 7.647 -12.186 42.054 1.00 43.12 374 VAL A C 1
ATOM 3195 O O . VAL A 1 374 ? 8.177 -12.234 43.160 1.00 43.12 374 VAL A O 1
ATOM 3198 N N . THR A 1 375 ? 6.422 -12.655 41.829 1.00 41.81 375 THR A N 1
ATOM 3199 C CA . THR A 1 375 ? 5.587 -13.266 42.869 1.00 41.81 375 THR A CA 1
ATOM 3200 C C . THR A 1 375 ? 6.178 -14.597 43.322 1.00 41.81 375 THR A C 1
ATOM 3202 O O . THR A 1 375 ? 6.292 -14.811 44.522 1.00 41.81 375 THR A O 1
ATOM 3205 N N . SER A 1 376 ? 6.653 -15.437 42.399 1.00 42.34 376 SER A N 1
ATOM 3206 C CA . SER A 1 376 ? 7.359 -16.685 42.708 1.00 42.34 376 SER A CA 1
ATOM 3207 C C . SER A 1 376 ? 8.667 -16.437 43.451 1.00 42.34 376 SER A C 1
ATOM 3209 O O . SER A 1 376 ? 8.943 -17.132 44.418 1.00 42.34 376 SER A O 1
ATOM 3211 N N . LYS A 1 377 ? 9.459 -15.430 43.064 1.00 45.81 377 LYS A N 1
ATOM 3212 C CA . LYS A 1 377 ? 10.705 -15.092 43.767 1.00 45.81 377 LYS A CA 1
ATOM 3213 C C . LYS A 1 377 ? 10.442 -14.515 45.157 1.00 45.81 377 LYS A C 1
ATOM 3215 O O . LYS A 1 377 ? 11.128 -14.882 46.096 1.00 45.81 377 LYS A O 1
ATOM 3220 N N . ARG A 1 378 ? 9.428 -13.656 45.310 1.00 47.09 378 ARG A N 1
ATOM 3221 C CA . ARG A 1 378 ? 8.986 -13.173 46.630 1.00 47.09 378 ARG A CA 1
ATOM 3222 C C . ARG A 1 378 ? 8.472 -14.308 47.504 1.00 47.09 378 ARG A C 1
ATOM 3224 O O . ARG A 1 378 ? 8.763 -14.308 48.687 1.00 47.09 378 ARG A O 1
ATOM 3231 N N . PHE A 1 379 ? 7.741 -15.257 46.925 1.00 43.88 379 PHE A N 1
ATOM 3232 C CA . PHE A 1 379 ? 7.280 -16.452 47.623 1.00 43.88 379 PHE A CA 1
ATOM 3233 C C . PHE A 1 379 ? 8.453 -17.344 48.046 1.00 43.88 379 PHE A C 1
ATOM 3235 O O . PHE A 1 379 ? 8.498 -17.754 49.193 1.00 43.88 379 PHE A O 1
ATOM 3242 N N . ILE A 1 380 ? 9.436 -17.584 47.173 1.00 45.50 380 ILE A N 1
ATOM 3243 C CA . ILE A 1 380 ? 10.646 -18.351 47.512 1.00 45.50 380 ILE A CA 1
ATOM 3244 C C . ILE A 1 380 ? 11.451 -17.648 48.608 1.00 45.50 380 ILE A C 1
ATOM 3246 O O . ILE A 1 380 ? 11.750 -18.283 49.606 1.00 45.50 380 ILE A O 1
ATOM 3250 N N . ASN A 1 381 ? 11.717 -16.344 48.487 1.00 49.47 381 ASN A N 1
ATOM 3251 C CA . ASN A 1 381 ? 12.412 -15.587 49.532 1.00 49.47 381 ASN A CA 1
ATOM 3252 C C . ASN A 1 381 ? 11.643 -15.633 50.866 1.00 49.47 381 ASN A C 1
ATOM 3254 O O . ASN A 1 381 ? 12.236 -15.843 51.914 1.00 49.47 381 ASN A O 1
ATOM 3258 N N . TYR A 1 382 ? 10.313 -15.504 50.821 1.00 43.56 382 TYR A N 1
ATOM 3259 C CA . TYR A 1 382 ? 9.456 -15.636 52.001 1.00 43.56 382 TYR A CA 1
ATOM 3260 C C . TYR A 1 382 ? 9.545 -17.035 52.639 1.00 43.56 382 TYR A C 1
ATOM 3262 O O . TYR A 1 382 ? 9.562 -17.145 53.860 1.00 43.56 382 TYR A O 1
ATOM 3270 N N . MET A 1 383 ? 9.635 -18.093 51.826 1.00 40.41 383 MET A N 1
ATOM 3271 C CA . MET A 1 383 ? 9.801 -19.482 52.278 1.00 40.41 383 MET A CA 1
ATOM 3272 C C . MET A 1 383 ? 11.216 -19.790 52.787 1.00 40.41 383 MET A C 1
ATOM 3274 O O . MET A 1 383 ? 11.377 -20.646 53.650 1.00 40.41 383 MET A O 1
ATOM 3278 N N . GLU A 1 384 ? 12.242 -19.128 52.252 1.00 50.34 384 GLU A N 1
ATOM 3279 C CA . GLU A 1 384 ? 13.639 -19.285 52.678 1.00 50.34 384 GLU A CA 1
ATOM 3280 C C . GLU A 1 384 ? 13.924 -18.549 53.996 1.00 50.34 384 GLU A C 1
ATOM 3282 O O . GLU A 1 384 ? 14.704 -19.041 54.811 1.00 50.34 384 GLU A O 1
ATOM 3287 N N . ASP A 1 385 ? 13.250 -17.422 54.242 1.00 45.25 385 ASP A N 1
ATOM 3288 C CA . ASP A 1 385 ? 13.401 -16.634 55.471 1.00 45.25 385 ASP A CA 1
ATOM 3289 C C . ASP A 1 385 ? 12.659 -17.235 56.682 1.00 45.25 385 ASP A C 1
ATOM 3291 O O . ASP A 1 385 ? 12.966 -16.895 57.826 1.00 45.25 385 ASP A O 1
ATOM 3295 N N . TYR A 1 386 ? 11.702 -18.147 56.469 1.00 43.94 386 TYR A N 1
ATOM 3296 C CA . TYR A 1 386 ? 10.838 -18.661 57.531 1.00 43.94 386 TYR A CA 1
ATOM 3297 C C . TYR A 1 386 ? 10.571 -20.172 57.420 1.00 43.94 386 TYR A C 1
ATOM 3299 O O . TYR A 1 386 ? 9.759 -20.629 56.622 1.00 43.94 386 TYR A O 1
ATOM 3307 N N . ASN A 1 387 ? 11.122 -20.947 58.363 1.00 49.66 387 ASN A N 1
ATOM 3308 C CA . ASN A 1 387 ? 10.586 -22.261 58.766 1.00 49.66 387 ASN A CA 1
ATOM 3309 C C . ASN A 1 387 ? 9.258 -22.113 59.561 1.00 49.66 387 ASN A C 1
ATOM 3311 O O . ASN A 1 387 ? 9.042 -22.811 60.551 1.00 49.66 387 ASN A O 1
ATOM 3315 N N . ASP A 1 388 ? 8.385 -21.174 59.182 1.00 53.09 388 ASP A N 1
ATOM 3316 C CA . ASP A 1 388 ? 7.187 -20.796 59.940 1.00 53.09 388 ASP A CA 1
ATOM 3317 C C . ASP A 1 388 ? 5.898 -21.061 59.150 1.00 53.09 388 ASP A C 1
ATOM 3319 O O . ASP A 1 388 ? 5.499 -20.331 58.240 1.00 53.09 388 ASP A O 1
ATOM 3323 N N . ILE A 1 389 ? 5.234 -22.143 59.548 1.00 51.97 389 ILE A N 1
ATOM 3324 C CA . ILE A 1 389 ? 3.949 -22.618 59.024 1.00 51.97 389 ILE A CA 1
ATOM 3325 C C . ILE A 1 389 ? 2.809 -21.625 59.339 1.00 51.97 389 ILE A C 1
ATOM 3327 O O . ILE A 1 389 ? 1.801 -21.588 58.629 1.00 51.97 389 ILE A O 1
ATOM 3331 N N . GLU A 1 390 ? 2.950 -20.788 60.369 1.00 51.34 390 GLU A N 1
ATOM 3332 C CA . GLU A 1 390 ? 1.931 -19.831 60.810 1.00 51.34 390 GLU A CA 1
ATOM 3333 C C . GLU A 1 390 ? 1.879 -18.595 59.892 1.00 51.34 390 GLU A C 1
ATOM 3335 O O . GLU A 1 390 ? 0.795 -18.143 59.508 1.00 51.34 390 GLU A O 1
ATOM 3340 N N . GLY A 1 391 ? 3.041 -18.127 59.423 1.00 51.03 391 GLY A N 1
ATOM 3341 C CA . GLY A 1 391 ? 3.153 -17.102 58.379 1.00 51.03 391 GLY A CA 1
ATOM 3342 C C . GLY A 1 391 ? 2.535 -17.532 57.043 1.00 51.03 391 GLY A C 1
ATOM 3343 O O . GLY A 1 391 ? 1.824 -16.751 56.400 1.00 51.03 391 GLY A O 1
ATOM 3344 N N . LEU A 1 392 ? 2.707 -18.806 56.671 1.00 44.31 392 LEU A N 1
ATOM 3345 C CA . LEU A 1 392 ? 2.125 -19.385 55.456 1.00 44.31 392 LEU A CA 1
ATOM 3346 C C . LEU A 1 392 ? 0.589 -19.345 55.474 1.00 44.31 392 LEU A C 1
ATOM 3348 O O . LEU A 1 392 ? -0.038 -18.932 54.499 1.00 44.31 392 LEU A O 1
ATOM 3352 N N . ASN A 1 393 ? -0.018 -19.709 56.608 1.00 49.75 393 ASN A N 1
ATOM 3353 C CA . ASN A 1 393 ? -1.470 -19.661 56.785 1.00 49.75 393 ASN A CA 1
ATOM 3354 C C . ASN A 1 393 ? -2.007 -18.227 56.716 1.00 49.75 393 ASN A C 1
ATOM 3356 O O . ASN A 1 393 ? -3.073 -18.000 56.147 1.00 49.75 393 ASN A O 1
ATOM 3360 N N . LYS A 1 394 ? -1.268 -17.239 57.226 1.00 50.50 394 LYS A N 1
ATOM 3361 C CA . LYS A 1 394 ? -1.665 -15.829 57.134 1.00 50.50 394 LYS A CA 1
ATOM 3362 C C . LYS A 1 394 ? -1.581 -15.290 55.700 1.00 50.50 394 LYS A C 1
ATOM 3364 O O . LYS A 1 394 ? -2.533 -14.665 55.241 1.00 50.50 394 LYS A O 1
ATOM 3369 N N . TYR A 1 395 ? -0.504 -15.589 54.968 1.00 45.72 395 TYR A N 1
ATOM 3370 C CA . TYR A 1 395 ? -0.343 -15.179 53.564 1.00 45.72 395 TYR A CA 1
ATOM 3371 C C . TYR A 1 395 ? -1.391 -15.819 52.638 1.00 45.72 395 TYR A C 1
ATOM 3373 O O . TYR A 1 395 ? -1.911 -15.159 51.738 1.00 45.72 395 TYR A O 1
ATOM 3381 N N . CYS A 1 396 ? -1.727 -17.094 52.861 1.00 47.25 396 CYS A N 1
ATOM 3382 C CA . CYS A 1 396 ? -2.777 -17.783 52.113 1.00 47.25 396 CYS A CA 1
ATOM 3383 C C . CYS A 1 396 ? -4.179 -17.251 52.448 1.00 47.25 396 CYS A C 1
ATOM 3385 O O . CYS A 1 396 ? -4.979 -17.074 51.533 1.00 47.25 396 CYS A O 1
ATOM 3387 N N . ASN A 1 397 ? -4.466 -16.932 53.714 1.00 47.31 397 ASN A N 1
ATOM 3388 C CA . ASN A 1 397 ? -5.777 -16.420 54.123 1.00 47.31 397 ASN A CA 1
ATOM 3389 C C . ASN A 1 397 ? -6.015 -14.957 53.703 1.00 47.31 397 ASN A C 1
ATOM 3391 O O . ASN A 1 397 ? -7.131 -14.621 53.333 1.00 47.31 397 ASN A O 1
ATOM 3395 N N . GLU A 1 398 ? -4.988 -14.100 53.666 1.00 45.56 398 GLU A N 1
ATOM 3396 C CA . GLU A 1 398 ? -5.126 -12.700 53.213 1.00 45.56 398 GLU A CA 1
ATOM 3397 C C . GLU A 1 398 ? -5.321 -12.557 51.689 1.00 45.56 398 GLU A C 1
ATOM 3399 O O . GLU A 1 398 ? -5.750 -11.506 51.215 1.00 45.56 398 GLU A O 1
ATOM 3404 N N . LYS A 1 399 ? -5.022 -13.600 50.900 1.00 41.53 399 LYS A N 1
ATOM 3405 C CA . LYS A 1 399 ? -5.174 -13.587 49.433 1.00 41.53 399 LYS A CA 1
ATOM 3406 C C . LYS A 1 399 ? -6.416 -14.298 48.900 1.00 41.53 399 LYS A C 1
ATOM 3408 O O . LYS A 1 399 ? -6.696 -14.157 47.711 1.00 41.53 399 LYS A O 1
ATOM 3413 N N . ILE A 1 400 ? -7.156 -15.022 49.740 1.00 37.94 400 ILE A N 1
ATOM 3414 C CA . ILE A 1 400 ? -8.430 -15.645 49.344 1.00 37.94 400 ILE A CA 1
ATOM 3415 C C . ILE A 1 400 ? -9.540 -14.592 49.161 1.00 37.94 400 ILE A C 1
ATOM 3417 O O . ILE A 1 400 ? -10.458 -14.829 48.388 1.00 37.94 400 ILE A O 1
ATOM 3421 N N . ASP A 1 401 ? -9.397 -13.395 49.738 1.00 32.75 401 ASP A N 1
ATOM 3422 C CA . ASP A 1 401 ? -10.367 -12.295 49.592 1.00 32.75 401 ASP A CA 1
ATOM 3423 C C . ASP A 1 401 ? -10.070 -11.331 48.415 1.00 32.75 401 ASP A C 1
ATOM 3425 O O . ASP A 1 401 ? -10.747 -10.315 48.255 1.00 32.75 401 ASP A O 1
ATOM 3429 N N . LEU A 1 402 ? -9.045 -11.609 47.594 1.00 36.19 402 LEU A N 1
ATOM 3430 C CA . LEU A 1 402 ? -8.571 -10.732 46.501 1.00 36.19 402 LEU A CA 1
ATOM 3431 C C . LEU A 1 402 ? -8.526 -11.403 45.110 1.00 36.19 402 LEU A C 1
ATOM 3433 O O . LEU A 1 402 ? -7.955 -10.834 44.174 1.00 36.19 402 LEU A O 1
ATOM 3437 N N . LEU A 1 403 ? -9.131 -12.585 44.974 1.00 30.11 403 LEU A N 1
ATOM 3438 C CA . LEU A 1 403 ? -9.480 -13.252 43.709 1.00 30.11 403 LEU A CA 1
ATOM 3439 C C . LEU A 1 403 ? -11.000 -13.242 43.553 1.00 30.11 403 LEU A C 1
ATOM 3441 O O . LEU A 1 403 ? -11.453 -13.065 42.400 1.00 30.11 403 LEU A O 1
#

Organism: NCBI:txid1070528

Radius of gyration: 27.98 Å; chains: 1; bounding box: 55×57×85 Å